Protein AF-A0AAV8A115-F1 (afdb_monomer_lite)

Foldseek 3Di:
DDPLVVLLLVLLLLLLQQVLCLQQVHHDDQLPPCLQLLSVQSSCVSLHVDDDDPQDNDDPDSVSSLVSVVSNVVVCVVLPHDLPPDDSVCSNNSPSVNSSVSSLSCCQRRQQQPADAPRDGGPVNLQVVLCVQQVVPPVADGDAQAPSPLLLLSLVSLCCSQPVVLPVPNVPDDSVNRQVSNCSSQVCCVPPVVQHNSGHSVSSHVNPTGNSSSSSSSSSSSCCSRVVDPDDDDDDDDDDDDDDFAEEEEEDQQAVPDPQNVVQVVVSCVVGVHYAYEHEAQLQCLQQFNRGPDHSVRSLVVCVVSDVHDSVSYYYDHQACLVVCVVVVHQEYEEEPLDDPVVVCVSSVVVVSPSVVSNRYYHYDYGDPDDDPLVVPLPDADPPLQFQEEEEEQDLTQDDQLAGDSCNLLLQVLCVVVNHQYAYFELALQDDLVRSVVSCVVNNRDHDSVRYQYLLVQVLVCCCVPPQPFEEEEDEDPVSQVVSVVVVHNYDYPVNDDPPDDHAEYEQFWDDPDDPVSLVVVLVCVLVHAYEYSALDQWDDDPPDTHGGSNVSQVVSCVSRVDHHPYYTGFLDLSSDDLVSLPRYEYEEADCVGRVSNCVVSVHHYQHRHPDSDDPRSNSSSSVSSVSSVVVVVVVVVD

Structure (mmCIF, N/CA/C/O backbone):
data_AF-A0AAV8A115-F1
#
_entry.id   AF-A0AAV8A115-F1
#
loop_
_atom_site.group_PDB
_atom_site.id
_atom_site.type_symbol
_atom_site.label_atom_id
_atom_site.label_alt_id
_atom_site.label_comp_id
_atom_site.label_asym_id
_atom_site.label_entity_id
_atom_site.label_seq_id
_atom_site.pdbx_PDB_ins_code
_atom_site.Cartn_x
_atom_site.Cartn_y
_atom_site.Cartn_z
_atom_site.occupancy
_atom_site.B_iso_or_equiv
_atom_site.auth_seq_id
_atom_site.auth_comp_id
_atom_site.auth_asym_id
_atom_site.auth_atom_id
_atom_site.pdbx_PDB_model_num
ATOM 1 N N . MET A 1 1 ? 28.076 -13.487 23.940 1.00 58.47 1 MET A N 1
ATOM 2 C CA . MET A 1 1 ? 26.701 -13.650 23.457 1.00 58.47 1 MET A CA 1
ATOM 3 C C . MET A 1 1 ? 26.736 -13.775 21.943 1.00 58.47 1 MET A C 1
ATOM 5 O O . MET A 1 1 ? 27.362 -12.936 21.300 1.00 58.47 1 MET A O 1
ATOM 9 N N . SER A 1 2 ? 26.196 -14.853 21.385 1.00 72.44 2 SER A N 1
ATOM 10 C CA . SER A 1 2 ? 26.112 -15.053 19.934 1.00 72.44 2 SER A CA 1
ATOM 11 C C . SER A 1 2 ? 25.126 -14.059 19.298 1.00 72.44 2 SER A C 1
ATOM 13 O O . SER A 1 2 ? 24.267 -13.506 19.981 1.00 72.44 2 SER A O 1
ATOM 15 N N . PHE A 1 3 ? 25.223 -13.829 17.984 1.00 70.50 3 PHE A N 1
ATOM 16 C CA . PHE A 1 3 ? 24.260 -12.987 17.253 1.00 70.50 3 PHE A CA 1
ATOM 17 C C . PHE A 1 3 ? 22.809 -13.473 17.440 1.00 70.50 3 PHE A C 1
ATOM 19 O O . PHE A 1 3 ? 21.892 -12.671 17.581 1.00 70.50 3 PHE A O 1
ATOM 26 N N . ILE A 1 4 ? 22.621 -14.794 17.519 1.00 68.62 4 ILE A N 1
ATOM 27 C CA . ILE A 1 4 ? 21.319 -15.432 17.743 1.00 68.62 4 ILE A CA 1
ATOM 28 C C . ILE A 1 4 ? 20.798 -15.127 19.154 1.00 68.62 4 ILE A C 1
ATOM 30 O O . ILE A 1 4 ? 19.645 -14.740 19.310 1.00 68.62 4 ILE A O 1
ATOM 34 N N . GLU A 1 5 ? 21.643 -15.244 20.181 1.00 71.25 5 GLU A N 1
ATOM 35 C CA . GLU A 1 5 ? 21.274 -14.899 21.563 1.00 71.25 5 GLU A CA 1
ATOM 36 C C . GLU A 1 5 ? 20.882 -13.419 21.698 1.00 71.25 5 GLU A C 1
ATOM 38 O O . GLU A 1 5 ? 19.893 -13.105 22.355 1.00 71.25 5 GLU A O 1
ATOM 43 N N . GLN A 1 6 ? 21.590 -12.513 21.016 1.00 76.06 6 GLN A N 1
ATOM 44 C CA . GLN A 1 6 ? 21.239 -11.089 21.004 1.00 76.06 6 GLN A CA 1
ATOM 45 C C . GLN A 1 6 ? 19.869 -10.838 20.363 1.00 76.06 6 GLN A C 1
ATOM 47 O O . GLN A 1 6 ? 19.073 -10.070 20.900 1.00 76.06 6 GLN A O 1
ATOM 52 N N . GLN A 1 7 ? 19.559 -11.502 19.244 1.00 75.19 7 GLN A N 1
ATOM 53 C CA . GLN A 1 7 ? 18.240 -11.394 18.612 1.00 75.19 7 GLN A CA 1
ATOM 54 C C . GLN A 1 7 ? 17.118 -11.954 19.499 1.00 75.19 7 GLN A C 1
ATOM 56 O O . GLN A 1 7 ? 16.046 -11.352 19.582 1.00 75.19 7 GLN A O 1
ATOM 61 N N . LEU A 1 8 ? 17.366 -13.062 20.206 1.00 78.44 8 LEU A N 1
ATOM 62 C CA . LEU A 1 8 ? 16.399 -13.650 21.136 1.00 78.44 8 LEU A CA 1
ATOM 63 C C . LEU A 1 8 ? 16.078 -12.710 22.302 1.00 78.44 8 LEU A C 1
ATOM 65 O O . LEU A 1 8 ? 14.903 -12.555 22.644 1.00 78.44 8 LEU A O 1
ATOM 69 N N . ILE A 1 9 ? 17.096 -12.060 22.873 1.00 84.56 9 ILE A N 1
ATOM 70 C CA . ILE A 1 9 ? 16.917 -11.073 23.945 1.00 84.56 9 ILE A CA 1
ATOM 71 C C . ILE A 1 9 ? 16.151 -9.858 23.427 1.00 84.56 9 ILE A C 1
ATOM 73 O O . ILE A 1 9 ? 15.199 -9.429 24.068 1.00 84.56 9 ILE A O 1
ATOM 77 N N . LEU A 1 10 ? 16.494 -9.333 22.247 1.00 85.00 10 LEU A N 1
ATOM 78 C CA . LEU A 1 10 ? 15.786 -8.188 21.662 1.00 85.00 10 LEU A CA 1
ATOM 79 C C . LEU A 1 10 ? 14.290 -8.473 21.454 1.00 85.00 10 LEU A C 1
ATOM 81 O O . LEU A 1 10 ? 13.456 -7.626 21.783 1.00 85.00 10 LEU A O 1
ATOM 85 N N . SER A 1 11 ? 13.943 -9.667 20.963 1.00 84.94 11 SER A N 1
ATOM 86 C CA . SER A 1 11 ? 12.541 -10.057 20.770 1.00 84.94 11 SER A CA 1
ATOM 87 C C . SER A 1 11 ? 11.795 -10.233 22.100 1.00 84.94 11 SER A C 1
ATOM 89 O O . SER A 1 11 ? 10.657 -9.770 22.237 1.00 84.94 11 SER A O 1
ATOM 91 N N . GLN A 1 12 ? 12.432 -10.824 23.121 1.00 89.62 12 GLN A N 1
ATOM 92 C CA . GLN A 1 12 ? 11.851 -10.897 24.468 1.00 89.62 12 GLN A CA 1
ATOM 93 C C . GLN A 1 12 ? 11.629 -9.512 25.059 1.00 89.62 12 GLN A C 1
ATOM 95 O O . GLN A 1 12 ? 10.522 -9.224 25.508 1.00 89.62 12 GLN A O 1
ATOM 100 N N . THR A 1 13 ? 12.629 -8.635 24.996 1.00 92.31 13 THR A N 1
ATOM 101 C CA . THR A 1 13 ? 12.514 -7.253 25.466 1.00 92.31 13 THR A CA 1
ATOM 102 C C . THR A 1 13 ? 11.343 -6.551 24.802 1.00 92.31 13 THR A C 1
ATOM 104 O O . THR A 1 13 ? 10.495 -5.996 25.492 1.00 92.31 13 THR A O 1
ATOM 107 N N . HIS A 1 14 ? 11.212 -6.635 23.476 1.00 92.06 14 HIS A N 1
ATOM 108 C CA . HIS A 1 14 ? 10.079 -6.024 22.784 1.00 92.06 14 HIS A CA 1
ATOM 109 C C . HIS A 1 14 ? 8.724 -6.568 23.269 1.00 92.06 14 HIS A C 1
ATOM 111 O O . HIS A 1 14 ? 7.810 -5.789 23.569 1.00 92.06 14 HIS A O 1
ATOM 117 N N . THR A 1 15 ? 8.6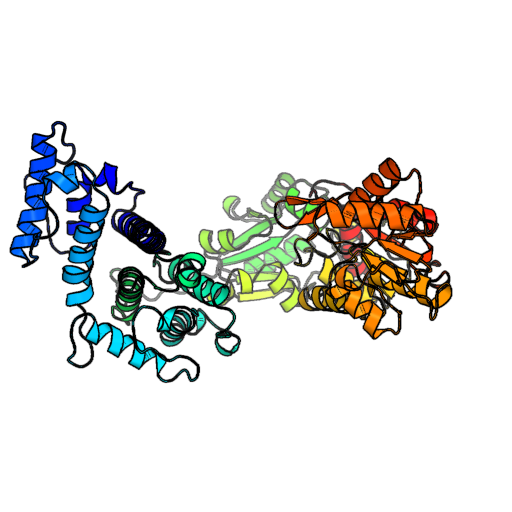11 -7.893 23.379 1.00 93.88 15 THR A N 1
ATOM 118 C CA . THR A 1 15 ? 7.384 -8.587 23.790 1.00 93.88 15 THR A CA 1
ATOM 119 C C . THR A 1 15 ? 6.985 -8.197 25.214 1.00 93.88 15 THR A C 1
ATOM 121 O O . THR A 1 15 ? 5.854 -7.766 25.453 1.00 93.88 15 THR A O 1
ATOM 124 N N . PHE A 1 16 ? 7.920 -8.295 26.159 1.00 96.25 16 PHE A N 1
ATOM 125 C CA . PHE A 1 16 ? 7.681 -8.018 27.571 1.00 96.25 16 PHE A CA 1
ATOM 126 C C . PHE A 1 16 ? 7.461 -6.536 27.856 1.00 96.25 16 PHE A C 1
ATOM 128 O O . PHE A 1 16 ? 6.556 -6.216 28.626 1.00 96.25 16 PHE A O 1
ATOM 135 N N . THR A 1 17 ? 8.195 -5.628 27.206 1.00 96.44 17 THR A N 1
ATOM 136 C CA . THR A 1 17 ? 7.931 -4.186 27.310 1.00 96.44 17 THR A CA 1
ATOM 137 C C . THR A 1 17 ? 6.519 -3.871 26.827 1.00 96.44 17 THR A C 1
ATOM 139 O O . THR A 1 17 ? 5.755 -3.213 27.527 1.00 96.44 17 THR A O 1
ATOM 142 N N . THR A 1 18 ? 6.117 -4.401 25.666 1.00 96.12 18 THR A N 1
ATOM 143 C CA . THR A 1 18 ? 4.770 -4.168 25.119 1.00 96.12 18 THR A CA 1
ATOM 144 C C . THR A 1 18 ? 3.679 -4.733 26.032 1.00 96.12 18 THR A C 1
ATOM 146 O O . THR A 1 18 ? 2.649 -4.086 26.242 1.00 96.12 18 THR A O 1
ATOM 149 N N . TRP A 1 19 ? 3.904 -5.916 26.607 1.00 96.75 19 TRP A N 1
ATOM 150 C CA . TRP A 1 19 ? 2.977 -6.530 27.553 1.00 96.75 19 TRP A CA 1
ATOM 151 C C . TRP A 1 19 ? 2.865 -5.718 28.849 1.00 96.75 19 TRP A C 1
ATOM 153 O O . TRP A 1 19 ? 1.753 -5.386 29.260 1.00 96.75 19 TRP A O 1
ATOM 163 N N . CYS A 1 20 ? 3.987 -5.316 29.451 1.00 97.38 20 CYS A N 1
ATOM 164 C CA . CYS A 1 20 ? 3.989 -4.488 30.658 1.00 97.38 20 CYS A CA 1
ATOM 165 C C . CYS A 1 20 ? 3.313 -3.136 30.411 1.00 97.38 20 CYS A C 1
ATOM 167 O O . CYS A 1 20 ? 2.480 -2.721 31.216 1.00 97.38 20 CYS A O 1
ATOM 169 N N . ASN A 1 21 ? 3.589 -2.496 29.271 1.00 96.75 21 ASN A N 1
ATOM 170 C CA . ASN A 1 21 ? 2.950 -1.238 28.889 1.00 96.75 21 ASN A CA 1
ATOM 171 C C . ASN A 1 21 ? 1.425 -1.366 28.842 1.00 96.75 21 ASN A C 1
ATOM 173 O O . ASN A 1 21 ? 0.698 -0.490 29.313 1.00 96.75 21 ASN A O 1
ATOM 177 N N . PHE A 1 22 ? 0.932 -2.480 28.296 1.00 95.00 22 PHE A N 1
ATOM 178 C CA . PHE A 1 22 ? -0.496 -2.760 28.221 1.00 95.00 22 PHE A CA 1
ATOM 179 C C . PHE A 1 22 ? -1.121 -3.004 29.602 1.00 95.00 22 PHE A C 1
ATOM 181 O O . PHE A 1 22 ? -2.160 -2.418 29.900 1.00 95.00 22 PHE A O 1
ATOM 188 N N . GLN A 1 23 ? -0.485 -3.804 30.468 1.00 94.75 23 GLN A N 1
ATOM 189 C CA . GLN A 1 23 ? -1.003 -4.075 31.820 1.00 94.75 23 GLN A CA 1
ATOM 190 C C . GLN A 1 23 ? -0.994 -2.825 32.716 1.00 94.75 23 GLN A C 1
ATOM 192 O O . GLN A 1 23 ? -1.921 -2.602 33.500 1.00 94.75 23 GLN A O 1
ATOM 197 N N . LEU A 1 24 ? 0.048 -1.997 32.594 1.00 94.56 24 LEU A N 1
ATOM 198 C CA . LEU A 1 24 ? 0.228 -0.784 33.394 1.00 94.56 24 LEU A CA 1
ATOM 199 C C . LEU A 1 24 ? -0.516 0.432 32.819 1.00 94.56 24 LEU A C 1
ATOM 201 O O . LEU A 1 24 ? -0.733 1.403 33.542 1.00 94.56 24 LEU A O 1
ATOM 205 N N . GLY A 1 25 ? -0.910 0.396 31.543 1.00 93.81 25 GLY A N 1
ATOM 206 C CA . GLY A 1 25 ? -1.575 1.508 30.858 1.00 93.81 25 GLY A CA 1
ATOM 207 C C . GLY A 1 25 ? -0.670 2.722 30.612 1.00 93.81 25 GLY A C 1
ATOM 208 O O . GLY A 1 25 ? -1.174 3.833 30.453 1.00 93.81 25 GLY A O 1
ATOM 209 N N . LYS A 1 26 ? 0.653 2.528 30.607 1.00 93.75 26 LYS A N 1
ATOM 210 C CA . LYS A 1 26 ? 1.669 3.566 30.377 1.00 93.75 26 LYS A CA 1
ATOM 211 C C . LYS A 1 26 ? 2.909 2.967 29.723 1.00 93.75 26 LYS A C 1
ATOM 213 O O . LYS A 1 26 ? 3.156 1.779 29.873 1.00 93.75 26 LYS A O 1
ATOM 218 N N . GLU A 1 27 ? 3.674 3.787 29.016 1.00 94.44 27 GLU A N 1
ATOM 219 C CA . GLU A 1 27 ? 4.955 3.376 28.439 1.00 94.44 27 GLU A CA 1
ATOM 220 C C . GLU A 1 27 ? 6.038 3.336 29.525 1.00 94.44 27 GLU A C 1
ATOM 222 O O . GLU A 1 27 ? 6.130 4.271 30.324 1.00 94.44 27 GLU A O 1
ATOM 227 N N . ILE A 1 28 ? 6.806 2.244 29.574 1.00 94.81 28 ILE A N 1
ATOM 228 C CA . ILE A 1 28 ? 7.918 2.041 30.504 1.00 94.81 28 ILE A CA 1
ATOM 229 C C . ILE A 1 28 ? 9.188 1.572 29.783 1.00 94.81 28 ILE A C 1
ATOM 231 O O . ILE A 1 28 ? 9.130 0.858 28.779 1.00 94.81 28 ILE A O 1
ATOM 235 N N . ASP A 1 29 ? 10.333 1.933 30.346 1.00 95.94 29 ASP A N 1
ATOM 236 C CA . ASP A 1 29 ? 11.644 1.348 30.082 1.00 95.94 29 ASP A CA 1
ATOM 237 C C . ASP A 1 29 ? 11.922 0.286 31.155 1.00 95.94 29 ASP A C 1
ATOM 239 O O . ASP A 1 29 ? 12.033 0.610 32.336 1.00 95.94 29 ASP A O 1
ATOM 243 N N . LEU A 1 30 ? 12.028 -0.990 30.771 1.00 95.88 30 LEU A N 1
ATOM 244 C CA . LEU A 1 30 ? 12.210 -2.085 31.731 1.00 95.88 30 LEU A CA 1
ATOM 245 C C . LEU A 1 30 ? 13.449 -1.898 32.622 1.00 95.88 30 LEU A C 1
ATOM 247 O O . LEU A 1 30 ? 13.373 -2.164 33.821 1.00 95.88 30 LEU A O 1
ATOM 251 N N . GLU A 1 31 ? 14.568 -1.426 32.065 1.00 95.69 31 GLU A N 1
ATOM 252 C CA . GLU A 1 31 ? 15.839 -1.296 32.785 1.00 95.69 31 GLU A CA 1
ATOM 253 C C . GLU A 1 31 ? 15.809 -0.136 33.782 1.00 95.69 31 GLU A C 1
ATOM 255 O O . GLU A 1 31 ? 16.478 -0.203 34.811 1.00 95.69 31 GLU A O 1
ATOM 260 N N . GLN A 1 32 ? 15.040 0.925 33.518 1.00 95.38 32 GLN A N 1
ATOM 261 C CA . GLN A 1 32 ? 14.953 2.079 34.422 1.00 95.38 32 GLN A CA 1
ATOM 262 C C . GLN A 1 32 ? 13.744 2.022 35.357 1.00 95.38 32 GLN A C 1
ATOM 264 O O . GLN A 1 32 ? 13.874 2.235 36.564 1.00 95.38 32 GLN A O 1
ATOM 269 N N . ASP A 1 33 ? 12.569 1.713 34.822 1.00 96.44 33 ASP A N 1
ATOM 270 C CA . ASP A 1 33 ? 11.295 1.908 35.509 1.00 96.44 33 ASP A CA 1
ATOM 271 C C . ASP A 1 33 ? 10.939 0.776 36.480 1.00 96.44 33 ASP A C 1
ATOM 273 O O . ASP A 1 33 ? 10.015 0.927 37.286 1.00 96.44 33 ASP A O 1
ATOM 277 N N . PHE A 1 34 ? 11.657 -0.349 36.458 1.00 97.19 34 PHE A N 1
ATOM 278 C CA . PHE A 1 34 ? 11.493 -1.423 37.445 1.00 97.19 34 PHE A CA 1
ATOM 279 C C . PHE A 1 34 ? 12.427 -1.328 38.648 1.00 97.19 34 PHE A C 1
ATOM 281 O O . PHE A 1 34 ? 12.131 -1.936 39.679 1.00 97.19 34 PHE A O 1
ATOM 288 N N . LYS A 1 35 ? 13.481 -0.505 38.585 1.00 96.44 35 LYS A N 1
ATOM 289 C CA . LYS A 1 35 ? 14.467 -0.357 39.670 1.00 96.44 35 LYS A CA 1
ATOM 290 C C . LYS A 1 35 ? 13.846 0.032 41.010 1.00 96.44 35 LYS A C 1
ATOM 292 O O . LYS A 1 35 ? 14.321 -0.378 42.064 1.00 96.44 35 LYS A O 1
ATOM 297 N N . SER A 1 36 ? 12.775 0.824 40.977 1.00 94.31 36 SER A N 1
ATOM 298 C CA . SER A 1 36 ? 12.083 1.321 42.171 1.00 94.31 36 SER A CA 1
ATOM 299 C C . SER A 1 36 ? 11.110 0.315 42.800 1.00 94.31 36 SER A C 1
ATOM 301 O O . SER A 1 36 ? 10.560 0.587 43.869 1.00 94.31 36 SER A O 1
ATOM 303 N N . GLY A 1 37 ? 10.829 -0.802 42.119 1.00 96.00 37 GLY A N 1
ATOM 304 C CA . GLY A 1 37 ? 9.851 -1.816 42.516 1.00 96.00 37 GLY A CA 1
ATOM 305 C C . GLY A 1 37 ? 8.377 -1.399 42.408 1.00 96.00 37 GLY A C 1
ATOM 306 O O . GLY A 1 37 ? 7.507 -2.265 42.432 1.00 96.00 37 GLY A O 1
ATOM 307 N N . THR A 1 38 ? 8.053 -0.113 42.229 1.00 97.12 38 THR A N 1
ATOM 308 C CA . THR A 1 38 ? 6.656 0.374 42.233 1.00 97.12 38 THR A CA 1
ATOM 309 C C . THR A 1 38 ? 5.848 -0.137 41.042 1.00 97.12 38 THR A C 1
ATOM 311 O O . THR A 1 38 ? 4.694 -0.546 41.189 1.00 97.12 38 THR A O 1
ATOM 314 N N . ASN A 1 39 ? 6.460 -0.170 39.858 1.00 97.25 39 ASN A N 1
ATOM 315 C CA . ASN A 1 39 ? 5.831 -0.704 38.654 1.00 97.25 39 ASN A CA 1
ATOM 316 C C . ASN A 1 39 ? 5.703 -2.232 38.692 1.00 97.25 39 ASN A C 1
ATOM 318 O O . ASN A 1 39 ? 4.708 -2.752 38.198 1.00 97.25 39 ASN A O 1
ATOM 322 N N . LEU A 1 40 ? 6.642 -2.945 39.327 1.00 97.50 40 LEU A N 1
ATOM 323 C CA . LEU A 1 40 ? 6.533 -4.394 39.540 1.00 97.50 40 LEU A CA 1
ATOM 324 C C . LEU A 1 40 ? 5.399 -4.734 40.513 1.00 97.50 40 LEU A C 1
ATOM 326 O O . LEU A 1 40 ? 4.618 -5.642 40.246 1.00 97.50 40 LEU A O 1
ATOM 330 N N . ILE A 1 41 ? 5.251 -3.963 41.593 1.00 97.81 41 ILE A N 1
ATOM 331 C CA . ILE A 1 41 ? 4.096 -4.063 42.494 1.00 97.81 41 ILE A CA 1
ATOM 332 C C . ILE A 1 41 ? 2.800 -3.829 41.715 1.00 97.81 41 ILE A C 1
ATOM 334 O O . ILE A 1 41 ? 1.915 -4.678 41.734 1.00 97.81 41 ILE A O 1
ATOM 338 N N . SER A 1 42 ? 2.718 -2.725 40.967 1.00 96.69 42 SER A N 1
ATOM 339 C CA . SER A 1 42 ? 1.528 -2.390 40.173 1.00 96.69 42 SER A CA 1
ATOM 340 C C . SER A 1 42 ? 1.192 -3.487 39.158 1.00 96.69 42 SER A C 1
ATOM 342 O O . SER A 1 42 ? 0.025 -3.807 38.947 1.00 96.69 42 SER A O 1
ATOM 344 N N . LEU A 1 43 ? 2.209 -4.093 38.538 1.00 97.19 43 LEU A N 1
ATOM 345 C CA . LEU A 1 43 ? 2.042 -5.210 37.615 1.00 97.19 43 LEU A CA 1
ATOM 346 C C . LEU A 1 43 ? 1.484 -6.448 38.333 1.00 97.19 43 LEU A C 1
ATOM 348 O O . LEU A 1 43 ? 0.521 -7.041 37.849 1.00 97.19 43 LEU A O 1
ATOM 352 N N . LEU A 1 44 ? 2.030 -6.810 39.500 1.00 96.12 44 LEU A N 1
ATOM 353 C CA . LEU A 1 44 ? 1.528 -7.918 40.320 1.00 96.12 44 LEU A CA 1
ATOM 354 C C . LEU A 1 44 ? 0.070 -7.717 40.737 1.00 96.12 44 LEU A C 1
ATOM 356 O O . LEU A 1 44 ? -0.717 -8.659 40.653 1.00 96.12 44 LEU A O 1
ATOM 360 N N . GLU A 1 45 ? -0.304 -6.506 41.143 1.00 94.94 45 GLU A N 1
ATOM 361 C CA . GLU A 1 45 ? -1.684 -6.159 41.507 1.00 94.94 45 GLU A CA 1
ATOM 362 C C . GLU A 1 45 ? -2.652 -6.233 40.314 1.00 94.94 45 GLU A C 1
ATOM 364 O O . GLU A 1 45 ? -3.853 -6.416 40.500 1.00 94.94 45 GLU A O 1
ATOM 369 N N . LYS A 1 46 ? -2.155 -6.095 39.076 1.00 93.75 46 LYS A N 1
ATOM 370 C CA . LYS A 1 46 ? -2.962 -6.230 37.851 1.00 93.75 46 LYS A CA 1
ATOM 371 C C . LYS A 1 46 ? -3.149 -7.676 37.416 1.00 93.75 46 LYS A C 1
ATOM 373 O O . LYS A 1 46 ? -4.223 -8.030 36.934 1.00 93.75 46 LYS A O 1
ATOM 378 N N . ILE A 1 47 ? -2.106 -8.497 37.537 1.00 92.25 47 ILE A N 1
ATOM 379 C CA . ILE A 1 47 ? -2.110 -9.872 37.011 1.00 92.25 47 ILE A CA 1
ATOM 380 C C . ILE A 1 47 ? -2.462 -10.926 38.070 1.00 92.25 47 ILE A C 1
ATOM 382 O O . ILE A 1 47 ? -2.637 -12.097 37.728 1.00 92.25 47 ILE A O 1
ATOM 386 N N . THR A 1 48 ? -2.569 -10.529 39.339 1.00 92.50 48 THR A N 1
ATOM 387 C CA . THR A 1 48 ? -2.907 -11.396 40.475 1.00 92.50 48 THR A CA 1
ATOM 388 C C . THR A 1 48 ? -3.871 -10.694 41.439 1.00 92.50 48 THR A C 1
ATOM 390 O O . THR A 1 48 ? -4.121 -9.503 41.311 1.00 92.50 48 THR A O 1
ATOM 393 N N . ASP A 1 49 ? -4.352 -11.411 42.458 1.00 87.31 49 ASP A N 1
ATOM 394 C CA . ASP A 1 49 ? -5.137 -10.830 43.561 1.00 87.31 49 ASP A CA 1
ATOM 395 C C . ASP A 1 49 ? -4.261 -10.171 44.652 1.00 87.31 49 ASP A C 1
ATOM 397 O O . ASP A 1 49 ? -4.726 -9.895 45.761 1.00 87.31 49 ASP A O 1
ATOM 401 N N . PHE A 1 50 ? -2.963 -9.982 44.392 1.00 91.69 50 PHE A N 1
ATOM 402 C CA . PHE A 1 50 ? -2.048 -9.309 45.309 1.00 91.69 50 PHE A CA 1
ATOM 403 C C . PHE A 1 50 ? -2.467 -7.856 45.526 1.00 91.69 50 PHE A C 1
ATOM 405 O O . PHE A 1 50 ? -2.939 -7.194 44.607 1.00 91.69 50 PHE A O 1
ATOM 412 N N . GLN A 1 51 ? -2.279 -7.369 46.749 1.00 92.69 51 GLN A N 1
ATOM 413 C CA . GLN A 1 51 ? -2.439 -5.967 47.124 1.00 92.69 51 GLN A CA 1
ATOM 414 C C . GLN A 1 51 ? -1.282 -5.626 48.056 1.00 92.69 51 GLN A C 1
ATOM 416 O O . GLN A 1 51 ? -1.189 -6.180 49.161 1.00 92.69 51 GLN A O 1
ATOM 421 N N . ALA A 1 52 ? -0.376 -4.764 47.604 1.00 91.81 52 ALA A N 1
ATOM 422 C CA . ALA A 1 52 ? 0.797 -4.417 48.384 1.00 91.81 52 ALA A CA 1
ATOM 423 C C . ALA A 1 52 ? 0.405 -3.584 49.605 1.00 91.81 52 ALA A C 1
ATOM 425 O O . ALA A 1 52 ? -0.447 -2.697 49.559 1.00 91.81 52 ALA A O 1
ATOM 426 N N . LYS A 1 53 ? 1.064 -3.858 50.731 1.00 90.25 53 LYS A N 1
ATOM 427 C CA . LYS A 1 53 ? 0.923 -3.080 51.964 1.00 90.25 53 LYS A CA 1
ATOM 428 C C . LYS A 1 53 ? 2.267 -2.477 52.322 1.00 90.25 53 LYS A C 1
ATOM 430 O O . LYS A 1 53 ? 3.281 -3.157 52.214 1.00 90.25 53 LYS A O 1
ATOM 435 N N . ASN A 1 54 ? 2.246 -1.239 52.813 1.00 90.44 54 ASN A N 1
ATOM 436 C CA . ASN A 1 54 ? 3.425 -0.540 53.333 1.00 90.44 54 ASN A CA 1
ATOM 437 C C . ASN A 1 54 ? 4.585 -0.417 52.324 1.00 90.44 54 ASN A C 1
ATOM 439 O O . ASN A 1 54 ? 5.742 -0.411 52.732 1.00 90.44 54 ASN A O 1
ATOM 443 N N . PHE A 1 55 ? 4.285 -0.339 51.025 1.00 95.94 55 PHE A N 1
ATOM 444 C CA . PHE A 1 55 ? 5.279 0.006 50.009 1.00 95.94 55 PHE A CA 1
ATOM 445 C C . PHE A 1 55 ? 5.392 1.530 49.876 1.00 95.94 55 PHE A C 1
ATOM 447 O O . PHE A 1 55 ? 4.496 2.261 50.302 1.00 95.94 55 PHE A O 1
ATOM 454 N N . HIS A 1 56 ? 6.474 2.003 49.267 1.00 96.06 56 HIS A N 1
ATOM 455 C CA . HIS A 1 56 ? 6.746 3.419 49.020 1.00 96.06 56 HIS A CA 1
ATOM 456 C C . HIS A 1 56 ? 6.312 3.789 47.595 1.00 96.06 56 HIS A C 1
ATOM 458 O O . HIS A 1 56 ? 7.000 3.387 46.655 1.00 96.06 56 HIS A O 1
ATOM 464 N N . PRO A 1 57 ? 5.211 4.540 47.380 1.00 92.69 57 PRO A N 1
ATOM 465 C CA . PRO A 1 57 ? 4.731 4.863 46.030 1.00 92.69 57 PRO A CA 1
ATOM 466 C C . PRO A 1 57 ? 5.658 5.815 45.267 1.00 92.69 57 PRO A C 1
ATOM 468 O O . PRO A 1 57 ? 5.751 5.747 44.044 1.00 92.69 57 PRO A O 1
ATOM 471 N N . GLU A 1 58 ? 6.366 6.675 45.999 1.00 93.44 58 GLU A N 1
ATOM 472 C CA . GLU A 1 58 ? 7.348 7.627 45.476 1.00 93.44 58 GLU A CA 1
ATOM 473 C C . GLU A 1 58 ? 8.674 7.471 46.246 1.00 93.44 58 GLU A C 1
ATOM 475 O O . GLU A 1 58 ? 8.994 8.313 47.089 1.00 93.44 58 GLU A O 1
ATOM 480 N N . PRO A 1 59 ? 9.430 6.376 46.029 1.00 93.69 59 PRO A N 1
ATOM 481 C CA . PRO A 1 59 ? 10.654 6.114 46.779 1.00 93.69 59 PRO A CA 1
ATOM 482 C C . PRO A 1 59 ? 11.736 7.137 46.406 1.00 93.69 59 PRO A C 1
ATOM 484 O O . PRO A 1 59 ? 12.054 7.331 45.232 1.00 93.69 59 PRO A O 1
ATOM 487 N N . LYS A 1 60 ? 12.315 7.792 47.414 1.00 92.31 60 LYS A N 1
ATOM 488 C CA . LYS A 1 60 ? 13.322 8.862 47.286 1.00 92.31 60 LYS A CA 1
ATOM 489 C C . LYS A 1 60 ? 14.739 8.389 47.592 1.00 92.31 60 LYS A C 1
ATOM 491 O O . LYS A 1 60 ? 15.690 9.131 47.355 1.00 92.31 60 LYS A O 1
ATOM 496 N N . SER A 1 61 ? 14.893 7.180 48.127 1.00 95.69 61 SER A N 1
ATOM 497 C CA . SER A 1 61 ? 16.194 6.588 48.444 1.00 95.69 61 SER A CA 1
ATOM 498 C C . SER A 1 61 ? 16.332 5.168 47.900 1.00 95.69 61 SER A C 1
ATOM 500 O O . SER A 1 61 ? 15.349 4.445 47.757 1.00 95.69 61 SER A O 1
ATOM 502 N N . GLU A 1 62 ? 17.574 4.737 47.658 1.00 96.00 62 GLU A N 1
ATOM 503 C CA . GLU A 1 62 ? 17.893 3.352 47.278 1.00 96.00 62 GLU A CA 1
ATOM 504 C C . GLU A 1 62 ? 17.326 2.333 48.278 1.00 96.00 62 GLU A C 1
ATOM 506 O O . GLU A 1 62 ? 16.852 1.269 47.885 1.00 96.00 62 GLU A O 1
ATOM 511 N N . LYS A 1 63 ? 17.321 2.674 49.572 1.00 95.69 63 LYS A N 1
ATOM 512 C CA . LYS A 1 63 ? 16.744 1.827 50.617 1.00 95.69 63 LYS A CA 1
ATOM 513 C C . LYS A 1 63 ? 15.248 1.589 50.384 1.00 95.69 63 LYS A C 1
ATOM 515 O O . LYS A 1 63 ? 14.825 0.441 50.377 1.00 95.69 63 LYS A O 1
ATOM 520 N N . GLU A 1 64 ? 14.474 2.646 50.143 1.00 96.56 64 GLU A N 1
ATOM 521 C CA . GLU A 1 64 ? 13.027 2.548 49.885 1.00 96.56 64 GLU A CA 1
ATOM 522 C C . GLU A 1 64 ? 12.725 1.777 48.588 1.00 96.56 64 GLU A C 1
ATOM 524 O O . GLU A 1 64 ? 11.791 0.978 48.540 1.00 96.56 64 GLU A O 1
ATOM 529 N N . MET A 1 65 ? 13.545 1.954 47.545 1.00 97.50 65 MET A N 1
ATOM 530 C CA . MET A 1 65 ? 13.429 1.189 46.294 1.00 97.50 65 MET A CA 1
ATOM 531 C C . MET A 1 65 ? 13.662 -0.312 46.519 1.00 97.50 65 MET A C 1
ATOM 533 O O . MET A 1 65 ? 12.886 -1.147 46.052 1.00 97.50 65 MET A O 1
ATOM 537 N N . LYS A 1 66 ? 14.700 -0.669 47.285 1.00 97.25 66 LYS A N 1
ATOM 538 C CA . LYS A 1 66 ? 14.993 -2.064 47.639 1.00 97.25 66 LYS A CA 1
ATOM 539 C C . LYS A 1 66 ? 13.933 -2.667 48.561 1.00 97.25 66 LYS A C 1
ATOM 541 O O . LYS A 1 66 ? 13.611 -3.838 48.397 1.00 97.25 66 LYS A O 1
ATOM 546 N N . GLU A 1 67 ? 13.351 -1.892 49.475 1.00 97.19 67 GLU A N 1
ATOM 547 C CA . GLU A 1 67 ? 12.214 -2.328 50.304 1.00 97.19 67 GLU A CA 1
ATOM 548 C C . GLU A 1 67 ? 10.981 -2.668 49.445 1.00 97.19 67 GLU A C 1
ATOM 550 O O . GLU A 1 67 ? 10.341 -3.695 49.671 1.00 97.19 67 GLU A O 1
ATOM 555 N N . ASN A 1 68 ? 10.689 -1.889 48.397 1.00 97.94 68 ASN A N 1
ATOM 556 C CA . ASN A 1 68 ? 9.634 -2.236 47.438 1.00 97.94 68 ASN A CA 1
ATOM 557 C C . ASN A 1 68 ? 9.936 -3.543 46.689 1.00 97.94 68 ASN A C 1
ATOM 559 O O . ASN A 1 68 ? 9.061 -4.397 46.557 1.00 97.94 68 ASN A O 1
ATOM 563 N N . LEU A 1 69 ? 11.173 -3.727 46.216 1.00 97.81 69 LEU A N 1
ATOM 564 C CA . LEU A 1 69 ? 11.583 -4.971 45.555 1.00 97.81 69 LEU A CA 1
ATOM 565 C C . LEU A 1 69 ? 11.514 -6.179 46.504 1.00 97.81 69 LEU A C 1
ATOM 567 O O . LEU A 1 69 ? 11.093 -7.253 46.087 1.00 97.81 69 LEU A O 1
ATOM 571 N N . GLN A 1 70 ? 11.833 -6.011 47.791 1.00 97.19 70 GLN A N 1
ATOM 572 C CA . GLN A 1 70 ? 11.666 -7.065 48.801 1.00 97.19 70 GLN A CA 1
ATOM 573 C C . GLN A 1 70 ? 10.208 -7.516 48.938 1.00 97.19 70 GLN A C 1
ATOM 575 O O . GLN A 1 70 ? 9.957 -8.708 49.099 1.00 97.19 70 GLN A O 1
ATOM 580 N N . ILE A 1 71 ? 9.243 -6.594 48.847 1.00 97.38 71 ILE A N 1
ATOM 581 C CA . ILE A 1 71 ? 7.812 -6.931 48.866 1.00 97.38 71 ILE A CA 1
ATOM 582 C C . ILE A 1 71 ? 7.450 -7.820 47.666 1.00 97.38 71 ILE A C 1
ATOM 584 O O . ILE A 1 71 ? 6.761 -8.825 47.839 1.00 97.38 71 ILE A O 1
ATOM 588 N N . VAL A 1 72 ? 7.942 -7.475 46.470 1.00 96.94 72 VAL A N 1
ATOM 589 C CA . VAL A 1 72 ? 7.739 -8.254 45.234 1.00 96.94 72 VAL A CA 1
ATOM 590 C C . VAL A 1 72 ? 8.336 -9.656 45.375 1.00 96.94 72 VAL A C 1
ATOM 592 O O . VAL A 1 72 ? 7.632 -10.642 45.169 1.00 96.94 72 VAL A O 1
ATOM 595 N N . PHE A 1 73 ? 9.605 -9.751 45.779 1.00 96.94 73 PHE A N 1
ATOM 596 C CA . PHE A 1 73 ? 10.331 -11.020 45.900 1.00 96.94 73 PHE A CA 1
ATOM 597 C C . PHE A 1 73 ? 9.689 -11.936 46.941 1.00 96.94 73 PHE A C 1
ATOM 599 O O . PHE A 1 73 ? 9.408 -13.095 46.651 1.00 96.94 73 PHE A O 1
ATOM 606 N N . LYS A 1 74 ? 9.341 -11.394 48.113 1.00 95.44 74 LYS A N 1
ATOM 607 C CA . LYS A 1 74 ? 8.646 -12.153 49.153 1.00 95.44 74 LYS A CA 1
ATOM 608 C C . LYS A 1 74 ? 7.305 -12.700 48.666 1.00 95.44 74 LYS A C 1
ATOM 610 O O . LYS A 1 74 ? 6.976 -13.850 48.929 1.00 95.44 74 LYS A O 1
ATOM 615 N N . PHE A 1 75 ? 6.530 -11.897 47.935 1.00 95.56 75 PHE A N 1
ATOM 616 C CA . PHE A 1 75 ? 5.282 -12.379 47.347 1.00 95.56 75 PHE A CA 1
ATOM 617 C C . PHE A 1 75 ? 5.522 -13.521 46.349 1.00 95.56 75 PHE A C 1
ATOM 619 O O . PHE A 1 75 ? 4.770 -14.495 46.344 1.00 95.56 75 PHE A O 1
ATOM 626 N N . MET A 1 76 ? 6.555 -13.418 45.510 1.00 95.62 76 MET A N 1
ATOM 627 C CA . MET A 1 76 ? 6.914 -14.467 44.552 1.00 95.62 76 MET A CA 1
ATOM 628 C C . MET A 1 76 ? 7.315 -15.771 45.263 1.00 95.62 76 MET A C 1
ATOM 630 O O . MET A 1 76 ? 6.791 -16.832 44.911 1.00 95.62 76 MET A O 1
ATOM 634 N N . GLU A 1 77 ? 8.138 -15.692 46.312 1.00 95.25 77 GLU A N 1
ATOM 635 C CA . GLU A 1 77 ? 8.516 -16.832 47.164 1.00 95.25 77 GLU A CA 1
ATOM 636 C C . GLU A 1 77 ? 7.292 -17.466 47.844 1.00 95.25 77 GLU A C 1
ATOM 638 O O . GLU A 1 77 ? 7.094 -18.679 47.760 1.00 95.25 77 GLU A O 1
ATOM 643 N N . ASP A 1 78 ? 6.400 -16.654 48.427 1.00 94.19 78 ASP A N 1
ATOM 644 C CA . ASP A 1 78 ? 5.152 -17.111 49.062 1.00 94.19 78 ASP A CA 1
ATOM 645 C C . ASP A 1 78 ? 4.218 -17.834 48.066 1.00 94.19 78 ASP A C 1
ATOM 647 O O . ASP A 1 78 ? 3.351 -18.626 48.452 1.00 94.19 78 ASP A O 1
ATOM 651 N N . LYS A 1 79 ? 4.366 -17.569 46.760 1.00 93.44 79 LYS A N 1
ATOM 652 C CA . LYS A 1 79 ? 3.631 -18.245 45.678 1.00 93.44 79 LYS A CA 1
ATOM 653 C C . LYS A 1 79 ? 4.378 -19.437 45.082 1.00 93.44 79 LYS A C 1
ATOM 655 O O . LYS A 1 79 ? 3.818 -20.094 44.192 1.00 93.44 79 LYS A O 1
ATOM 660 N N . GLY A 1 80 ? 5.552 -19.767 45.614 1.00 91.44 80 GLY A N 1
ATOM 661 C CA . GLY A 1 80 ? 6.359 -20.925 45.244 1.00 91.44 80 GLY A CA 1
ATOM 662 C C . GLY A 1 80 ? 7.205 -20.717 43.991 1.00 91.44 80 GLY A C 1
ATOM 663 O O . GLY A 1 80 ? 7.417 -21.681 43.263 1.00 91.44 80 GLY A O 1
ATOM 664 N N . ILE A 1 81 ? 7.616 -19.480 43.696 1.00 94.44 81 ILE A N 1
ATOM 665 C CA . ILE A 1 81 ? 8.608 -19.198 42.650 1.00 94.44 81 ILE A CA 1
ATOM 666 C C . ILE A 1 81 ? 10.005 -19.287 43.276 1.00 94.44 81 ILE A C 1
ATOM 668 O O . ILE A 1 81 ? 10.265 -18.656 44.300 1.00 94.44 81 ILE A O 1
ATOM 672 N N . GLU A 1 82 ? 10.897 -20.068 42.667 1.00 89.19 82 GLU A N 1
ATOM 673 C CA . GLU A 1 82 ? 12.281 -20.230 43.120 1.00 89.19 82 GLU A CA 1
ATOM 674 C C . GLU A 1 82 ? 13.190 -19.161 42.494 1.00 89.19 82 GLU A C 1
ATOM 676 O O . GLU A 1 82 ? 13.518 -19.218 41.311 1.00 89.19 82 GLU A O 1
ATOM 681 N N . LEU A 1 83 ? 13.636 -18.195 43.297 1.00 89.25 83 LEU A N 1
ATOM 682 C CA . LEU A 1 83 ? 14.412 -17.031 42.845 1.00 89.25 83 LEU A CA 1
ATOM 683 C C . LEU A 1 83 ? 15.917 -17.345 42.757 1.00 89.25 83 LEU A C 1
ATOM 685 O O . LEU A 1 83 ? 16.735 -16.788 43.485 1.00 89.25 83 LEU A O 1
ATOM 689 N N . THR A 1 84 ? 16.280 -18.307 41.906 1.00 83.31 84 THR A N 1
ATOM 690 C CA . THR A 1 84 ? 17.664 -18.813 41.787 1.00 83.31 84 THR A CA 1
ATOM 691 C C . THR A 1 84 ? 18.504 -18.085 40.738 1.00 83.31 84 THR A C 1
ATOM 693 O O . THR A 1 84 ? 19.731 -18.090 40.830 1.00 83.31 84 THR A O 1
ATOM 696 N N . THR A 1 85 ? 17.863 -17.461 39.748 1.00 82.06 85 THR A N 1
ATOM 697 C CA . THR A 1 85 ? 18.519 -16.865 38.571 1.00 82.06 85 THR A CA 1
ATOM 698 C C . THR A 1 85 ? 18.700 -15.349 38.666 1.00 82.06 85 THR A C 1
ATOM 700 O O . THR A 1 85 ? 19.536 -14.791 37.957 1.00 82.06 85 THR A O 1
ATOM 703 N N . TYR A 1 86 ? 17.970 -14.673 39.556 1.00 93.44 86 TYR A N 1
ATOM 704 C CA . TYR A 1 86 ? 18.031 -13.224 39.750 1.00 93.44 86 TYR A CA 1
ATOM 705 C C . TYR A 1 86 ? 17.750 -12.829 41.205 1.00 93.44 86 TYR A C 1
ATOM 707 O O . TYR A 1 86 ? 17.033 -13.516 41.930 1.00 93.44 86 TYR A O 1
ATOM 715 N N . GLY A 1 87 ? 18.302 -11.691 41.628 1.00 93.75 87 GLY A N 1
ATOM 716 C CA . GLY A 1 87 ? 18.136 -11.122 42.961 1.00 93.75 87 GLY A CA 1
ATOM 717 C C . GLY A 1 87 ? 17.664 -9.668 42.926 1.00 93.75 87 GLY A C 1
ATOM 718 O O . GLY A 1 87 ? 17.620 -9.011 41.884 1.00 93.75 87 GLY A O 1
ATOM 719 N N . ILE A 1 88 ? 17.330 -9.131 44.103 1.00 96.56 88 ILE A N 1
ATOM 720 C CA . ILE A 1 88 ? 16.922 -7.723 44.264 1.00 96.56 88 ILE A CA 1
ATOM 721 C C . ILE A 1 88 ? 17.991 -6.768 43.715 1.00 96.56 88 ILE A C 1
ATOM 723 O O . ILE A 1 88 ? 17.653 -5.728 43.152 1.00 96.56 88 ILE A O 1
ATOM 727 N N . GLN A 1 89 ? 19.273 -7.109 43.877 1.00 95.88 89 GLN A N 1
ATOM 728 C CA . GLN A 1 89 ? 20.378 -6.256 43.447 1.00 95.88 89 GLN A CA 1
ATOM 729 C C . GLN A 1 89 ? 20.430 -6.130 41.920 1.00 95.88 89 GLN A C 1
ATOM 731 O O . GLN A 1 89 ? 20.577 -5.024 41.411 1.00 95.88 89 GLN A O 1
ATOM 736 N N . GLU A 1 90 ? 20.252 -7.227 41.187 1.00 97.00 90 GLU A N 1
ATOM 737 C CA . GLU A 1 90 ? 20.273 -7.237 39.725 1.00 97.00 90 GLU A CA 1
ATOM 738 C C . GLU A 1 90 ? 19.113 -6.431 39.127 1.00 97.00 90 GLU A C 1
ATOM 740 O O . GLU A 1 90 ? 19.320 -5.668 38.181 1.00 97.00 90 GLU A O 1
ATOM 745 N N . ILE A 1 91 ? 17.912 -6.550 39.708 1.00 97.62 91 ILE A N 1
ATOM 746 C CA . ILE A 1 91 ? 16.738 -5.771 39.288 1.00 97.62 91 ILE A CA 1
ATOM 747 C C . ILE A 1 91 ? 16.934 -4.283 39.601 1.00 97.62 91 ILE A C 1
ATOM 749 O O . ILE A 1 91 ? 16.658 -3.432 38.758 1.00 97.62 91 ILE A O 1
ATOM 753 N N . PHE A 1 92 ? 17.463 -3.954 40.785 1.00 96.88 92 PHE A N 1
ATOM 754 C CA . PHE A 1 92 ? 17.771 -2.575 41.177 1.00 96.88 92 PHE A CA 1
ATOM 755 C C . PHE A 1 92 ? 18.837 -1.925 40.277 1.00 96.88 92 PHE A C 1
ATOM 757 O O . PHE A 1 92 ? 18.752 -0.741 39.954 1.00 96.88 92 PHE A O 1
ATOM 764 N N . GLU A 1 93 ? 19.831 -2.697 39.835 1.00 95.94 93 GLU A N 1
ATOM 765 C CA . GLU A 1 93 ? 20.850 -2.241 38.883 1.00 95.94 93 GLU A CA 1
ATOM 766 C C . GLU A 1 93 ? 20.297 -2.060 37.460 1.00 95.94 93 GLU A C 1
ATOM 768 O O . GLU A 1 93 ? 20.918 -1.368 36.652 1.00 95.94 93 GLU A O 1
ATOM 773 N N . GLY A 1 94 ? 19.107 -2.595 37.170 1.00 95.44 94 GLY A N 1
ATOM 774 C CA . GLY A 1 94 ? 18.475 -2.525 35.854 1.00 95.44 94 GLY A CA 1
ATOM 775 C C . GLY A 1 94 ? 19.022 -3.549 34.868 1.00 95.44 94 GLY A C 1
ATOM 776 O O . GLY A 1 94 ? 19.057 -3.273 33.676 1.00 95.44 94 GLY A O 1
ATOM 777 N N . LYS A 1 95 ? 19.503 -4.709 35.334 1.00 95.75 95 LYS A N 1
ATOM 778 C CA . LYS A 1 95 ? 20.035 -5.742 34.436 1.00 95.75 95 LYS A CA 1
ATOM 779 C C . LYS A 1 95 ? 18.900 -6.410 33.661 1.00 95.75 95 LYS A C 1
ATOM 781 O O . LYS A 1 95 ? 18.056 -7.082 34.248 1.00 95.75 95 LYS A O 1
ATOM 786 N N . LEU A 1 96 ? 18.928 -6.257 32.339 1.00 94.19 96 LEU A N 1
ATOM 787 C CA . LEU A 1 96 ? 17.852 -6.684 31.446 1.00 94.19 96 LEU A CA 1
ATOM 788 C C . LEU A 1 96 ? 17.530 -8.187 31.519 1.00 94.19 96 LEU A C 1
ATOM 790 O O . LEU A 1 96 ? 16.372 -8.536 31.701 1.00 94.19 96 LEU A O 1
ATOM 794 N N . GLU A 1 97 ? 18.520 -9.077 31.416 1.00 93.31 97 GLU A N 1
ATOM 795 C CA . GLU A 1 97 ? 18.291 -10.536 31.469 1.00 93.31 97 GLU A CA 1
ATOM 796 C C . GLU A 1 97 ? 17.585 -10.987 32.770 1.00 93.31 97 GLU A C 1
ATOM 798 O O . GLU A 1 97 ? 16.512 -11.583 32.673 1.00 93.31 97 GLU A O 1
ATOM 803 N N . PRO A 1 98 ? 18.073 -10.619 33.976 1.00 95.88 98 PRO A N 1
ATOM 804 C CA . PRO A 1 98 ? 17.355 -10.824 35.238 1.00 95.88 98 PRO A CA 1
ATOM 805 C C . PRO A 1 98 ? 15.914 -10.303 35.251 1.00 95.88 98 PRO A C 1
ATOM 807 O O . PRO A 1 98 ? 15.024 -10.950 35.800 1.00 95.88 98 PRO A O 1
ATOM 810 N N . ILE A 1 99 ? 15.664 -9.139 34.644 1.00 97.12 99 ILE A N 1
ATOM 811 C CA . ILE A 1 99 ? 14.315 -8.570 34.542 1.00 97.12 99 ILE A CA 1
ATOM 812 C C . ILE A 1 99 ? 13.421 -9.437 33.646 1.00 97.12 99 ILE A C 1
ATOM 814 O O . ILE A 1 99 ? 12.270 -9.696 34.000 1.00 97.12 99 ILE A O 1
ATOM 818 N N . LEU A 1 100 ? 13.930 -9.900 32.503 1.00 95.50 100 LEU A N 1
ATOM 819 C CA . LEU A 1 100 ? 13.185 -10.767 31.587 1.00 95.50 100 LEU A CA 1
ATOM 820 C C . LEU A 1 100 ? 12.870 -12.129 32.220 1.00 95.50 100 LEU A C 1
ATOM 822 O O . LEU A 1 100 ? 11.753 -12.624 32.058 1.00 95.50 100 LEU A O 1
ATOM 826 N N . ASP A 1 101 ? 13.806 -12.706 32.977 1.00 94.62 101 ASP A N 1
ATOM 827 C CA . ASP A 1 101 ? 13.580 -13.954 33.713 1.00 94.62 101 ASP A CA 1
ATOM 828 C C . ASP A 1 101 ? 12.520 -13.786 34.807 1.00 94.62 101 ASP A C 1
ATOM 830 O O . ASP A 1 101 ? 11.595 -14.597 34.890 1.00 94.62 101 ASP A O 1
ATOM 834 N N . LEU A 1 102 ? 12.569 -12.683 35.562 1.00 96.62 102 LEU A N 1
ATOM 835 C CA . LEU A 1 102 ? 11.537 -12.341 36.541 1.00 96.62 102 LEU A CA 1
ATOM 836 C C . LEU A 1 102 ? 10.157 -12.242 35.888 1.00 96.62 102 LEU A C 1
ATOM 838 O O . LEU A 1 102 ? 9.197 -12.855 36.356 1.00 96.62 102 LEU A O 1
ATOM 842 N N . LEU A 1 103 ? 10.038 -11.487 34.793 1.00 97.19 103 LEU A N 1
ATOM 843 C CA . LEU A 1 103 ? 8.767 -11.341 34.082 1.00 97.19 103 LEU A CA 1
ATOM 844 C C . LEU A 1 103 ? 8.260 -12.674 33.528 1.00 97.19 103 LEU A C 1
ATOM 846 O O . LEU A 1 103 ? 7.052 -12.928 33.551 1.00 97.19 103 LEU A O 1
ATOM 850 N N . TRP A 1 104 ? 9.159 -13.534 33.050 1.00 95.62 104 TRP A N 1
ATOM 851 C CA . TRP A 1 104 ? 8.792 -14.865 32.591 1.00 95.62 104 TRP A CA 1
ATOM 852 C C . TRP A 1 104 ? 8.244 -15.733 33.724 1.00 95.62 104 TRP A C 1
ATOM 854 O O . TRP A 1 104 ? 7.198 -16.355 33.538 1.00 95.62 104 TRP A O 1
ATOM 864 N N . ASP A 1 105 ? 8.868 -15.734 34.901 1.00 95.69 105 ASP A N 1
ATOM 865 C CA . ASP A 1 105 ? 8.362 -16.487 36.051 1.00 95.69 105 ASP A CA 1
ATOM 866 C C . ASP A 1 105 ? 6.973 -16.006 36.479 1.00 95.69 105 ASP A C 1
ATOM 868 O O . ASP A 1 105 ? 6.099 -16.819 36.797 1.00 95.69 105 ASP A O 1
ATOM 872 N N . LEU A 1 106 ? 6.714 -14.695 36.405 1.00 95.62 106 LEU A N 1
ATOM 873 C CA . LEU A 1 106 ? 5.376 -14.147 36.628 1.00 95.62 106 LEU A CA 1
ATOM 874 C C . LEU A 1 106 ? 4.369 -14.654 35.587 1.00 95.62 106 LEU A C 1
ATOM 876 O O . LEU A 1 106 ? 3.269 -15.089 35.948 1.00 95.62 106 LEU A O 1
ATOM 880 N N . VAL A 1 107 ? 4.736 -14.628 34.301 1.00 95.75 107 VAL A N 1
ATOM 881 C CA . VAL A 1 107 ? 3.893 -15.133 33.207 1.00 95.75 107 VAL A CA 1
ATOM 882 C C . VAL A 1 107 ? 3.586 -16.621 33.395 1.00 95.75 107 VAL A C 1
ATOM 884 O O . VAL A 1 107 ? 2.421 -17.034 33.350 1.00 95.75 107 VAL A O 1
ATOM 887 N N . GLN A 1 108 ? 4.617 -17.420 33.657 1.00 94.19 108 GLN A N 1
ATOM 888 C CA . GLN A 1 108 ? 4.515 -18.858 33.861 1.00 94.19 108 GLN A CA 1
ATOM 889 C C . GLN A 1 108 ? 3.610 -19.172 35.056 1.00 94.19 108 GLN A C 1
ATOM 891 O O . GLN A 1 108 ? 2.629 -19.908 34.926 1.00 94.19 108 GLN A O 1
ATOM 896 N N . ARG A 1 109 ? 3.886 -18.567 36.214 1.00 94.06 109 ARG A N 1
ATOM 897 C CA . ARG A 1 109 ? 3.217 -18.912 37.469 1.00 94.06 109 ARG A CA 1
ATOM 898 C C . ARG A 1 109 ? 1.777 -18.419 37.556 1.00 94.06 109 ARG A C 1
ATOM 900 O O . ARG A 1 109 ? 0.908 -19.103 38.108 1.00 94.06 109 ARG A O 1
ATOM 907 N N . PHE A 1 110 ? 1.516 -17.206 37.077 1.00 93.44 110 PHE A N 1
ATOM 908 C CA . PHE A 1 110 ? 0.231 -16.543 37.302 1.00 93.44 110 PHE A CA 1
ATOM 909 C C . PHE A 1 110 ? -0.688 -16.569 36.089 1.00 93.44 110 PHE A C 1
ATOM 911 O O . PHE A 1 110 ? -1.900 -16.426 36.258 1.00 93.44 110 PHE A O 1
ATOM 918 N N . LEU A 1 111 ? -0.157 -16.790 34.884 1.00 93.50 111 LEU A N 1
ATOM 919 C CA . LEU A 1 111 ? -0.970 -16.838 33.672 1.00 93.50 111 LEU A CA 1
ATOM 920 C C . LEU A 1 111 ? -1.025 -18.258 33.106 1.00 93.50 111 LEU A C 1
ATOM 922 O O . LEU A 1 111 ? -2.125 -18.788 32.967 1.00 93.50 111 LEU A O 1
ATOM 926 N N . ILE A 1 112 ? 0.125 -18.889 32.843 1.00 94.25 112 ILE A N 1
ATOM 927 C CA . ILE A 1 112 ? 0.192 -20.213 32.198 1.00 94.25 112 ILE A CA 1
ATOM 928 C C . ILE A 1 112 ? -0.291 -21.316 33.140 1.00 94.25 112 ILE A C 1
ATOM 930 O O . ILE A 1 112 ? -1.169 -22.087 32.768 1.00 94.25 112 ILE A O 1
ATOM 934 N N . ASP A 1 113 ? 0.201 -21.381 34.378 1.00 92.88 113 ASP A N 1
ATOM 935 C CA . ASP A 1 113 ? -0.180 -22.433 35.338 1.00 92.88 113 ASP A CA 1
ATOM 936 C C . ASP A 1 113 ? -1.663 -22.417 35.731 1.00 92.88 113 ASP A C 1
ATOM 938 O O . ASP A 1 113 ? -2.178 -23.373 36.318 1.00 92.88 113 ASP A O 1
ATOM 942 N N . LYS A 1 114 ? -2.365 -21.323 35.426 1.00 89.44 114 LYS A N 1
ATOM 943 C CA . LYS A 1 114 ? -3.811 -21.196 35.633 1.00 89.44 114 LYS A CA 1
ATOM 944 C C . LYS A 1 114 ? -4.628 -21.776 34.482 1.00 89.44 114 LYS A C 1
ATOM 946 O O . LYS A 1 114 ? -5.846 -21.871 34.606 1.00 89.44 114 LYS A O 1
ATOM 951 N N . ILE A 1 115 ? -3.983 -22.163 33.385 1.00 91.62 115 ILE A N 1
ATOM 952 C CA . ILE A 1 115 ? -4.631 -22.777 32.231 1.00 91.62 115 ILE A CA 1
ATOM 953 C C . ILE A 1 115 ? -4.855 -24.261 32.507 1.00 91.62 115 ILE A C 1
ATOM 955 O O . ILE A 1 115 ? -3.945 -25.002 32.886 1.00 91.62 115 ILE A O 1
ATOM 959 N N . SER A 1 116 ? -6.090 -24.695 32.282 1.00 90.12 116 SER A N 1
ATOM 960 C CA . SER A 1 116 ? -6.500 -26.092 32.336 1.00 90.12 116 SER A CA 1
ATOM 961 C C . SER A 1 116 ? -7.463 -26.381 31.197 1.00 90.12 116 SER A C 1
ATOM 963 O O . SER A 1 116 ? -8.429 -25.640 31.017 1.00 90.12 116 SER A O 1
ATOM 965 N N . PHE A 1 117 ? -7.228 -27.467 30.471 1.00 89.12 117 PHE A N 1
ATOM 966 C CA . PHE A 1 117 ? -8.051 -27.882 29.341 1.00 89.12 117 PHE A CA 1
ATOM 967 C C . PHE A 1 117 ? -8.018 -29.408 29.234 1.00 89.12 117 PHE A C 1
ATOM 969 O O . PHE A 1 117 ? -6.946 -29.995 29.345 1.00 89.12 117 PHE A O 1
ATOM 976 N N . GLU A 1 118 ? -9.190 -30.043 29.112 1.00 87.75 118 GLU A N 1
ATOM 977 C CA . GLU A 1 118 ? -9.356 -31.507 28.994 1.00 87.75 118 GLU A CA 1
ATOM 978 C C . GLU A 1 118 ? -8.490 -32.336 29.974 1.00 87.75 118 GLU A C 1
ATOM 980 O O . GLU A 1 118 ? -7.853 -33.322 29.619 1.00 87.75 118 GLU A O 1
ATOM 985 N N . GLY A 1 119 ? -8.439 -31.923 31.246 1.00 84.00 119 GLY A N 1
ATOM 986 C CA . GLY A 1 119 ? -7.680 -32.621 32.295 1.00 84.00 119 GLY A CA 1
ATOM 987 C C . GLY A 1 119 ? -6.168 -32.353 32.299 1.00 84.00 119 GLY A C 1
ATOM 988 O O . GLY A 1 119 ? -5.488 -32.734 33.253 1.00 84.00 119 GLY A O 1
ATOM 989 N N . MET A 1 120 ? -5.639 -31.646 31.298 1.00 89.62 120 MET A N 1
ATOM 990 C CA . MET A 1 120 ? -4.264 -31.147 31.277 1.00 89.62 120 MET A CA 1
ATOM 991 C C . MET A 1 120 ? -4.142 -29.811 32.026 1.00 89.62 120 MET A C 1
ATOM 993 O O . MET A 1 120 ? -5.135 -29.118 32.272 1.00 89.62 120 MET A O 1
ATOM 997 N N . LYS A 1 121 ? -2.907 -29.423 32.369 1.00 89.81 121 LYS A N 1
ATOM 998 C CA . LYS A 1 121 ? -2.575 -28.146 33.028 1.00 89.81 121 LYS A CA 1
ATOM 999 C C . LYS A 1 121 ? -1.386 -27.449 32.359 1.00 89.81 121 LYS A C 1
ATOM 1001 O O . LYS A 1 121 ? -0.597 -28.100 31.667 1.00 89.81 121 LYS A O 1
ATOM 1006 N N . SER A 1 122 ? -1.248 -26.147 32.603 1.00 92.94 122 SER A N 1
ATOM 1007 C CA . SER A 1 122 ? -0.121 -25.311 32.163 1.00 92.94 122 SER A CA 1
ATOM 1008 C C . SER A 1 122 ? 0.066 -25.337 30.634 1.00 92.94 122 SER A C 1
ATOM 1010 O O . SER A 1 122 ? -0.911 -25.330 29.886 1.00 92.94 122 SER A O 1
ATOM 1012 N N . GLN A 1 123 ? 1.308 -25.377 30.142 1.00 93.25 123 GLN A N 1
ATOM 1013 C CA . GLN A 1 123 ? 1.614 -25.325 28.707 1.00 93.25 123 GLN A CA 1
ATOM 1014 C C . GLN A 1 123 ? 0.983 -26.487 27.923 1.00 93.25 123 GLN A C 1
ATOM 1016 O O . GLN A 1 123 ? 0.476 -26.279 26.826 1.00 93.25 123 GLN A O 1
ATOM 1021 N N . LYS A 1 124 ? 0.922 -27.695 28.504 1.00 92.25 124 LYS A N 1
ATOM 1022 C CA . LYS A 1 124 ? 0.278 -28.855 27.859 1.00 92.25 124 LYS A CA 1
ATOM 1023 C C . LYS A 1 124 ? -1.211 -28.621 27.609 1.00 92.25 124 LYS A C 1
ATOM 1025 O O . LYS A 1 124 ? -1.714 -28.980 26.550 1.00 92.25 124 LYS A O 1
ATOM 1030 N N . ALA A 1 125 ? -1.900 -27.987 28.559 1.00 93.50 125 ALA A N 1
ATOM 1031 C CA . ALA A 1 125 ? -3.294 -27.596 28.376 1.00 93.50 125 ALA A CA 1
ATOM 1032 C C . ALA A 1 125 ? -3.461 -26.561 27.263 1.00 93.50 125 ALA A C 1
ATOM 1034 O O . ALA A 1 125 ? -4.372 -26.694 26.454 1.00 93.50 125 ALA A O 1
ATOM 1035 N N . LEU A 1 126 ? -2.581 -25.556 27.205 1.00 95.56 126 LEU A N 1
ATOM 1036 C CA . LEU A 1 126 ? -2.625 -24.539 26.155 1.00 95.56 126 LEU A CA 1
ATOM 1037 C C . LEU A 1 126 ? -2.373 -25.144 24.766 1.00 95.56 126 LEU A C 1
ATOM 1039 O O . LEU A 1 126 ? -3.107 -24.830 23.835 1.00 95.56 126 LEU A O 1
ATOM 1043 N N . LEU A 1 127 ? -1.394 -26.048 24.638 1.00 95.56 127 LEU A N 1
ATOM 1044 C CA . LEU A 1 127 ? -1.098 -26.732 23.376 1.00 95.56 127 LEU A CA 1
ATOM 1045 C C . LEU A 1 127 ? -2.289 -27.575 22.919 1.00 95.56 127 LEU A C 1
ATOM 1047 O O . LEU A 1 127 ? -2.753 -27.431 21.791 1.00 95.56 127 LEU A O 1
ATOM 1051 N N . SER A 1 128 ? -2.821 -28.399 23.828 1.00 91.38 128 SER A N 1
ATOM 1052 C CA . SER A 1 128 ? -3.988 -29.242 23.564 1.00 91.38 128 SER A CA 1
ATOM 1053 C C . SER A 1 128 ? -5.210 -28.408 23.181 1.00 91.38 128 SER A C 1
ATOM 1055 O O . SER A 1 128 ? -5.930 -28.766 22.250 1.00 91.38 128 SER A O 1
ATOM 1057 N N . TRP A 1 129 ? -5.413 -27.261 23.835 1.00 95.19 129 TRP A N 1
ATOM 1058 C CA . TRP A 1 129 ? -6.454 -26.318 23.451 1.00 95.19 129 TRP A CA 1
ATOM 1059 C C . TRP A 1 129 ? -6.231 -25.800 22.029 1.00 95.19 129 TRP A C 1
ATOM 1061 O O . TRP A 1 129 ? -7.133 -25.941 21.209 1.00 95.19 129 TRP A O 1
ATOM 1071 N N . CYS A 1 130 ? -5.042 -25.282 21.698 1.00 96.19 130 CYS A N 1
ATOM 1072 C CA . CYS A 1 130 ? -4.742 -24.779 20.355 1.00 96.19 130 CYS A CA 1
ATOM 1073 C C . CYS A 1 130 ? -5.009 -25.840 19.278 1.00 96.19 130 CYS A C 1
ATOM 1075 O O . CYS A 1 130 ? -5.774 -25.583 18.350 1.00 96.19 130 CYS A O 1
ATOM 1077 N N . GLN A 1 131 ? -4.449 -27.042 19.451 1.00 95.31 131 GLN A N 1
ATOM 1078 C CA . GLN A 1 131 ? -4.637 -28.186 18.553 1.00 95.31 131 GLN A CA 1
ATOM 1079 C C . GLN A 1 131 ? -6.117 -28.520 18.363 1.00 95.31 131 GLN A C 1
ATOM 1081 O O . GLN A 1 131 ? -6.587 -28.686 17.240 1.00 95.31 131 GLN A O 1
ATOM 1086 N N . LYS A 1 132 ? -6.883 -28.561 19.460 1.00 93.00 132 LYS A N 1
ATOM 1087 C CA . LYS A 1 132 ? -8.314 -28.867 19.419 1.00 93.00 132 LYS A CA 1
ATOM 1088 C C . LYS A 1 132 ? -9.128 -27.813 18.674 1.00 93.00 132 LYS A C 1
ATOM 1090 O O . LYS A 1 132 ? -10.136 -28.164 18.074 1.00 93.00 132 LYS A O 1
ATOM 1095 N N . GLN A 1 133 ? -8.736 -26.540 18.729 1.00 93.88 133 GLN A N 1
ATOM 1096 C CA . GLN A 1 133 ? -9.472 -25.465 18.059 1.00 93.88 133 GLN A CA 1
ATOM 1097 C C . GLN A 1 133 ? -9.204 -25.407 16.553 1.00 93.88 133 GLN A C 1
ATOM 1099 O O . GLN A 1 133 ? -10.095 -25.013 15.797 1.00 93.88 133 GLN A O 1
ATOM 1104 N N . VAL A 1 134 ? -8.004 -25.793 16.113 1.00 93.06 134 VAL A N 1
ATOM 1105 C CA . VAL A 1 134 ? -7.593 -25.691 14.702 1.00 93.06 134 VAL A CA 1
ATOM 1106 C C . VAL A 1 134 ? -7.620 -27.023 13.947 1.00 93.06 134 VAL A C 1
ATOM 1108 O O . VAL A 1 134 ? -7.329 -27.047 12.760 1.00 93.06 134 VAL A O 1
ATOM 1111 N N . ASN A 1 135 ? -8.027 -28.115 14.597 1.00 89.88 135 ASN A N 1
ATOM 1112 C CA . ASN A 1 135 ? -8.082 -29.464 14.020 1.00 89.88 135 ASN A CA 1
ATOM 1113 C C . ASN A 1 135 ? -8.895 -29.574 12.711 1.00 89.88 135 ASN A C 1
ATOM 1115 O O . ASN A 1 135 ? -8.651 -30.476 11.918 1.00 89.88 135 ASN A O 1
ATOM 1119 N N . ASP A 1 136 ? -9.879 -28.694 12.508 1.00 85.38 136 ASP A N 1
ATOM 1120 C CA . ASP A 1 136 ? -10.751 -28.690 11.328 1.00 85.38 136 ASP A CA 1
ATOM 1121 C C . ASP A 1 136 ? -10.145 -27.904 10.139 1.00 85.38 136 ASP A C 1
ATOM 1123 O O . ASP A 1 136 ? -10.789 -27.767 9.098 1.00 85.38 136 ASP A O 1
ATOM 1127 N N . TYR A 1 137 ? -8.929 -27.358 10.279 1.00 88.56 137 TYR A N 1
ATOM 1128 C CA . TYR A 1 137 ? -8.235 -26.593 9.240 1.00 88.56 137 TYR A CA 1
ATOM 1129 C C . TYR A 1 137 ? -7.109 -27.423 8.616 1.00 88.56 137 TYR A C 1
ATOM 1131 O O . TYR A 1 137 ? -6.028 -27.541 9.182 1.00 88.56 137 TYR A O 1
ATOM 1139 N N . GLU A 1 138 ? -7.338 -27.949 7.409 1.00 77.81 138 GLU A N 1
ATOM 1140 C CA . GLU A 1 138 ? -6.429 -28.897 6.732 1.00 77.81 138 GLU A CA 1
ATOM 1141 C C . GLU A 1 138 ? -4.985 -28.400 6.557 1.00 77.81 138 GLU A C 1
ATOM 1143 O O . GLU A 1 138 ? -4.055 -29.200 6.497 1.00 77.81 138 GLU A O 1
ATOM 1148 N N . THR A 1 139 ? -4.784 -27.086 6.442 1.00 77.81 139 THR A N 1
ATOM 1149 C CA . THR A 1 139 ? -3.470 -26.485 6.172 1.00 77.81 139 THR A CA 1
ATOM 1150 C C . THR A 1 139 ? -2.714 -26.074 7.434 1.00 77.81 139 THR A C 1
ATOM 1152 O O . THR A 1 139 ? -1.713 -25.372 7.317 1.00 77.81 139 THR A O 1
ATOM 1155 N N . VAL A 1 140 ? -3.222 -26.399 8.627 1.00 89.75 140 VAL A N 1
ATOM 1156 C CA . VAL A 1 140 ? -2.676 -25.934 9.908 1.00 89.75 140 VAL A CA 1
ATOM 1157 C C . VAL A 1 140 ? -2.369 -27.136 10.783 1.00 89.75 140 VAL A C 1
ATOM 1159 O O . VAL A 1 140 ? -3.271 -27.876 11.165 1.00 89.75 140 VAL A O 1
ATOM 1162 N N . ASP A 1 141 ? -1.099 -27.284 11.138 1.00 89.12 141 ASP A N 1
ATOM 1163 C CA . ASP A 1 141 ? -0.635 -28.316 12.056 1.00 89.12 141 ASP A CA 1
ATOM 1164 C C . ASP A 1 141 ? 0.162 -27.668 13.190 1.00 89.12 141 ASP A C 1
ATOM 1166 O O . ASP A 1 141 ? 1.071 -26.874 12.945 1.00 89.12 141 ASP A O 1
ATOM 1170 N N . ILE A 1 142 ? -0.233 -27.948 14.432 1.00 92.50 142 ILE A N 1
ATOM 1171 C CA . ILE A 1 142 ? 0.337 -27.324 15.629 1.00 92.50 142 ILE A CA 1
ATOM 1172 C C . ILE A 1 142 ? 0.953 -28.412 16.496 1.00 92.50 142 ILE A C 1
ATOM 1174 O O . ILE A 1 142 ? 0.242 -29.106 17.221 1.00 92.50 142 ILE A O 1
ATOM 1178 N N . GLU A 1 143 ? 2.278 -28.521 16.476 1.00 89.50 143 GLU A N 1
ATOM 1179 C CA . GLU A 1 143 ? 3.019 -29.491 17.294 1.00 89.50 143 GLU A CA 1
ATOM 1180 C C . GLU A 1 143 ? 3.712 -28.828 18.492 1.00 89.50 143 GLU A C 1
ATOM 1182 O O . GLU A 1 143 ? 3.850 -29.439 19.552 1.00 89.50 143 GLU A O 1
ATOM 1187 N N . GLU A 1 144 ? 4.115 -27.563 18.346 1.00 88.25 144 GLU A N 1
ATOM 1188 C CA . GLU A 1 144 ? 4.866 -26.816 19.357 1.00 88.25 144 GLU A CA 1
ATOM 1189 C C . GLU A 1 144 ? 4.601 -25.295 19.289 1.00 88.25 144 GLU A C 1
ATOM 1191 O O . GLU A 1 144 ? 3.715 -24.826 18.571 1.00 88.25 144 GLU A O 1
ATOM 1196 N N . PHE A 1 145 ? 5.296 -24.515 20.120 1.00 87.44 145 PHE A N 1
ATOM 1197 C CA . PHE A 1 145 ? 5.020 -23.090 20.355 1.00 87.44 145 PHE A CA 1
ATOM 1198 C C . PHE A 1 145 ? 5.973 -22.126 19.638 1.00 87.44 145 PHE A C 1
ATOM 1200 O O . PHE A 1 145 ? 5.861 -20.919 19.804 1.00 87.44 145 PHE A O 1
ATOM 1207 N N . ALA A 1 146 ? 6.906 -22.622 18.845 1.00 81.88 146 ALA A N 1
ATOM 1208 C CA . ALA A 1 146 ? 7.827 -21.847 18.036 1.00 81.88 146 ALA A CA 1
ATOM 1209 C C . ALA A 1 146 ? 7.466 -21.995 16.546 1.00 81.88 146 ALA A C 1
ATOM 1211 O O . ALA A 1 146 ? 6.685 -21.200 16.019 1.00 81.88 146 ALA A O 1
ATOM 1212 N N . SER A 1 147 ? 8.002 -22.997 15.854 1.00 83.88 147 SER A N 1
ATOM 1213 C CA . SER A 1 147 ? 7.949 -23.116 14.386 1.00 83.88 147 SER A CA 1
ATOM 1214 C C . SER A 1 147 ? 6.546 -23.263 13.777 1.00 83.88 147 SER A C 1
ATOM 1216 O O . SER A 1 147 ? 6.294 -22.728 12.697 1.00 83.88 147 SER A O 1
ATOM 1218 N N . SER A 1 148 ? 5.610 -23.889 14.488 1.00 89.75 148 SER A N 1
ATOM 1219 C CA . SER A 1 148 ? 4.231 -24.180 14.071 1.00 89.75 148 SER A CA 1
ATOM 1220 C C . SER A 1 148 ? 3.392 -22.908 13.903 1.00 89.75 148 SER A C 1
ATOM 1222 O O . SER A 1 148 ? 2.322 -22.923 13.304 1.00 89.75 148 SER A O 1
ATOM 1224 N N . TRP A 1 149 ? 3.875 -21.783 14.435 1.00 91.38 149 TRP A N 1
ATOM 1225 C CA . TRP A 1 149 ? 3.198 -20.485 14.402 1.00 91.38 149 TRP A CA 1
ATOM 1226 C C . TRP A 1 149 ? 3.865 -19.489 13.444 1.00 91.38 149 TRP A C 1
ATOM 1228 O O . TRP A 1 149 ? 3.361 -18.380 13.256 1.00 91.38 149 TRP A O 1
ATOM 1238 N N . ALA A 1 150 ? 4.989 -19.872 12.828 1.00 88.38 150 ALA A N 1
ATOM 1239 C CA . ALA A 1 150 ? 5.869 -18.987 12.061 1.00 88.38 150 ALA A CA 1
ATOM 1240 C C . ALA A 1 150 ? 5.263 -18.475 10.745 1.00 88.38 150 ALA A C 1
ATOM 1242 O O . ALA A 1 150 ? 5.696 -17.454 10.212 1.00 88.38 150 ALA A O 1
ATOM 1243 N N . ASP A 1 151 ? 4.297 -19.196 10.180 1.00 87.69 151 ASP A N 1
ATOM 1244 C CA . ASP A 1 151 ? 3.635 -18.834 8.923 1.00 87.69 151 ASP A CA 1
ATOM 1245 C C . ASP A 1 151 ? 2.356 -17.997 9.114 1.00 87.69 151 ASP A C 1
ATOM 1247 O O . ASP A 1 151 ? 1.719 -17.586 8.140 1.00 87.69 151 ASP A O 1
ATOM 1251 N N . GLY A 1 152 ? 1.981 -17.744 10.372 1.00 91.75 152 GLY A N 1
ATOM 1252 C CA . GLY A 1 152 ? 0.796 -16.992 10.769 1.00 91.75 152 GLY A CA 1
ATOM 1253 C C . GLY A 1 152 ? -0.535 -17.731 10.620 1.00 91.75 152 GLY A C 1
ATOM 1254 O O . GLY A 1 152 ? -1.542 -17.239 11.135 1.00 91.75 152 GLY A O 1
ATOM 1255 N N . MET A 1 153 ? -0.567 -18.910 9.992 1.00 94.12 153 MET A N 1
ATOM 1256 C CA . MET A 1 153 ? -1.810 -19.649 9.765 1.00 94.12 153 MET A CA 1
ATOM 1257 C C . MET A 1 153 ? -2.419 -20.139 11.076 1.00 94.12 153 MET A C 1
ATOM 1259 O O . MET A 1 153 ? -3.629 -20.009 11.254 1.00 94.12 153 MET A O 1
ATOM 1263 N N . GLY A 1 154 ? -1.609 -20.594 12.037 1.00 94.38 154 GLY A N 1
ATOM 1264 C CA . GLY A 1 154 ? -2.093 -20.975 13.370 1.00 94.38 154 GLY A CA 1
ATOM 1265 C C . GLY A 1 154 ? -2.852 -19.845 14.079 1.00 94.38 154 GLY A C 1
ATOM 1266 O O . GLY A 1 154 ? -3.963 -20.047 14.577 1.00 94.38 154 GLY A O 1
ATOM 1267 N N . PHE A 1 155 ? -2.310 -18.619 14.065 1.00 96.06 155 PHE A N 1
ATOM 1268 C CA . PHE A 1 155 ? -2.967 -17.462 14.687 1.00 96.06 155 PHE A CA 1
ATOM 1269 C C . PHE A 1 155 ? -4.254 -17.070 13.958 1.00 96.06 155 PHE A C 1
ATOM 1271 O O . PHE A 1 155 ? -5.280 -16.845 14.603 1.00 96.06 155 PHE A O 1
ATOM 1278 N N . CYS A 1 156 ? -4.221 -17.012 12.623 1.00 95.12 156 CYS A N 1
ATOM 1279 C CA . CYS A 1 156 ? -5.413 -16.743 11.821 1.00 95.12 156 CYS A CA 1
ATOM 1280 C C . CYS A 1 156 ? -6.504 -17.792 12.068 1.00 95.12 156 CYS A C 1
ATOM 1282 O O . CYS A 1 156 ? -7.666 -17.426 12.224 1.00 95.12 156 CYS A O 1
ATOM 1284 N N . SER A 1 157 ? -6.139 -19.072 12.164 1.00 96.00 157 SER A N 1
ATOM 1285 C CA . SER A 1 157 ? -7.074 -20.181 12.400 1.00 96.00 157 SER A CA 1
ATOM 1286 C C . SER A 1 157 ? -7.755 -20.070 13.749 1.00 96.00 157 SER A C 1
ATOM 1288 O O . SER A 1 157 ? -8.974 -20.195 13.827 1.00 96.00 157 SER A O 1
ATOM 1290 N N . LEU A 1 158 ? -6.989 -19.794 14.811 1.00 95.62 158 LEU A N 1
ATOM 1291 C CA . LEU A 1 158 ? -7.556 -19.593 16.143 1.00 95.62 158 LEU A CA 1
ATOM 1292 C C . LEU A 1 158 ? -8.553 -18.435 16.150 1.00 95.62 158 LEU A C 1
ATOM 1294 O O . LEU A 1 158 ? -9.675 -18.592 16.625 1.00 95.62 158 LEU A O 1
ATOM 1298 N N . ILE A 1 159 ? -8.177 -17.285 15.588 1.00 95.06 159 ILE A N 1
ATOM 1299 C CA . ILE A 1 159 ? -9.065 -16.118 15.523 1.00 95.06 159 ILE A CA 1
ATOM 1300 C C . ILE A 1 159 ? -10.320 -16.444 14.706 1.00 95.06 159 ILE A C 1
ATOM 1302 O O . ILE A 1 159 ? -11.424 -16.173 15.169 1.00 95.06 159 ILE A O 1
ATOM 1306 N N . HIS A 1 160 ? -10.167 -17.063 13.534 1.00 94.50 160 HIS A N 1
ATOM 1307 C CA . HIS A 1 160 ? -11.285 -17.440 12.671 1.00 94.50 160 HIS A CA 1
ATOM 1308 C C . HIS A 1 160 ? -12.186 -18.502 13.321 1.00 94.50 160 HIS A C 1
ATOM 1310 O O . HIS A 1 160 ? -13.399 -18.417 13.190 1.00 94.50 160 HIS A O 1
ATOM 1316 N N . LYS A 1 161 ? -11.645 -19.457 14.093 1.00 93.00 161 LYS A N 1
ATOM 1317 C CA . LYS A 1 161 ? -12.438 -20.475 14.806 1.00 93.00 161 LYS A CA 1
ATOM 1318 C C . LYS A 1 161 ? -13.415 -19.847 15.797 1.00 93.00 161 LYS A C 1
ATOM 1320 O O . LYS A 1 161 ? -14.565 -20.270 15.861 1.00 93.00 161 LYS A O 1
ATOM 1325 N N . PHE A 1 162 ? -12.961 -18.860 16.568 1.00 88.81 162 PHE A N 1
ATOM 1326 C CA . PHE A 1 162 ? -13.800 -18.205 17.573 1.00 88.81 162 PHE A CA 1
ATOM 1327 C C . PHE A 1 162 ? -14.619 -17.040 17.015 1.00 88.81 162 PHE A C 1
ATOM 1329 O O . PHE A 1 162 ? -15.689 -16.749 17.548 1.00 88.81 162 PHE A O 1
ATOM 1336 N N . LYS A 1 163 ? -14.112 -16.359 15.983 1.00 89.12 163 LYS A N 1
ATOM 1337 C CA . LYS A 1 163 ? -14.727 -15.183 15.357 1.00 89.12 163 LYS A CA 1
ATOM 1338 C C . LYS A 1 163 ? -14.506 -15.174 13.836 1.00 89.12 163 LYS A C 1
ATOM 1340 O O . LYS A 1 163 ? -13.667 -14.407 13.341 1.00 89.12 163 LYS A O 1
ATOM 1345 N N . PRO A 1 164 ? -15.233 -16.020 13.079 1.00 83.25 164 PRO A N 1
ATOM 1346 C CA . PRO A 1 164 ? -15.060 -16.147 11.631 1.00 83.25 164 PRO A CA 1
ATOM 1347 C C . PRO A 1 164 ? -15.202 -14.816 10.879 1.00 83.25 164 PRO A C 1
ATOM 1349 O O . PRO A 1 164 ? -14.486 -14.548 9.917 1.00 83.25 164 PRO A O 1
ATOM 1352 N N . GLU A 1 165 ? -16.071 -13.926 11.361 1.00 80.44 165 GLU A N 1
ATOM 1353 C CA . GLU A 1 165 ? -16.374 -12.616 10.774 1.00 80.44 165 GLU A CA 1
ATOM 1354 C C . GLU A 1 165 ? -15.208 -11.617 10.806 1.00 80.44 165 GLU A C 1
ATOM 1356 O O . GLU A 1 165 ? -15.247 -10.574 10.139 1.00 80.44 165 GLU A O 1
ATOM 1361 N N . LEU A 1 166 ? -14.174 -11.899 11.604 1.00 84.50 166 LEU A N 1
ATOM 1362 C CA . LEU A 1 166 ? -12.955 -11.097 11.635 1.00 84.50 166 LEU A CA 1
ATOM 1363 C C . LEU A 1 166 ? -11.994 -11.467 10.497 1.00 84.50 166 LEU A C 1
ATOM 1365 O O . LEU A 1 166 ? -11.150 -10.645 10.144 1.00 84.50 166 LEU A O 1
ATOM 1369 N N . ILE A 1 167 ? -12.139 -12.658 9.899 1.00 85.31 167 ILE A N 1
ATOM 1370 C CA . ILE A 1 167 ? -11.335 -13.151 8.768 1.00 85.31 167 ILE A CA 1
ATOM 1371 C C . ILE A 1 167 ? -12.266 -13.788 7.719 1.00 85.31 167 ILE A C 1
ATOM 1373 O O . ILE A 1 167 ? -12.236 -14.986 7.468 1.00 85.31 167 ILE A O 1
ATOM 1377 N N . GLU A 1 168 ? -13.095 -12.976 7.062 1.00 54.69 168 GLU A N 1
ATOM 1378 C CA . GLU A 1 168 ? -14.133 -13.458 6.124 1.00 54.69 168 GLU A CA 1
ATOM 1379 C C . GLU A 1 168 ? -13.585 -14.182 4.883 1.00 54.69 168 GLU A C 1
ATOM 1381 O O . GLU A 1 168 ? -14.280 -14.979 4.261 1.00 54.69 168 GLU A O 1
ATOM 1386 N N . ASN A 1 169 ? -12.324 -13.928 4.531 1.00 74.88 169 ASN A N 1
ATOM 1387 C CA . ASN A 1 169 ? -11.635 -14.521 3.386 1.00 74.88 169 ASN A CA 1
ATOM 1388 C C . ASN A 1 169 ? -10.571 -15.539 3.819 1.00 74.88 169 ASN A C 1
ATOM 1390 O O . ASN A 1 169 ? -9.536 -15.661 3.164 1.00 74.88 169 ASN A O 1
ATOM 1394 N N . TYR A 1 170 ? -10.809 -16.265 4.917 1.00 80.06 170 TYR A N 1
ATOM 1395 C CA . TYR A 1 170 ? -9.855 -17.232 5.466 1.00 80.06 170 TYR A CA 1
ATOM 1396 C C . TYR A 1 170 ? -9.342 -18.231 4.411 1.00 80.06 170 TYR A C 1
ATOM 1398 O O . TYR A 1 170 ? -8.142 -18.461 4.309 1.00 80.06 170 TYR A O 1
ATOM 1406 N N . ASN A 1 171 ? -10.224 -18.738 3.541 1.00 78.38 171 ASN A N 1
ATOM 1407 C CA . ASN A 1 171 ? -9.871 -19.703 2.486 1.00 78.38 171 ASN A CA 1
ATOM 1408 C C . ASN A 1 171 ? -8.927 -19.150 1.399 1.00 78.38 171 ASN A C 1
ATOM 1410 O O . ASN A 1 171 ? -8.434 -19.911 0.571 1.00 78.38 171 ASN A O 1
ATOM 1414 N N . PHE A 1 172 ? -8.688 -17.837 1.369 1.00 76.81 172 PHE A N 1
ATOM 1415 C CA . PHE A 1 172 ? -7.729 -17.199 0.464 1.00 76.81 172 PHE A CA 1
ATOM 1416 C C . PHE A 1 172 ? -6.367 -16.944 1.124 1.00 76.81 172 PHE A C 1
ATOM 1418 O O . PHE A 1 172 ? -5.450 -16.459 0.454 1.00 76.81 172 PHE A O 1
ATOM 1425 N N . LEU A 1 173 ? -6.224 -17.250 2.418 1.00 80.75 173 LEU A N 1
ATOM 1426 C CA . LEU A 1 173 ? -4.935 -17.215 3.099 1.00 80.75 173 LEU A CA 1
ATOM 1427 C C . LEU A 1 173 ? -4.041 -18.344 2.586 1.00 80.75 173 LEU A C 1
ATOM 1429 O O . LEU A 1 173 ? -4.501 -19.412 2.187 1.00 80.75 173 LEU A O 1
ATOM 1433 N N . ASN A 1 174 ? -2.738 -18.081 2.559 1.00 80.31 174 ASN A N 1
ATOM 1434 C CA . ASN A 1 174 ? -1.750 -19.001 2.013 1.00 80.31 174 ASN A CA 1
ATOM 1435 C C . ASN A 1 174 ? -0.553 -19.076 2.960 1.00 80.31 174 ASN A C 1
ATOM 1437 O O . ASN A 1 174 ? -0.021 -18.034 3.342 1.00 80.31 174 ASN A O 1
ATOM 1441 N N . VAL A 1 175 ? -0.096 -20.292 3.272 1.00 84.56 175 VAL A N 1
ATOM 1442 C CA . VAL A 1 175 ? 1.079 -20.574 4.125 1.00 84.56 175 VAL A CA 1
ATOM 1443 C C . VAL A 1 175 ? 2.360 -19.858 3.663 1.00 84.56 175 VAL A C 1
ATOM 1445 O O . VAL A 1 175 ? 3.256 -19.589 4.457 1.00 84.56 175 VAL A O 1
ATOM 1448 N N . ASN A 1 176 ? 2.457 -19.497 2.378 1.00 85.25 176 ASN A N 1
ATOM 1449 C CA . ASN A 1 176 ? 3.612 -18.785 1.830 1.00 85.25 176 ASN A CA 1
ATOM 1450 C C . ASN A 1 176 ? 3.605 -17.273 2.134 1.00 85.25 176 ASN A C 1
ATOM 1452 O O . ASN A 1 176 ? 4.655 -16.639 2.048 1.00 85.25 176 ASN A O 1
ATOM 1456 N N . ASN A 1 177 ? 2.464 -16.692 2.523 1.00 85.12 177 ASN A N 1
ATOM 1457 C CA . ASN A 1 177 ? 2.307 -15.259 2.818 1.00 85.12 177 ASN A CA 1
ATOM 1458 C C . ASN A 1 177 ? 2.506 -14.972 4.319 1.00 85.12 177 ASN A C 1
ATOM 1460 O O . ASN A 1 177 ? 1.639 -14.407 4.987 1.00 85.12 177 ASN A O 1
ATOM 1464 N N . LYS A 1 178 ? 3.643 -15.421 4.868 1.00 89.69 178 LYS A N 1
ATOM 1465 C CA . LYS A 1 178 ? 3.901 -15.450 6.319 1.00 89.69 178 LYS A CA 1
ATOM 1466 C C . LYS A 1 178 ? 3.734 -14.080 6.985 1.00 89.69 178 LYS A C 1
ATOM 1468 O O . LYS A 1 178 ? 3.046 -13.959 7.997 1.00 89.69 178 LYS A O 1
ATOM 1473 N N . ILE A 1 179 ? 4.327 -13.037 6.393 1.00 86.62 179 ILE A N 1
ATOM 1474 C CA . ILE A 1 179 ? 4.287 -11.664 6.926 1.00 86.62 179 ILE A CA 1
ATOM 1475 C C . ILE A 1 179 ? 2.850 -11.147 6.953 1.00 86.62 179 ILE A C 1
ATOM 1477 O O . ILE A 1 179 ? 2.425 -10.540 7.937 1.00 86.62 179 ILE A O 1
ATOM 1481 N N . GLU A 1 180 ? 2.101 -11.360 5.873 1.00 86.88 180 GLU A N 1
ATOM 1482 C CA . GLU A 1 180 ? 0.726 -10.897 5.743 1.00 86.88 180 GLU A CA 1
ATOM 1483 C C . GLU A 1 180 ? -0.204 -11.613 6.722 1.00 86.88 180 GLU A C 1
ATOM 1485 O O . GLU A 1 180 ? -1.002 -10.942 7.375 1.00 86.88 180 GLU A O 1
ATOM 1490 N N . ASN A 1 181 ? -0.075 -12.934 6.875 1.00 92.38 181 ASN A N 1
ATOM 1491 C CA . ASN A 1 181 ? -0.888 -13.721 7.804 1.00 92.38 181 ASN A CA 1
ATOM 1492 C C . ASN A 1 181 ? -0.632 -13.297 9.259 1.00 92.38 181 ASN A C 1
ATOM 1494 O O . ASN A 1 181 ? -1.572 -12.997 9.998 1.00 92.38 181 ASN A O 1
ATOM 1498 N N . LEU A 1 182 ? 0.642 -13.188 9.657 1.00 93.00 182 LEU A N 1
ATOM 1499 C CA . LEU A 1 182 ? 1.032 -12.730 10.994 1.00 93.00 182 LEU A CA 1
ATOM 1500 C C . LEU A 1 182 ? 0.505 -11.319 11.272 1.00 93.00 182 LEU A C 1
ATOM 1502 O O . LEU A 1 182 ? -0.149 -11.077 12.287 1.00 93.00 182 LEU A O 1
ATOM 1506 N N . ASN A 1 183 ? 0.722 -10.384 10.343 1.00 93.94 183 ASN A N 1
ATOM 1507 C CA . ASN A 1 183 ? 0.234 -9.018 10.502 1.00 93.94 183 ASN A CA 1
ATOM 1508 C C . ASN A 1 183 ? -1.294 -8.945 10.534 1.00 93.94 183 ASN A C 1
ATOM 1510 O O . ASN A 1 183 ? -1.837 -8.161 11.312 1.00 93.94 183 ASN A O 1
ATOM 1514 N N . LEU A 1 184 ? -1.998 -9.744 9.730 1.00 93.88 184 LEU A N 1
ATOM 1515 C CA . LEU A 1 184 ? -3.456 -9.839 9.760 1.00 93.88 184 LEU A CA 1
ATOM 1516 C C . LEU A 1 184 ? -3.938 -10.271 11.147 1.00 93.88 184 LEU A C 1
ATOM 1518 O O . LEU A 1 184 ? -4.736 -9.556 11.758 1.00 93.88 184 LEU A O 1
ATOM 1522 N N . ALA A 1 185 ? -3.411 -11.381 11.669 1.00 95.38 185 ALA A N 1
ATOM 1523 C CA . ALA A 1 185 ? -3.771 -11.884 12.988 1.00 95.38 185 ALA A CA 1
ATOM 1524 C C . ALA A 1 185 ? -3.491 -10.849 14.089 1.00 95.38 185 ALA A C 1
ATOM 1526 O O . ALA A 1 185 ? -4.375 -10.543 14.890 1.00 95.38 185 ALA A O 1
ATOM 1527 N N . PHE A 1 186 ? -2.302 -10.240 14.092 1.00 95.19 186 PHE A N 1
ATOM 1528 C CA . PHE A 1 186 ? -1.907 -9.278 15.124 1.00 95.19 186 PHE A CA 1
ATOM 1529 C C . PHE A 1 186 ? -2.668 -7.947 15.032 1.00 95.19 186 PHE A C 1
ATOM 1531 O O . PHE A 1 186 ? -2.961 -7.327 16.057 1.00 95.19 186 PHE A O 1
ATOM 1538 N N . ASN A 1 187 ? -3.021 -7.492 13.824 1.00 93.75 187 ASN A N 1
ATOM 1539 C CA . ASN A 1 187 ? -3.890 -6.326 13.627 1.00 93.75 187 ASN A CA 1
ATOM 1540 C C . ASN A 1 187 ? -5.291 -6.583 14.180 1.00 93.75 187 ASN A C 1
ATOM 1542 O O . ASN A 1 187 ? -5.804 -5.768 14.945 1.00 93.75 187 ASN A O 1
ATOM 1546 N N . ILE A 1 188 ? -5.884 -7.729 13.840 1.00 92.25 188 ILE A N 1
ATOM 1547 C CA . ILE A 1 188 ? -7.214 -8.105 14.322 1.00 92.25 188 ILE A CA 1
ATOM 1548 C C . ILE A 1 188 ? -7.211 -8.235 15.843 1.00 92.25 188 ILE A C 1
ATOM 1550 O O . ILE A 1 188 ? -8.082 -7.677 16.511 1.00 92.25 188 ILE A O 1
ATOM 1554 N N . ALA A 1 189 ? -6.213 -8.916 16.402 1.00 92.94 189 ALA A N 1
ATOM 1555 C CA . ALA A 1 189 ? -6.074 -9.069 17.840 1.00 92.94 189 ALA A CA 1
ATOM 1556 C C . ALA A 1 189 ? -6.012 -7.703 18.552 1.00 92.94 189 ALA A C 1
ATOM 1558 O O . ALA A 1 189 ? -6.750 -7.480 19.512 1.00 92.94 189 ALA A O 1
ATOM 1559 N N . LYS A 1 190 ? -5.248 -6.740 18.018 1.00 92.56 190 LYS A N 1
ATOM 1560 C CA . LYS A 1 190 ? -5.177 -5.376 18.567 1.00 92.56 190 LYS A CA 1
ATOM 1561 C C . LYS A 1 190 ? -6.485 -4.610 18.444 1.00 92.56 190 LYS A C 1
ATOM 1563 O O . LYS A 1 190 ? -6.965 -4.050 19.424 1.00 92.56 190 LYS A O 1
ATOM 1568 N N . GLU A 1 191 ? -7.052 -4.551 17.248 1.00 87.94 191 GLU A N 1
ATOM 1569 C CA . GLU A 1 191 ? -8.175 -3.659 16.953 1.00 87.94 191 GLU A CA 1
ATOM 1570 C C . GLU A 1 191 ? -9.526 -4.208 17.417 1.00 87.94 191 GLU A C 1
ATOM 1572 O O . GLU A 1 191 ? -10.451 -3.433 17.666 1.00 87.94 191 GLU A O 1
ATOM 1577 N N . LYS A 1 192 ? -9.661 -5.537 17.492 1.00 90.69 192 LYS A N 1
ATOM 1578 C CA . LYS A 1 192 ? -10.947 -6.226 17.688 1.00 90.69 192 LYS A CA 1
ATOM 1579 C C . LYS A 1 192 ? -10.991 -7.092 18.942 1.00 90.69 192 LYS A C 1
ATOM 1581 O O . LYS A 1 192 ? -12.083 -7.330 19.453 1.00 90.69 192 LYS A O 1
ATOM 1586 N N . LEU A 1 193 ? -9.842 -7.563 19.433 1.00 88.38 193 LEU A N 1
ATOM 1587 C CA . LEU A 1 193 ? -9.747 -8.391 20.646 1.00 88.38 193 LEU A CA 1
ATOM 1588 C C . LEU A 1 193 ? -9.096 -7.656 21.824 1.00 88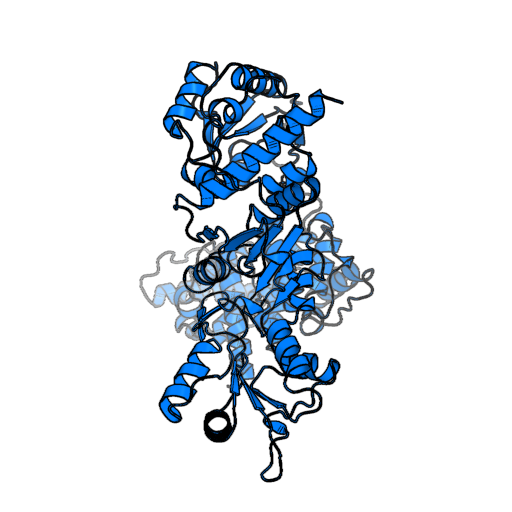.38 193 LEU A C 1
ATOM 1590 O O . LEU A 1 193 ? -9.046 -8.207 22.918 1.00 88.38 193 LEU A O 1
ATOM 1594 N N . ASN A 1 194 ? -8.635 -6.416 21.614 1.00 92.19 194 ASN A N 1
ATOM 1595 C CA . ASN A 1 194 ? -7.900 -5.624 22.601 1.00 92.19 194 ASN A CA 1
ATOM 1596 C C . ASN A 1 194 ? -6.655 -6.351 23.152 1.00 92.19 194 ASN A C 1
ATOM 1598 O O . ASN A 1 194 ? -6.322 -6.217 24.324 1.00 92.19 194 ASN A O 1
ATOM 1602 N N . ILE A 1 195 ? -5.972 -7.125 22.304 1.00 93.56 195 ILE A N 1
ATOM 1603 C CA . ILE A 1 195 ? -4.693 -7.770 22.621 1.00 93.56 195 ILE A CA 1
ATOM 1604 C C . ILE A 1 195 ? -3.584 -6.967 21.931 1.00 93.56 195 ILE A C 1
ATOM 1606 O O . ILE A 1 195 ? -3.589 -6.860 20.703 1.00 93.56 195 ILE A O 1
ATOM 1610 N N . PRO A 1 196 ? -2.623 -6.382 22.662 1.00 93.62 196 PRO A N 1
ATOM 1611 C CA . PRO A 1 196 ? -1.546 -5.613 22.047 1.00 93.62 196 PRO A CA 1
ATOM 1612 C C . PRO A 1 196 ? -0.714 -6.486 21.098 1.00 93.62 196 PRO A C 1
ATOM 1614 O O . PRO A 1 196 ? -0.614 -7.700 21.259 1.00 93.62 196 PRO A O 1
ATOM 1617 N N . LYS A 1 197 ? -0.067 -5.867 20.107 1.00 93.75 197 LYS A N 1
ATOM 1618 C CA . LYS A 1 197 ? 0.865 -6.573 19.218 1.00 93.75 197 LYS A CA 1
ATOM 1619 C C . LYS A 1 197 ? 2.169 -6.877 19.958 1.00 93.75 197 LYS A C 1
ATOM 1621 O O . LYS A 1 197 ? 3.106 -6.095 19.857 1.00 93.75 197 LYS A O 1
ATOM 1626 N N . LEU A 1 198 ? 2.203 -7.964 20.730 1.00 92.25 198 LEU A N 1
ATOM 1627 C CA . LEU A 1 198 ? 3.407 -8.359 21.474 1.00 92.25 198 LEU A CA 1
ATOM 1628 C C . LEU A 1 198 ? 4.521 -8.859 20.546 1.00 92.25 198 LEU A C 1
ATOM 1630 O O . LEU A 1 198 ? 5.689 -8.744 20.885 1.00 92.25 198 LEU A O 1
ATOM 1634 N N . LEU A 1 199 ? 4.148 -9.404 19.387 1.00 90.19 199 LEU A N 1
ATOM 1635 C CA . LEU A 1 199 ? 5.059 -9.953 18.390 1.00 90.19 199 LEU A CA 1
ATOM 1636 C C . LEU A 1 199 ? 5.045 -9.082 17.129 1.00 90.19 199 LEU A C 1
ATOM 1638 O O . LEU A 1 199 ? 3.984 -8.595 16.718 1.00 90.19 199 LEU A O 1
ATOM 1642 N N . LYS A 1 200 ? 6.205 -8.934 16.480 1.00 86.81 200 LYS A N 1
ATOM 1643 C CA . LYS A 1 200 ? 6.303 -8.387 15.118 1.00 86.81 200 LYS A CA 1
ATOM 1644 C C . LYS A 1 200 ? 6.449 -9.514 14.107 1.00 86.81 200 LYS A C 1
ATOM 1646 O O . LYS A 1 200 ? 7.143 -10.4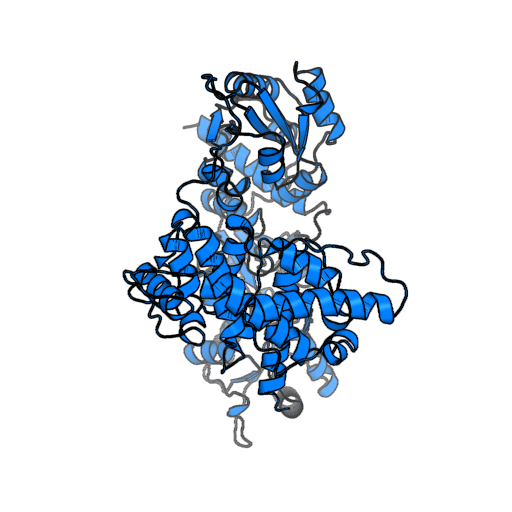92 14.368 1.00 86.81 200 LYS A O 1
ATOM 1651 N N . ALA A 1 201 ? 5.818 -9.369 12.945 1.00 85.00 201 ALA A N 1
ATOM 1652 C CA . ALA A 1 201 ? 5.855 -10.397 11.909 1.00 85.00 201 ALA A CA 1
ATOM 1653 C C . ALA A 1 201 ? 7.286 -10.648 11.398 1.00 85.00 201 ALA A C 1
ATOM 1655 O O . ALA A 1 201 ? 7.659 -11.785 11.132 1.00 85.00 201 ALA A O 1
ATOM 1656 N N . GLU A 1 202 ? 8.092 -9.592 11.308 1.00 79.38 202 GLU A N 1
ATOM 1657 C CA . GLU A 1 202 ? 9.475 -9.627 10.835 1.00 79.38 202 GLU A CA 1
ATOM 1658 C C . GLU A 1 202 ? 10.390 -10.400 11.805 1.00 79.38 202 GLU A C 1
ATOM 1660 O O . GLU A 1 202 ? 11.187 -11.232 11.375 1.00 79.38 202 GLU A O 1
ATOM 1665 N N . GLU A 1 203 ? 10.205 -10.212 13.118 1.00 73.62 203 GLU A N 1
ATOM 1666 C CA . GLU A 1 203 ? 10.985 -10.891 14.170 1.00 73.62 203 GLU A CA 1
ATOM 1667 C C . GLU A 1 203 ? 10.753 -12.414 14.182 1.00 73.62 203 GLU A C 1
ATOM 1669 O O . GLU A 1 203 ? 11.665 -13.188 14.481 1.00 73.62 203 GLU A O 1
ATOM 1674 N N . LEU A 1 204 ? 9.543 -12.850 13.818 1.00 73.19 204 LEU A N 1
ATOM 1675 C CA . LEU A 1 204 ? 9.160 -14.265 13.777 1.00 73.19 204 LEU A CA 1
ATOM 1676 C C . LEU A 1 204 ? 9.702 -15.005 12.541 1.00 73.19 204 LEU A C 1
ATOM 1678 O O . LEU A 1 204 ? 9.770 -16.229 12.546 1.00 73.19 204 LEU A O 1
ATOM 1682 N N . ILE A 1 205 ? 10.076 -14.289 11.477 1.00 69.75 205 ILE A N 1
ATOM 1683 C CA . ILE A 1 205 ? 10.533 -14.897 10.215 1.00 69.75 205 ILE A CA 1
ATOM 1684 C C . ILE A 1 205 ? 12.056 -14.917 10.118 1.00 69.75 205 ILE A C 1
ATOM 1686 O O . ILE A 1 205 ? 12.621 -15.864 9.576 1.00 69.75 205 ILE A O 1
ATOM 1690 N N . GLU A 1 206 ? 12.725 -13.880 10.624 1.00 59.84 206 GLU A N 1
ATOM 1691 C CA . GLU A 1 206 ? 14.188 -13.776 10.580 1.00 59.84 206 GLU A CA 1
ATOM 1692 C C . GLU A 1 206 ? 14.879 -14.704 11.590 1.00 59.84 206 GLU A C 1
ATOM 1694 O O . GLU A 1 206 ? 16.033 -15.094 11.393 1.00 59.84 206 GLU A O 1
ATOM 1699 N N . SER A 1 207 ? 14.174 -15.105 12.650 1.00 55.44 207 SER A N 1
ATOM 1700 C CA . SER A 1 207 ? 14.691 -16.030 13.651 1.00 55.44 207 SER A CA 1
ATOM 1701 C C . SER A 1 207 ? 14.386 -17.480 13.254 1.00 55.44 207 SER A C 1
ATOM 1703 O O . SER A 1 207 ? 13.311 -18.010 13.506 1.00 55.44 207 SER A O 1
ATOM 1705 N N . ASN A 1 208 ? 15.378 -18.194 12.707 1.00 50.91 208 ASN A N 1
ATOM 1706 C CA . ASN A 1 208 ? 15.313 -19.665 12.568 1.00 50.91 208 ASN A CA 1
ATOM 1707 C C . ASN A 1 208 ? 15.149 -20.400 13.924 1.00 50.91 208 ASN A C 1
ATOM 1709 O O . ASN A 1 208 ? 15.009 -21.617 13.939 1.00 50.91 208 ASN A O 1
ATOM 1713 N N . ASN A 1 209 ? 15.164 -19.665 15.043 1.00 54.66 209 ASN A N 1
ATOM 1714 C CA . ASN A 1 209 ? 14.837 -20.100 16.397 1.00 54.66 209 ASN A CA 1
ATOM 1715 C C . ASN A 1 209 ? 13.818 -19.116 16.989 1.00 54.66 209 ASN A C 1
ATOM 1717 O O . ASN A 1 209 ? 14.195 -18.126 17.616 1.00 54.66 209 ASN A O 1
ATOM 1721 N N . LEU A 1 210 ? 12.533 -19.367 16.759 1.00 62.91 210 LEU A N 1
ATOM 1722 C CA . LEU A 1 210 ? 11.448 -18.594 17.358 1.00 62.91 210 LEU A CA 1
ATOM 1723 C C . LEU A 1 210 ? 11.512 -18.669 18.885 1.00 62.91 210 LEU A C 1
ATOM 1725 O O . LEU A 1 210 ? 11.710 -19.737 19.464 1.00 62.91 210 LEU A O 1
ATOM 1729 N N . ASN A 1 211 ? 11.330 -17.528 19.550 1.00 74.31 211 ASN A N 1
ATOM 1730 C CA . ASN A 1 211 ? 11.323 -17.485 21.004 1.00 74.31 211 ASN A CA 1
ATOM 1731 C C . ASN A 1 211 ? 9.983 -18.008 21.536 1.00 74.31 211 ASN A C 1
ATOM 1733 O O . ASN A 1 211 ? 9.001 -17.267 21.619 1.00 74.31 211 ASN A O 1
ATOM 1737 N N . GLU A 1 212 ? 9.957 -19.288 21.898 1.00 86.38 212 GLU A N 1
ATOM 1738 C CA . GLU A 1 212 ? 8.788 -19.986 22.443 1.00 86.38 212 GLU A CA 1
ATOM 1739 C C . GLU A 1 212 ? 8.105 -19.202 23.579 1.00 86.38 212 GLU A C 1
ATOM 1741 O O . GLU A 1 212 ? 6.877 -19.119 23.609 1.00 86.38 212 GLU A O 1
ATOM 1746 N N . LYS A 1 213 ? 8.870 -18.531 24.458 1.00 90.38 213 LYS A N 1
ATOM 1747 C CA . LYS A 1 213 ? 8.312 -17.706 25.547 1.00 90.38 213 LYS A CA 1
ATOM 1748 C C . LYS A 1 213 ? 7.414 -16.576 25.021 1.00 90.38 213 LYS A C 1
ATOM 1750 O O . LYS A 1 213 ? 6.357 -16.308 25.596 1.00 90.38 213 LYS A O 1
ATOM 1755 N N . CYS A 1 214 ? 7.810 -15.923 23.928 1.00 91.50 214 CYS A N 1
ATOM 1756 C CA . CYS A 1 214 ? 7.071 -14.796 23.358 1.00 91.50 214 CYS A CA 1
ATOM 1757 C C . CYS A 1 214 ? 5.762 -15.255 22.699 1.00 91.50 214 CYS A C 1
ATOM 1759 O O . CYS A 1 214 ? 4.713 -14.637 22.899 1.00 91.50 214 CYS A O 1
ATOM 1761 N N . VAL A 1 215 ? 5.806 -16.363 21.953 1.00 92.88 215 VAL A N 1
ATOM 1762 C CA . VAL A 1 215 ? 4.610 -16.958 21.336 1.00 92.88 215 VAL A CA 1
ATOM 1763 C C . VAL A 1 215 ? 3.655 -17.488 22.403 1.00 92.88 215 VAL A C 1
ATOM 1765 O O . VAL A 1 215 ? 2.460 -17.200 22.339 1.00 92.88 215 VAL A O 1
ATOM 1768 N N . LEU A 1 216 ? 4.171 -18.173 23.429 1.00 94.12 216 LEU A N 1
ATOM 1769 C CA . LEU A 1 216 ? 3.388 -18.629 24.579 1.00 94.12 216 LEU A CA 1
ATOM 1770 C C . LEU A 1 216 ? 2.620 -17.479 25.229 1.00 94.12 216 LEU A C 1
ATOM 1772 O O . LEU A 1 216 ? 1.411 -17.592 25.423 1.00 94.12 216 LEU A O 1
ATOM 1776 N N . LEU A 1 217 ? 3.285 -16.358 25.523 1.00 94.69 217 LEU A N 1
ATOM 1777 C CA . LEU A 1 217 ? 2.623 -15.194 26.113 1.00 94.69 217 LEU A CA 1
ATOM 1778 C C . LEU A 1 217 ? 1.498 -14.656 25.212 1.00 94.69 217 LEU A C 1
ATOM 1780 O O . LEU A 1 217 ? 0.415 -14.335 25.703 1.00 94.69 217 LEU A O 1
ATOM 1784 N N . TYR A 1 218 ? 1.707 -14.615 23.894 1.00 95.25 218 TYR A N 1
ATOM 1785 C CA . TYR A 1 218 ? 0.668 -14.189 22.954 1.00 95.25 218 TYR A CA 1
ATOM 1786 C C . TYR A 1 218 ? -0.541 -15.137 22.940 1.00 95.25 218 TYR A C 1
ATOM 1788 O O . TYR A 1 218 ? -1.693 -14.698 22.982 1.00 95.25 218 TYR A O 1
ATOM 1796 N N . LEU A 1 219 ? -0.288 -16.447 22.934 1.00 95.88 219 LEU A N 1
ATOM 1797 C CA . LEU A 1 219 ? -1.329 -17.474 22.969 1.00 95.88 219 LEU A CA 1
ATOM 1798 C C . LEU A 1 219 ? -2.094 -17.483 24.291 1.00 95.88 219 LEU A C 1
ATOM 1800 O O . LEU A 1 219 ? -3.298 -17.724 24.289 1.00 95.88 219 LEU A O 1
ATOM 1804 N N . VAL A 1 220 ? -1.441 -17.165 25.410 1.00 95.06 220 VAL A N 1
ATOM 1805 C CA . VAL A 1 220 ? -2.101 -16.990 26.711 1.00 95.06 220 VAL A CA 1
ATOM 1806 C C . VAL A 1 220 ? -3.118 -15.849 26.663 1.00 95.06 220 VAL A C 1
ATOM 1808 O O . VAL A 1 220 ? -4.224 -16.007 27.180 1.00 95.06 220 VAL A O 1
ATOM 1811 N N . GLU A 1 221 ? -2.790 -14.716 26.037 1.00 94.19 221 GLU A N 1
ATOM 1812 C CA . GLU A 1 221 ? -3.735 -13.600 25.884 1.00 94.19 221 GLU A CA 1
ATOM 1813 C C . GLU A 1 221 ? -4.917 -13.973 24.973 1.00 94.19 221 GLU A C 1
ATOM 1815 O O . GLU A 1 221 ? -6.069 -13.693 25.313 1.00 94.19 221 GLU A O 1
ATOM 1820 N N . LEU A 1 222 ? -4.675 -14.703 23.878 1.00 95.00 222 LEU A N 1
ATOM 1821 C CA . LEU A 1 222 ? -5.754 -15.240 23.035 1.00 95.00 222 LEU A CA 1
ATOM 1822 C C . LEU A 1 222 ? -6.632 -16.240 23.798 1.00 95.00 222 LEU A C 1
ATOM 1824 O O . LEU A 1 222 ? -7.858 -16.133 23.767 1.00 95.00 222 LEU A O 1
ATOM 1828 N N . TYR A 1 223 ? -6.021 -17.169 24.537 1.00 94.56 223 TYR A N 1
ATOM 1829 C CA . TYR A 1 223 ? -6.729 -18.119 25.390 1.00 94.56 223 TYR A CA 1
ATOM 1830 C C . TYR A 1 223 ? -7.599 -17.382 26.407 1.00 94.56 223 TYR A C 1
ATOM 1832 O O . TYR A 1 223 ? -8.765 -17.720 26.572 1.00 94.56 223 TYR A O 1
ATOM 1840 N N . ARG A 1 224 ? -7.087 -16.338 27.067 1.00 90.19 224 ARG A N 1
ATOM 1841 C CA . ARG A 1 224 ? -7.862 -15.539 28.031 1.00 90.19 224 ARG A CA 1
ATOM 1842 C C . ARG A 1 224 ? -9.097 -14.915 27.400 1.00 90.19 224 ARG A C 1
ATOM 1844 O O . ARG A 1 224 ? -10.171 -15.014 27.990 1.00 90.19 224 ARG A O 1
ATOM 1851 N N . VAL A 1 225 ? -8.946 -14.305 26.225 1.00 91.44 225 VAL A N 1
ATOM 1852 C CA . VAL A 1 225 ? -10.056 -13.668 25.506 1.00 91.44 225 VAL A CA 1
ATOM 1853 C C . VAL A 1 225 ? -11.097 -14.696 25.072 1.00 91.44 225 VAL A C 1
ATOM 1855 O O . VAL A 1 225 ? -12.289 -14.466 25.257 1.00 91.44 225 VAL A O 1
ATOM 1858 N N . PHE A 1 226 ? -10.674 -15.844 24.545 1.00 89.56 226 PHE A N 1
ATOM 1859 C CA . PHE A 1 226 ? -11.599 -16.837 23.997 1.00 89.56 226 PHE A CA 1
ATOM 1860 C C . PHE A 1 226 ? -12.166 -17.817 25.032 1.00 89.56 226 PHE A C 1
ATOM 1862 O O . PHE A 1 226 ? -13.245 -18.364 24.824 1.00 89.56 226 PHE A O 1
ATOM 1869 N N . SER A 1 227 ? -11.501 -17.996 26.174 1.00 80.31 227 SER A N 1
ATOM 1870 C CA . SER A 1 227 ? -11.932 -18.928 27.229 1.00 80.31 227 SER A CA 1
ATOM 1871 C C . SER A 1 227 ? -12.808 -18.281 28.302 1.00 80.31 227 SER A C 1
ATOM 1873 O O . SER A 1 227 ? -13.502 -18.997 29.018 1.00 80.31 227 SER A O 1
ATOM 1875 N N . LYS A 1 228 ? -12.778 -16.946 28.454 1.00 60.97 228 LYS A N 1
ATOM 1876 C CA . LYS A 1 228 ? -13.534 -16.219 29.496 1.00 60.97 228 LYS A CA 1
ATOM 1877 C C . LYS A 1 228 ? -14.862 -15.584 29.027 1.00 60.97 228 LYS A C 1
ATOM 1879 O O . LYS A 1 228 ? -15.475 -14.880 29.823 1.00 60.97 228 LYS A O 1
ATOM 1884 N N . GLY A 1 229 ? -15.356 -15.879 27.814 1.00 45.53 229 GLY A N 1
ATOM 1885 C CA . GLY A 1 229 ? -16.794 -15.790 27.489 1.00 45.53 229 GLY A CA 1
ATOM 1886 C C . GLY A 1 229 ? -17.185 -15.333 26.063 1.00 45.53 229 GLY A C 1
ATOM 1887 O O . GLY A 1 229 ? -16.603 -14.415 25.508 1.00 45.53 229 GLY A O 1
ATOM 1888 N N . GLY A 1 230 ? -18.242 -15.844 25.417 1.00 33.59 230 GLY A N 1
ATOM 1889 C CA . GLY A 1 230 ? -19.272 -16.738 25.943 1.00 33.59 230 GLY A CA 1
ATOM 1890 C C . GLY A 1 230 ? -19.793 -16.246 27.289 1.00 33.59 230 GLY A C 1
ATOM 1891 O O . GLY A 1 230 ? -19.565 -16.941 28.261 1.00 33.59 230 GLY A O 1
ATOM 1892 N N . THR A 1 231 ? -20.376 -15.040 27.327 1.00 31.17 231 THR A N 1
ATOM 1893 C CA . THR A 1 231 ? -20.687 -14.170 28.492 1.00 31.17 231 THR A CA 1
ATOM 1894 C C . THR A 1 231 ? -19.633 -13.104 28.818 1.00 31.17 231 THR A C 1
ATOM 1896 O O . THR A 1 231 ? -18.885 -13.211 29.785 1.00 31.17 231 THR A O 1
ATOM 1899 N N . THR A 1 232 ? -19.643 -11.997 28.073 1.00 29.78 232 THR A N 1
ATOM 1900 C CA . THR A 1 232 ? -19.333 -10.692 28.672 1.00 29.78 232 THR A CA 1
ATOM 1901 C C . THR A 1 232 ? -20.561 -10.218 29.434 1.00 29.78 232 THR A C 1
ATOM 1903 O O . THR A 1 232 ? -21.628 -10.023 28.861 1.00 29.78 232 THR A O 1
ATOM 1906 N N . THR A 1 233 ? -20.387 -10.077 30.739 1.00 27.33 233 THR A N 1
ATOM 1907 C CA . THR A 1 233 ? -21.339 -9.567 31.719 1.00 27.33 233 THR A CA 1
ATOM 1908 C C . THR A 1 233 ? -21.924 -8.211 31.329 1.00 27.33 233 THR A C 1
ATOM 1910 O O . THR A 1 233 ? -21.242 -7.186 31.385 1.00 27.33 233 THR A O 1
ATOM 1913 N N . ASP A 1 234 ? -23.224 -8.220 31.051 1.00 28.91 234 ASP A N 1
ATOM 1914 C CA . ASP A 1 234 ? -24.148 -7.185 31.492 1.00 28.91 234 ASP A CA 1
ATOM 1915 C C . ASP A 1 234 ? -24.087 -7.065 33.022 1.00 28.91 234 ASP A C 1
ATOM 1917 O O . ASP A 1 234 ? -24.531 -7.960 33.736 1.00 28.91 234 ASP A O 1
ATOM 1921 N N . ILE A 1 235 ? -23.585 -5.938 33.534 1.00 28.45 235 ILE A N 1
ATOM 1922 C CA . ILE A 1 235 ? -24.002 -5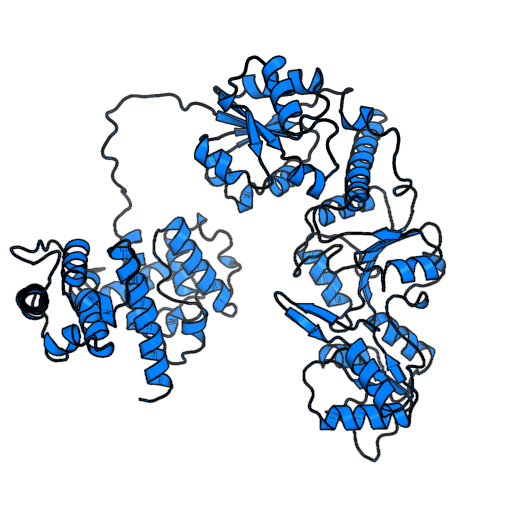.387 34.833 1.00 28.45 235 ILE A CA 1
ATOM 1923 C C . ILE A 1 235 ? -24.164 -3.875 34.660 1.00 28.45 235 ILE A C 1
ATOM 1925 O O . ILE A 1 235 ? -23.272 -3.086 34.959 1.00 28.45 235 ILE A O 1
ATOM 1929 N N . ASN A 1 236 ? -25.302 -3.487 34.083 1.00 28.14 236 ASN A N 1
ATOM 1930 C CA . ASN A 1 236 ? -26.236 -2.484 34.615 1.00 28.14 236 ASN A CA 1
ATOM 1931 C C . ASN A 1 236 ? -27.194 -2.018 33.512 1.00 28.14 236 ASN A C 1
ATOM 1933 O O . ASN A 1 236 ? -27.099 -0.892 33.027 1.00 28.14 236 ASN A O 1
ATOM 1937 N N . LYS A 1 237 ? -28.192 -2.839 33.187 1.00 27.80 237 LYS A N 1
ATOM 1938 C CA . LYS A 1 237 ? -29.521 -2.331 32.837 1.00 27.80 237 LYS A CA 1
ATOM 1939 C C . LYS A 1 237 ? -30.561 -3.242 33.465 1.00 27.80 237 LYS A C 1
ATOM 1941 O O . LYS A 1 237 ? -30.703 -4.399 33.096 1.00 27.80 237 LYS A O 1
ATOM 1946 N N . LYS A 1 238 ? -31.260 -2.682 34.451 1.00 25.56 238 LYS A N 1
ATOM 1947 C CA . LYS A 1 238 ? -32.554 -3.185 34.897 1.00 25.56 238 LYS A CA 1
ATOM 1948 C C . LYS A 1 238 ? -33.487 -3.271 33.691 1.00 25.56 238 LYS A C 1
ATOM 1950 O O . LYS A 1 238 ? -33.450 -2.395 32.825 1.00 25.56 238 LYS A O 1
ATOM 1955 N N . GLU A 1 239 ? -34.291 -4.322 33.691 1.00 30.19 239 GLU A N 1
ATOM 1956 C CA . GLU A 1 239 ? -35.368 -4.594 32.746 1.00 30.19 239 GLU A CA 1
ATOM 1957 C C . GLU A 1 239 ? -36.201 -3.342 32.436 1.00 30.19 239 GLU A C 1
ATOM 1959 O O . GLU A 1 239 ? -36.582 -2.577 33.326 1.00 30.19 239 GLU A O 1
ATOM 1964 N N . GLY A 1 240 ? -36.467 -3.150 31.145 1.00 29.03 240 GLY A N 1
ATOM 1965 C CA . GLY A 1 240 ? -37.343 -2.120 30.607 1.00 29.03 240 GLY A CA 1
ATOM 1966 C C . GLY A 1 240 ? -37.203 -2.041 29.087 1.00 29.03 240 GLY A C 1
ATOM 1967 O O . GLY A 1 240 ? -36.221 -1.495 28.587 1.00 29.03 240 GLY A O 1
ATOM 1968 N N . GLU A 1 241 ? -38.179 -2.596 28.367 1.00 44.97 241 GLU A N 1
ATOM 1969 C CA . GLU A 1 241 ? -38.362 -2.476 26.914 1.00 44.97 241 GLU A CA 1
ATOM 1970 C C . GLU A 1 241 ? -38.168 -1.022 26.431 1.00 44.97 241 GLU A C 1
ATOM 1972 O O . GLU A 1 241 ? -38.806 -0.110 26.962 1.00 44.97 241 GLU A O 1
ATOM 1977 N N . LYS A 1 242 ? -37.325 -0.779 25.412 1.00 36.72 242 LYS A N 1
ATOM 1978 C CA . LYS A 1 242 ? -37.283 0.506 24.683 1.00 36.72 242 LYS A CA 1
ATOM 1979 C C . LYS A 1 242 ? -36.906 0.329 23.210 1.00 36.72 242 LYS A C 1
ATOM 1981 O O . LYS A 1 242 ? -35.855 -0.217 22.903 1.00 36.72 242 LYS A O 1
ATOM 1986 N N . ASN A 1 243 ? -37.762 0.875 22.344 1.00 42.72 243 ASN A N 1
ATOM 1987 C CA . ASN A 1 243 ? -37.572 1.076 20.905 1.00 42.72 243 ASN A CA 1
ATOM 1988 C C . ASN A 1 243 ? -36.203 1.703 20.580 1.00 42.72 243 ASN A C 1
ATOM 1990 O O . ASN A 1 243 ? -35.861 2.751 21.137 1.00 42.72 243 ASN A O 1
ATOM 1994 N N . ASP A 1 244 ? -35.456 1.100 19.653 1.00 62.34 244 ASP A N 1
ATOM 1995 C CA . ASP A 1 244 ? -34.194 1.648 19.151 1.00 62.34 244 ASP A CA 1
ATOM 1996 C C . ASP A 1 244 ? -34.434 2.907 18.303 1.00 62.34 244 ASP A C 1
ATOM 1998 O O . ASP A 1 244 ? -35.169 2.890 17.318 1.00 62.34 244 ASP A O 1
ATOM 2002 N N . VAL A 1 245 ? -33.793 4.010 18.696 1.00 84.06 245 VAL A N 1
ATOM 2003 C CA . VAL A 1 245 ? -33.831 5.307 18.002 1.00 84.06 245 VAL A CA 1
ATOM 2004 C C . VAL A 1 245 ? -33.030 5.217 16.697 1.00 84.06 245 VAL A C 1
ATOM 2006 O O . VAL A 1 245 ? -31.840 4.888 16.701 1.00 84.06 245 VAL A O 1
ATOM 2009 N N . VAL A 1 246 ? -33.649 5.560 15.571 1.00 91.62 246 VAL A N 1
ATOM 2010 C CA . VAL A 1 246 ? -33.019 5.582 14.247 1.00 91.62 246 VAL A CA 1
ATOM 2011 C C . VAL A 1 246 ? -32.301 6.916 14.041 1.00 91.62 246 VAL A C 1
ATOM 2013 O O . VAL A 1 246 ? -32.927 7.975 13.998 1.00 91.62 246 VAL A O 1
ATOM 2016 N N . VAL A 1 247 ? -30.980 6.881 13.858 1.00 93.94 247 VAL A N 1
ATOM 2017 C CA . VAL A 1 247 ? -30.156 8.063 13.567 1.00 93.94 247 VAL A CA 1
ATOM 2018 C C . VAL A 1 247 ? -29.681 8.003 12.117 1.00 93.94 247 VAL A C 1
ATOM 2020 O O . VAL A 1 247 ? -28.815 7.201 11.752 1.00 93.94 247 VAL A O 1
ATOM 2023 N N . GLY A 1 248 ? -30.264 8.870 11.291 1.00 93.88 248 GLY A N 1
ATOM 2024 C CA . GLY A 1 248 ? -29.951 9.018 9.876 1.00 93.88 248 GLY A CA 1
ATOM 2025 C C . GLY A 1 248 ? -28.736 9.914 9.643 1.00 93.88 248 GLY A C 1
ATOM 2026 O O . GLY A 1 248 ? -28.511 10.868 10.385 1.00 93.88 248 GLY A O 1
ATOM 2027 N N . TYR A 1 249 ? -27.970 9.652 8.587 1.00 96.06 249 TYR A N 1
ATOM 2028 C CA . TYR A 1 249 ? -26.828 10.468 8.181 1.00 96.06 249 TYR A CA 1
ATOM 2029 C C . TYR A 1 249 ? -26.801 10.711 6.676 1.00 96.06 249 TYR A C 1
ATOM 2031 O O . TYR A 1 249 ? -26.897 9.777 5.877 1.00 96.06 249 TYR A O 1
ATOM 2039 N N . VAL A 1 250 ? -26.634 11.978 6.297 1.00 93.88 250 VAL A N 1
ATOM 2040 C CA . VAL A 1 250 ? -26.553 12.416 4.902 1.00 93.88 250 VAL A CA 1
ATOM 2041 C C . VAL A 1 250 ? -25.268 13.222 4.691 1.00 93.88 250 VAL A C 1
ATOM 2043 O O . VAL A 1 250 ? -25.230 14.409 5.033 1.00 93.88 250 VAL A O 1
ATOM 2046 N N . PRO A 1 251 ? -24.213 12.623 4.115 1.00 90.50 251 PRO A N 1
ATOM 2047 C CA . PRO A 1 251 ? -23.052 13.361 3.636 1.00 90.50 251 PRO A CA 1
ATOM 2048 C C . PRO A 1 251 ? -23.329 13.996 2.263 1.00 90.50 251 PRO A C 1
ATOM 2050 O O . PRO A 1 251 ? -23.915 13.373 1.376 1.00 90.50 251 PRO A O 1
ATOM 2053 N N . GLY A 1 252 ? -22.908 15.244 2.065 1.00 87.19 252 GLY A N 1
ATOM 2054 C CA . GLY A 1 252 ? -23.090 15.930 0.792 1.00 87.19 252 GLY A CA 1
ATOM 2055 C C . GLY A 1 252 ? -22.359 17.263 0.673 1.00 87.19 252 GLY A C 1
ATOM 2056 O O . GLY A 1 252 ? -21.892 17.857 1.644 1.00 87.19 252 GLY A O 1
ATOM 2057 N N . VAL A 1 253 ? -22.269 17.756 -0.564 1.00 86.12 253 VAL A N 1
ATOM 2058 C CA . VAL A 1 253 ? -21.680 19.073 -0.849 1.00 86.12 253 VAL A CA 1
ATOM 2059 C C . VAL A 1 253 ? -22.655 20.194 -0.484 1.00 86.12 253 VAL A C 1
ATOM 2061 O O . VAL A 1 253 ? -22.238 21.150 0.153 1.00 86.12 253 VAL A O 1
ATOM 2064 N N . PHE A 1 254 ? -23.938 20.082 -0.848 1.00 86.88 254 PHE A N 1
ATOM 2065 C CA . PHE A 1 254 ? -24.973 21.094 -0.570 1.00 86.88 254 PHE A CA 1
ATOM 2066 C C . PHE A 1 254 ? -24.575 22.527 -0.974 1.00 86.88 254 PHE A C 1
ATOM 2068 O O . PHE A 1 254 ? -24.693 23.443 -0.170 1.00 86.88 254 PHE A O 1
ATOM 2075 N N . ASP A 1 255 ? -24.069 22.713 -2.199 1.00 79.94 255 ASP A N 1
ATOM 2076 C CA . ASP A 1 255 ? -23.502 23.992 -2.664 1.00 79.94 255 ASP A CA 1
ATOM 2077 C C . ASP A 1 255 ? -24.551 25.121 -2.807 1.00 79.94 255 ASP A C 1
ATOM 2079 O O . ASP A 1 255 ? -25.040 25.654 -1.812 1.00 79.94 255 ASP A O 1
ATOM 2083 N N . LEU A 1 256 ? -24.949 25.501 -4.024 1.00 81.00 256 LEU A N 1
ATOM 2084 C CA . LEU A 1 256 ? -26.066 26.424 -4.259 1.00 81.00 256 LEU A CA 1
ATOM 2085 C C . LEU A 1 256 ? -27.375 25.796 -3.742 1.00 81.00 256 LEU A C 1
ATOM 2087 O O . LEU A 1 256 ? -28.067 25.088 -4.475 1.00 81.00 256 LEU A O 1
ATOM 2091 N N . PHE A 1 257 ? -27.674 25.985 -2.454 1.00 81.88 257 PHE A N 1
ATOM 2092 C CA . PHE A 1 257 ? -28.775 25.325 -1.761 1.00 81.88 257 PHE A CA 1
ATOM 2093 C C . PHE A 1 257 ? -30.122 25.709 -2.385 1.00 81.88 257 PHE A C 1
ATOM 2095 O O . PHE A 1 257 ? -30.461 26.885 -2.480 1.00 81.88 257 PHE A O 1
ATOM 2102 N N . HIS A 1 258 ? -30.894 24.714 -2.822 1.00 80.25 258 HIS A N 1
ATOM 2103 C CA . HIS A 1 258 ? -32.133 24.910 -3.574 1.00 80.25 258 HIS A CA 1
ATOM 2104 C C . HIS A 1 258 ? -33.234 23.948 -3.109 1.00 80.25 258 HIS A C 1
ATOM 2106 O O . HIS A 1 258 ? -33.003 23.049 -2.296 1.00 80.25 258 HIS A O 1
ATOM 2112 N N . THR A 1 259 ? -34.436 24.090 -3.671 1.00 77.44 259 THR A N 1
ATOM 2113 C CA . THR A 1 259 ? -35.624 23.289 -3.322 1.00 77.44 259 THR A CA 1
ATOM 2114 C C . THR A 1 259 ? -35.391 21.780 -3.425 1.00 77.44 259 THR A C 1
ATOM 2116 O O . THR A 1 259 ? -35.846 21.047 -2.557 1.00 77.44 259 THR A O 1
ATOM 2119 N N . GLY A 1 260 ? -34.609 21.309 -4.403 1.00 74.88 260 GLY A N 1
ATOM 2120 C CA . GLY A 1 260 ? -34.179 19.902 -4.482 1.00 74.88 260 GLY A CA 1
ATOM 2121 C C . GLY A 1 260 ? -33.467 19.376 -3.220 1.00 74.88 260 GLY A C 1
ATOM 2122 O O . GLY A 1 260 ? -33.839 18.316 -2.720 1.00 74.88 260 GLY A O 1
ATOM 2123 N N . HIS A 1 261 ? -32.511 20.126 -2.649 1.00 85.56 261 HIS A N 1
ATOM 2124 C CA . HIS A 1 261 ? -31.859 19.744 -1.386 1.00 85.56 261 HIS A CA 1
ATOM 2125 C C . HIS A 1 261 ? -32.847 19.747 -0.218 1.00 85.56 261 HIS A C 1
ATOM 2127 O O . HIS A 1 261 ? -32.825 18.830 0.597 1.00 85.56 261 HIS A O 1
ATOM 2133 N N . LYS A 1 262 ? -33.751 20.734 -0.168 1.00 84.50 262 LYS A N 1
ATOM 2134 C CA . LYS A 1 262 ? -34.807 20.806 0.852 1.00 84.50 262 LYS A CA 1
ATOM 2135 C C . LYS A 1 262 ? -35.712 19.572 0.808 1.00 84.50 262 LYS A C 1
ATOM 2137 O O . LYS A 1 262 ? -35.929 18.933 1.832 1.00 84.50 262 LYS A O 1
ATOM 2142 N N . THR A 1 263 ? -36.186 19.192 -0.377 1.00 82.44 263 THR A N 1
ATOM 2143 C CA . THR A 1 263 ? -37.012 17.992 -0.577 1.00 82.44 263 THR A CA 1
ATOM 2144 C C . THR A 1 263 ? -36.271 16.720 -0.175 1.00 82.44 263 THR A C 1
ATOM 2146 O O . THR A 1 263 ? -36.831 15.888 0.534 1.00 82.44 263 THR A O 1
ATOM 2149 N N . PHE A 1 264 ? -35.012 16.570 -0.594 1.00 85.88 264 PHE A N 1
ATOM 2150 C CA . PHE A 1 264 ? -34.193 15.408 -0.253 1.00 85.88 264 PHE A CA 1
ATOM 2151 C C . PHE A 1 264 ? -33.956 15.290 1.257 1.00 85.88 264 PHE A C 1
ATOM 2153 O O . PHE A 1 264 ? -34.218 14.238 1.833 1.00 85.88 264 PHE A O 1
ATOM 2160 N N . LEU A 1 265 ? -33.536 16.376 1.912 1.00 90.25 265 LEU A N 1
ATOM 2161 C CA . LEU A 1 265 ? -33.284 16.381 3.350 1.00 90.25 265 LEU A CA 1
ATOM 2162 C C . LEU A 1 265 ? -34.563 16.164 4.168 1.00 90.25 265 LEU A C 1
ATOM 2164 O O . LEU A 1 265 ? -34.495 15.490 5.189 1.00 90.25 265 LEU A O 1
ATOM 2168 N N . ASN A 1 266 ? -35.718 16.676 3.728 1.00 88.38 266 ASN A N 1
ATOM 2169 C CA . ASN A 1 266 ? -37.005 16.405 4.383 1.00 88.38 266 ASN A CA 1
ATOM 2170 C C . ASN A 1 266 ? -37.389 14.921 4.289 1.00 88.38 266 ASN A C 1
ATOM 2172 O O . ASN A 1 266 ? -37.827 14.333 5.275 1.00 88.38 266 ASN A O 1
ATOM 2176 N N . LYS A 1 267 ? -37.197 14.295 3.119 1.00 87.56 267 LYS A N 1
ATOM 2177 C CA . LYS A 1 267 ? -37.411 12.849 2.966 1.00 87.56 267 LYS A CA 1
ATOM 2178 C C . LYS A 1 267 ? -36.440 12.056 3.838 1.00 87.56 267 LYS A C 1
ATOM 2180 O O . LYS A 1 267 ? -36.871 11.144 4.531 1.00 87.56 267 LYS A O 1
ATOM 2185 N N . ALA A 1 268 ? -35.162 12.432 3.859 1.00 89.38 268 ALA A N 1
ATOM 2186 C CA . ALA A 1 268 ? -34.173 11.796 4.723 1.00 89.38 268 ALA A CA 1
ATOM 2187 C C . ALA A 1 268 ? -34.569 11.892 6.204 1.00 89.38 268 ALA A C 1
ATOM 2189 O O . ALA A 1 268 ? -34.534 10.893 6.913 1.00 89.38 268 ALA A O 1
ATOM 2190 N N . HIS A 1 269 ? -35.041 13.060 6.644 1.00 90.38 269 HIS A N 1
ATOM 2191 C CA . HIS A 1 269 ? -35.526 13.257 8.007 1.00 90.38 269 HIS A CA 1
ATOM 2192 C C . HIS A 1 269 ? -36.765 12.411 8.322 1.00 90.38 269 HIS A C 1
ATOM 2194 O O . HIS A 1 269 ? -36.912 11.961 9.445 1.00 90.38 269 HIS A O 1
ATOM 2200 N N . SER A 1 270 ? -37.652 12.146 7.356 1.00 88.88 270 SER A N 1
ATOM 2201 C CA . SER A 1 270 ? -38.818 11.274 7.589 1.00 88.88 270 SER A CA 1
ATOM 2202 C C . SER A 1 270 ? -38.470 9.793 7.813 1.00 88.88 270 SER A C 1
ATOM 2204 O O . SER A 1 270 ? -39.327 9.028 8.241 1.00 88.88 270 SER A O 1
ATOM 2206 N N . LEU A 1 271 ? -37.227 9.381 7.531 1.00 88.44 271 LEU A N 1
ATOM 2207 C CA . LEU A 1 271 ? -36.759 7.991 7.619 1.00 88.44 271 LEU A CA 1
ATOM 2208 C C . LEU A 1 271 ? -35.971 7.686 8.907 1.00 88.44 271 LEU A C 1
ATOM 2210 O O . LEU A 1 271 ? -35.463 6.565 9.059 1.00 88.44 271 LEU A O 1
ATOM 2214 N N . CYS A 1 272 ? -35.829 8.674 9.796 1.00 90.88 272 CYS A N 1
ATOM 2215 C CA . CYS A 1 272 ? -35.067 8.589 11.038 1.00 90.88 272 CYS A CA 1
ATOM 2216 C C . CYS A 1 272 ? -35.651 9.498 12.131 1.00 90.88 272 CYS A C 1
ATOM 2218 O O . CYS A 1 272 ? -36.274 10.512 11.836 1.00 90.88 272 CYS A O 1
ATOM 2220 N N . ASP A 1 273 ? -35.369 9.190 13.392 1.00 90.19 273 ASP A N 1
ATOM 2221 C CA . ASP A 1 273 ? -35.765 10.008 14.543 1.00 90.19 273 ASP A CA 1
ATOM 2222 C C . ASP A 1 273 ? -34.846 11.227 14.743 1.00 90.19 273 ASP A C 1
ATOM 2224 O O . ASP A 1 273 ? -35.248 12.240 15.316 1.00 90.19 273 ASP A O 1
ATOM 2228 N N . ARG A 1 274 ? -33.595 11.144 14.266 1.00 93.12 274 ARG A N 1
ATOM 2229 C CA . ARG A 1 274 ? -32.624 12.250 14.239 1.00 93.12 274 ARG A CA 1
ATOM 2230 C C . ARG A 1 274 ? -31.785 12.186 12.969 1.00 93.12 274 ARG A C 1
ATOM 2232 O O . ARG A 1 274 ? -31.235 11.133 12.661 1.00 93.12 274 ARG A O 1
ATOM 2239 N N . LEU A 1 275 ? -31.634 13.313 12.275 1.00 94.62 275 LEU A N 1
ATOM 2240 C CA . LEU A 1 275 ? -30.847 13.411 11.044 1.00 94.62 275 LEU A CA 1
ATOM 2241 C C . LEU A 1 275 ? -29.559 14.209 11.269 1.00 94.62 275 LEU A C 1
ATOM 2243 O O . LEU A 1 275 ? -29.615 15.386 11.609 1.00 94.62 275 LEU A O 1
ATOM 2247 N N . ILE A 1 276 ? -28.412 13.591 10.998 1.00 96.69 276 ILE A N 1
ATOM 2248 C CA . ILE A 1 276 ? -27.106 14.251 10.930 1.00 96.69 276 ILE A CA 1
ATOM 2249 C C . ILE A 1 276 ? -26.810 14.615 9.472 1.00 96.69 276 ILE A C 1
ATOM 2251 O O . ILE A 1 276 ? -26.868 13.767 8.581 1.00 96.69 276 ILE A O 1
ATOM 2255 N N . VAL A 1 277 ? -26.452 15.870 9.211 1.00 96.12 277 VAL A N 1
ATOM 2256 C CA . VAL A 1 277 ? -26.119 16.359 7.867 1.00 96.12 277 VAL A CA 1
ATOM 2257 C C . VAL A 1 277 ? -24.630 16.690 7.804 1.00 96.12 277 VAL A C 1
ATOM 2259 O O . VAL A 1 277 ? -24.155 17.622 8.447 1.00 96.12 277 VAL A O 1
ATOM 2262 N N . GLY A 1 278 ? -23.874 15.915 7.025 1.00 94.75 278 GLY A N 1
ATOM 2263 C CA . GLY A 1 278 ? -22.439 16.106 6.828 1.00 94.75 278 GLY A CA 1
ATOM 2264 C C . GLY A 1 278 ? -22.140 16.987 5.621 1.00 94.75 278 GLY A C 1
ATOM 2265 O O . GLY A 1 278 ? -22.190 16.520 4.489 1.00 94.75 278 GLY A O 1
ATOM 2266 N N . VAL A 1 279 ? -21.772 18.244 5.848 1.00 92.62 279 VAL A N 1
ATOM 2267 C CA . VAL A 1 279 ? -21.300 19.167 4.812 1.00 92.62 279 VAL A CA 1
ATOM 2268 C C . VAL A 1 279 ? -19.840 18.854 4.483 1.00 92.62 279 VAL A C 1
ATOM 2270 O O . VAL A 1 279 ? -18.958 18.986 5.331 1.00 92.62 279 VAL A O 1
ATOM 2273 N N . HIS A 1 280 ? -19.560 18.444 3.246 1.00 89.62 280 HIS A N 1
ATOM 2274 C CA . HIS A 1 280 ? -18.189 18.146 2.823 1.00 89.62 280 HIS A CA 1
ATOM 2275 C C . HIS A 1 280 ? -17.296 19.392 2.923 1.00 89.62 280 HIS A C 1
ATOM 2277 O O . HIS A 1 280 ? -17.712 20.468 2.485 1.00 89.62 280 HIS A O 1
ATOM 2283 N N . THR A 1 281 ? -16.076 19.262 3.448 1.00 85.19 281 THR A N 1
ATOM 2284 C CA . THR A 1 281 ? -15.123 20.385 3.546 1.00 85.19 281 THR A CA 1
ATOM 2285 C C . THR A 1 281 ? -14.687 20.883 2.170 1.00 85.19 281 THR A C 1
ATOM 2287 O O . THR A 1 281 ? -14.598 20.101 1.224 1.00 85.19 281 THR A O 1
ATOM 2290 N N . ASP A 1 282 ? -14.366 22.174 2.040 1.00 80.25 282 ASP A N 1
ATOM 2291 C CA . ASP A 1 282 ? -13.914 22.743 0.755 1.00 80.25 282 ASP A CA 1
ATOM 2292 C C . ASP A 1 282 ? -12.656 22.036 0.235 1.00 80.25 282 ASP A C 1
ATOM 2294 O O . ASP A 1 282 ? -12.532 21.767 -0.962 1.00 80.25 282 ASP A O 1
ATOM 2298 N N . GLN A 1 283 ? -11.757 21.667 1.154 1.00 73.12 283 GLN A N 1
ATOM 2299 C CA . GLN A 1 283 ? -10.562 20.881 0.861 1.00 73.12 283 GLN A CA 1
ATOM 2300 C C . GLN A 1 283 ? -10.916 19.527 0.239 1.00 73.12 283 GLN A C 1
ATOM 2302 O O . GLN A 1 283 ? -10.339 19.156 -0.779 1.00 73.12 283 GLN A O 1
ATOM 2307 N N . PHE A 1 284 ? -11.873 18.800 0.822 1.00 74.56 284 PHE A N 1
ATOM 2308 C CA . PHE A 1 284 ? -12.285 17.507 0.293 1.00 74.56 284 PHE A CA 1
ATOM 2309 C C . PHE A 1 284 ? -12.976 17.655 -1.065 1.00 74.56 284 PHE A C 1
ATOM 2311 O O . PHE A 1 284 ? -12.584 16.987 -2.014 1.00 74.56 284 PHE A O 1
ATOM 2318 N N . VAL A 1 285 ? -13.950 18.560 -1.207 1.00 71.56 285 VAL A N 1
ATOM 2319 C CA . VAL A 1 285 ? -14.699 18.706 -2.471 1.00 71.56 285 VAL A CA 1
ATOM 2320 C C . VAL A 1 285 ? -13.797 19.130 -3.630 1.00 71.56 285 VAL A C 1
ATOM 2322 O O . VAL A 1 285 ? -13.936 18.607 -4.736 1.00 71.56 285 VAL A O 1
ATOM 2325 N N . THR A 1 286 ? -12.824 20.002 -3.367 1.00 63.44 286 THR A N 1
ATOM 2326 C CA . THR A 1 286 ? -11.821 20.399 -4.366 1.00 63.44 286 THR A CA 1
ATOM 2327 C C . THR A 1 286 ? -10.928 19.221 -4.773 1.00 63.44 286 THR A C 1
ATOM 2329 O O . THR A 1 286 ? -10.562 19.110 -5.938 1.00 63.44 286 THR A O 1
ATOM 2332 N N . ALA A 1 287 ? -10.626 18.312 -3.842 1.00 57.28 287 ALA A N 1
ATOM 2333 C CA . ALA A 1 287 ? -9.746 17.165 -4.054 1.00 57.28 287 ALA A CA 1
ATOM 2334 C C . ALA A 1 287 ? -10.348 16.026 -4.899 1.00 57.28 287 ALA A C 1
ATOM 2336 O O . ALA A 1 287 ? -9.588 15.284 -5.511 1.00 57.28 287 ALA A O 1
ATOM 2337 N N . TYR A 1 288 ? -11.671 15.843 -4.941 1.00 53.59 288 TYR A N 1
ATOM 2338 C CA . TYR A 1 288 ? -12.282 14.753 -5.729 1.00 53.59 288 TYR A CA 1
ATOM 2339 C C . TYR A 1 288 ? -13.229 15.229 -6.838 1.00 53.59 288 TYR A C 1
ATOM 2341 O O . TYR A 1 288 ? -13.641 14.421 -7.668 1.00 53.59 288 TYR A O 1
ATOM 2349 N N . LYS A 1 289 ? -13.613 16.514 -6.846 1.00 60.88 289 LYS A N 1
ATOM 2350 C CA . LYS A 1 289 ? -14.664 17.035 -7.727 1.00 60.88 289 LYS A CA 1
ATOM 2351 C C . LYS A 1 289 ? -14.336 18.420 -8.287 1.00 60.88 289 LYS A C 1
ATOM 2353 O O . LYS A 1 289 ? -13.674 18.536 -9.311 1.00 60.88 289 LYS A O 1
ATOM 2358 N N . ARG A 1 290 ? -14.818 19.486 -7.647 1.00 67.44 290 ARG A N 1
ATOM 2359 C CA . ARG A 1 290 ? -14.604 20.872 -8.081 1.00 67.44 290 ARG A CA 1
ATOM 2360 C C . ARG A 1 290 ? -14.604 21.816 -6.892 1.00 67.44 290 ARG A C 1
ATOM 2362 O O . ARG A 1 290 ? -15.191 21.492 -5.863 1.00 67.44 290 ARG A O 1
ATOM 2369 N N . LYS A 1 291 ? -14.016 23.003 -7.040 1.00 69.06 291 LYS A N 1
ATOM 2370 C CA . LYS A 1 291 ? -14.146 24.048 -6.019 1.00 69.06 291 LYS A CA 1
ATOM 2371 C C . LYS A 1 291 ? -15.631 24.449 -5.875 1.00 69.06 291 LYS A C 1
ATOM 2373 O O . LYS A 1 291 ? -16.241 24.789 -6.890 1.00 69.06 291 LYS A O 1
ATOM 2378 N N . PRO A 1 292 ? -16.226 24.392 -4.669 1.00 75.44 292 PRO A N 1
ATOM 2379 C CA . PRO A 1 292 ? -17.594 24.867 -4.434 1.00 75.44 292 PRO A CA 1
ATOM 2380 C C . PRO A 1 292 ? -17.752 26.370 -4.714 1.00 75.44 292 PRO A C 1
ATOM 2382 O O . PRO A 1 292 ? -16.796 27.129 -4.538 1.00 75.44 292 PRO A O 1
ATOM 2385 N N . HIS A 1 293 ? -18.952 26.811 -5.109 1.00 78.25 293 HIS A N 1
ATOM 2386 C CA . HIS A 1 293 ? -19.256 28.243 -5.261 1.00 78.25 293 HIS A CA 1
ATOM 2387 C C . HIS A 1 293 ? -19.404 28.940 -3.912 1.00 78.25 293 HIS A C 1
ATOM 2389 O O . HIS A 1 293 ? -18.902 30.047 -3.728 1.00 78.25 293 HIS A O 1
ATOM 2395 N N . HIS A 1 294 ? -20.088 28.290 -2.974 1.00 83.50 294 HIS A N 1
ATOM 2396 C CA . HIS A 1 294 ? -20.169 28.724 -1.590 1.00 83.50 294 HIS A CA 1
ATOM 2397 C C . HIS A 1 294 ? -19.179 27.931 -0.737 1.00 83.50 294 HIS A C 1
ATOM 2399 O O . HIS A 1 294 ? -19.128 26.701 -0.812 1.00 83.50 294 HIS A O 1
ATOM 2405 N N . ASP A 1 295 ? -18.418 28.624 0.111 1.00 89.94 295 ASP A N 1
ATOM 2406 C CA . ASP A 1 295 ? -17.541 27.974 1.085 1.00 89.94 295 ASP A CA 1
ATOM 2407 C C . ASP A 1 295 ? -18.341 27.098 2.067 1.00 89.94 295 ASP A C 1
ATOM 2409 O O . ASP A 1 295 ? -19.564 27.216 2.210 1.00 89.94 295 ASP A O 1
ATOM 2413 N N . GLN A 1 296 ? -17.648 26.199 2.761 1.00 91.31 296 GLN A N 1
ATOM 2414 C CA . GLN A 1 296 ? -18.277 25.246 3.677 1.00 91.31 296 GLN A CA 1
ATOM 2415 C C . GLN A 1 296 ? -19.130 25.900 4.777 1.00 91.31 296 GLN A C 1
ATOM 2417 O O . GLN A 1 296 ? -20.184 25.357 5.120 1.00 91.31 296 GLN A O 1
ATOM 2422 N N . ASN A 1 297 ? -18.744 27.071 5.296 1.00 91.69 297 ASN A N 1
ATOM 2423 C CA . ASN A 1 297 ? -19.513 27.763 6.332 1.00 91.69 297 ASN A CA 1
ATOM 2424 C C . ASN A 1 297 ? -20.805 28.333 5.749 1.00 91.69 297 ASN A C 1
ATOM 2426 O O . ASN A 1 297 ? -21.875 28.141 6.326 1.00 91.69 297 ASN A O 1
ATOM 2430 N N . THR A 1 298 ? -20.723 28.959 4.576 1.00 90.81 298 THR A N 1
ATOM 2431 C CA . THR A 1 298 ? -21.887 29.463 3.840 1.00 90.81 298 THR A CA 1
ATOM 2432 C C . THR A 1 298 ? -22.861 28.328 3.502 1.00 90.81 298 THR A C 1
ATOM 2434 O O . THR A 1 298 ? -24.069 28.457 3.709 1.00 90.81 298 THR A O 1
ATOM 2437 N N . ARG A 1 299 ? -22.352 27.169 3.063 1.00 92.88 299 ARG A N 1
ATOM 2438 C CA . ARG A 1 299 ? -23.166 25.968 2.789 1.00 92.88 299 ARG A CA 1
ATOM 2439 C C . ARG A 1 299 ? -23.878 25.453 4.042 1.00 92.88 299 ARG A C 1
ATOM 2441 O O . ARG A 1 299 ? -25.085 25.220 3.993 1.00 92.88 299 ARG A O 1
ATOM 2448 N N . LYS A 1 300 ? -23.180 25.363 5.183 1.00 93.56 300 LYS A N 1
ATOM 2449 C CA . LYS A 1 300 ? -23.791 25.032 6.484 1.00 93.56 300 LYS A CA 1
ATOM 2450 C C . LYS A 1 300 ? -24.881 26.038 6.874 1.00 93.56 300 LYS A C 1
ATOM 2452 O O . LYS A 1 300 ? -25.995 25.626 7.185 1.00 93.56 300 LYS A O 1
ATOM 2457 N N . GLN A 1 301 ? -24.601 27.341 6.803 1.00 90.19 301 GLN A N 1
ATOM 2458 C CA . GLN A 1 301 ? -25.572 28.390 7.142 1.00 90.19 301 GLN A CA 1
ATOM 2459 C C . GLN A 1 301 ? -26.825 28.337 6.263 1.00 90.19 301 GLN A C 1
ATOM 2461 O O . GLN A 1 301 ? -27.932 28.547 6.756 1.00 90.19 301 GLN A O 1
ATOM 2466 N N . ASN A 1 302 ? -26.672 28.043 4.971 1.00 89.75 302 ASN A N 1
ATOM 2467 C CA . ASN A 1 302 ? -27.803 27.899 4.060 1.00 89.75 302 ASN A CA 1
ATOM 2468 C C . ASN A 1 302 ? -28.705 26.723 4.453 1.00 89.75 302 ASN A C 1
ATOM 2470 O O . ASN A 1 302 ? -29.924 26.863 4.382 1.00 89.75 302 ASN A O 1
ATOM 2474 N N . ILE A 1 303 ? -28.138 25.605 4.920 1.00 91.38 303 ILE A N 1
ATOM 2475 C CA . ILE A 1 303 ? -28.921 24.488 5.464 1.00 91.38 303 ILE A CA 1
ATOM 2476 C C . ILE A 1 303 ? -29.646 24.942 6.737 1.00 91.38 303 ILE A C 1
ATOM 2478 O O . ILE A 1 303 ? -30.868 24.835 6.789 1.00 91.38 303 ILE A O 1
ATOM 2482 N N . SER A 1 304 ? -28.935 25.521 7.712 1.00 88.75 304 SER A N 1
ATOM 2483 C CA . SER A 1 304 ? -29.522 25.957 8.991 1.00 88.75 304 SER A CA 1
ATOM 2484 C C . SER A 1 304 ? -30.643 26.991 8.831 1.00 88.75 304 SER A C 1
ATOM 2486 O O . SER A 1 304 ? -31.611 26.971 9.578 1.00 88.75 304 SER A O 1
ATOM 2488 N N . LYS A 1 305 ? -30.540 27.907 7.857 1.00 87.19 305 LYS A N 1
ATOM 2489 C CA . LYS A 1 305 ? -31.566 28.938 7.606 1.00 87.19 305 LYS A CA 1
ATOM 2490 C C . LYS A 1 305 ? -32.813 28.394 6.911 1.00 87.19 305 LYS A C 1
ATOM 2492 O O . LYS A 1 305 ? -33.893 28.955 7.071 1.00 87.19 305 LYS A O 1
ATOM 2497 N N . ASN A 1 306 ? -32.665 27.356 6.089 1.00 86.50 306 ASN A N 1
ATOM 2498 C CA . ASN A 1 306 ? -33.746 26.845 5.240 1.00 86.50 306 ASN A CA 1
ATOM 2499 C C . ASN A 1 306 ? -34.393 25.557 5.772 1.00 86.50 306 ASN A C 1
ATOM 2501 O O . ASN A 1 306 ? -35.465 25.176 5.285 1.00 86.50 306 ASN A O 1
ATOM 2505 N N . MET A 1 307 ? -33.753 24.903 6.743 1.00 86.88 307 MET A N 1
ATOM 2506 C CA . MET A 1 307 ? -34.195 23.671 7.392 1.00 86.88 307 MET A CA 1
ATOM 2507 C C . MET A 1 307 ? -34.361 23.915 8.892 1.00 86.88 307 MET A C 1
ATOM 2509 O O . MET A 1 307 ? -33.535 24.578 9.506 1.00 86.88 307 MET A O 1
ATOM 2513 N N . ASN A 1 308 ? -35.394 23.336 9.503 1.00 81.88 308 ASN A N 1
ATOM 2514 C CA . ASN A 1 308 ? -35.610 23.427 10.949 1.00 81.88 308 ASN A CA 1
ATOM 2515 C C . ASN A 1 308 ? -34.800 22.351 11.700 1.00 81.88 308 ASN A C 1
ATOM 2517 O O . ASN A 1 308 ? -35.374 21.501 12.378 1.00 81.88 308 ASN A O 1
ATOM 2521 N N . TYR A 1 309 ? -33.479 22.326 11.499 1.00 84.94 309 TYR A N 1
ATOM 2522 C CA . TYR A 1 309 ? -32.566 21.349 12.107 1.00 84.94 309 TYR A CA 1
ATOM 2523 C C . TYR A 1 309 ? -31.666 22.009 13.147 1.00 84.94 309 TYR A C 1
ATOM 2525 O O . TYR A 1 309 ? -31.361 23.197 13.053 1.00 84.94 309 TYR A O 1
ATOM 2533 N N . ARG A 1 310 ? -31.222 21.226 14.135 1.00 82.81 310 ARG A N 1
ATOM 2534 C CA . ARG A 1 310 ? -30.294 21.704 15.162 1.00 82.81 310 ARG A CA 1
ATOM 2535 C C . ARG A 1 310 ? -28.933 21.994 14.540 1.00 82.81 310 ARG A C 1
ATOM 2537 O O . ARG A 1 310 ? -28.448 21.234 13.702 1.00 82.81 310 ARG A O 1
ATOM 2544 N N . GLU A 1 311 ? -28.296 23.082 14.953 1.00 83.50 311 GLU A N 1
ATOM 2545 C CA . GLU A 1 311 ? -27.032 23.507 14.351 1.00 83.50 311 GLU A CA 1
ATOM 2546 C C . GLU A 1 311 ? -25.887 22.517 14.631 1.00 83.50 311 GLU A C 1
ATOM 2548 O O . GLU A 1 311 ? -24.990 22.348 13.798 1.00 83.50 311 GLU A O 1
ATOM 2553 N N . GLU A 1 312 ? -25.937 21.822 15.771 1.00 86.44 312 GLU A N 1
ATOM 2554 C CA . GLU A 1 312 ? -24.998 20.762 16.145 1.00 86.44 312 GLU A CA 1
ATOM 2555 C C . GLU A 1 312 ? -25.141 19.470 15.321 1.00 86.44 312 GLU A C 1
ATOM 2557 O O . GLU A 1 312 ? -24.205 18.667 15.290 1.00 86.44 312 GLU A O 1
ATOM 2562 N N . ASP A 1 313 ? -26.273 19.284 14.633 1.00 91.50 313 ASP A N 1
ATOM 2563 C CA . ASP A 1 313 ? -26.525 18.144 13.743 1.00 91.50 313 ASP A CA 1
ATOM 2564 C C . ASP A 1 313 ? -26.017 18.399 12.313 1.00 91.50 313 ASP A C 1
ATOM 2566 O O . ASP A 1 313 ? -25.982 17.483 11.490 1.00 91.50 313 ASP A O 1
ATOM 2570 N N . ILE A 1 314 ? -25.568 19.626 12.016 1.00 94.44 314 ILE A N 1
ATOM 2571 C CA . ILE A 1 314 ? -24.954 20.000 10.739 1.00 94.44 314 ILE A CA 1
ATOM 2572 C C . ILE A 1 314 ? -23.441 20.122 10.941 1.00 94.44 314 ILE A C 1
ATOM 2574 O O . ILE A 1 314 ? -22.939 21.081 11.539 1.00 94.44 314 ILE A O 1
ATOM 2578 N N . ILE A 1 315 ? -22.695 19.145 10.434 1.00 94.75 315 ILE A N 1
ATOM 2579 C CA . ILE A 1 315 ? -21.267 18.953 10.726 1.00 94.75 315 ILE A CA 1
ATOM 2580 C C . ILE A 1 315 ? -20.409 19.076 9.469 1.00 94.75 315 ILE A C 1
ATOM 2582 O O . ILE A 1 315 ? -20.908 18.907 8.361 1.00 94.75 315 ILE A O 1
ATOM 2586 N N . PHE A 1 316 ? -19.107 19.314 9.629 1.00 92.38 316 PHE A N 1
ATOM 2587 C CA . PHE A 1 316 ? -18.151 19.229 8.524 1.00 92.38 316 PHE A CA 1
ATOM 2588 C C . PHE A 1 316 ? -17.532 17.838 8.432 1.00 92.38 316 PHE A C 1
ATOM 2590 O O . PHE A 1 316 ? -17.186 17.251 9.456 1.00 92.38 316 PHE A O 1
ATOM 2597 N N . VAL A 1 317 ? -17.371 17.318 7.215 1.00 86.75 317 VAL A N 1
ATOM 2598 C CA . VAL A 1 317 ? -16.814 15.977 6.986 1.00 86.75 317 VAL A CA 1
ATOM 2599 C C . VAL A 1 317 ? -15.881 15.933 5.770 1.00 86.75 317 VAL A C 1
ATOM 2601 O O . VAL A 1 317 ? -16.067 16.664 4.799 1.00 86.75 317 VAL A O 1
ATOM 2604 N N . GLY A 1 318 ? -14.842 15.100 5.849 1.00 77.69 318 GLY A N 1
ATOM 2605 C CA . GLY A 1 318 ? -13.952 14.766 4.733 1.00 77.69 318 GLY A CA 1
ATOM 2606 C C . GLY A 1 318 ? -14.385 13.476 4.028 1.00 77.69 318 GLY A C 1
ATOM 2607 O O . GLY A 1 318 ? -15.574 13.241 3.847 1.00 77.69 318 GLY A O 1
ATOM 2608 N N . ASN A 1 319 ? -13.420 12.627 3.667 1.00 67.75 319 ASN A N 1
ATOM 2609 C CA . ASN A 1 319 ? -13.652 11.311 3.051 1.00 67.75 319 ASN A CA 1
ATOM 2610 C C . ASN A 1 319 ? -13.742 10.146 4.057 1.00 67.75 319 ASN A C 1
ATOM 2612 O O . ASN A 1 319 ? -13.848 8.995 3.643 1.00 67.75 319 ASN A O 1
ATOM 2616 N N . VAL A 1 320 ? -13.637 10.423 5.359 1.00 72.69 320 VAL A N 1
ATOM 2617 C CA . VAL A 1 320 ? -13.744 9.421 6.426 1.00 72.69 320 VAL A CA 1
ATOM 2618 C C . VAL A 1 320 ? -15.038 9.669 7.183 1.00 72.69 320 VAL A C 1
ATOM 2620 O O . VAL A 1 320 ? -15.211 10.719 7.803 1.00 72.69 320 VAL A O 1
ATOM 2623 N N . HIS A 1 321 ? -15.952 8.701 7.121 1.00 82.69 321 HIS A N 1
ATOM 2624 C CA . HIS A 1 321 ? -17.271 8.806 7.747 1.00 82.69 321 HIS A CA 1
ATOM 2625 C C . HIS A 1 321 ? -17.379 7.998 9.049 1.00 82.69 321 HIS A C 1
ATOM 2627 O O . HIS A 1 321 ? -18.280 8.260 9.846 1.00 82.69 321 HIS A O 1
ATOM 2633 N N . LEU A 1 322 ? -16.443 7.076 9.316 1.00 78.38 322 LEU A N 1
ATOM 2634 C CA . LEU A 1 322 ? -16.438 6.212 10.503 1.00 78.38 322 LEU A CA 1
ATOM 2635 C C . LEU A 1 322 ? -16.526 6.988 11.828 1.00 78.38 322 LEU A C 1
ATOM 2637 O O . LEU A 1 322 ? -17.260 6.595 12.735 1.00 78.38 322 LEU A O 1
ATOM 2641 N N . ASP A 1 323 ? -15.826 8.117 11.936 1.00 81.56 323 ASP A N 1
ATOM 2642 C CA . ASP A 1 323 ? -15.839 8.941 13.150 1.00 81.56 323 ASP A CA 1
ATOM 2643 C C . ASP A 1 323 ? -17.206 9.583 13.394 1.00 81.56 323 ASP A C 1
ATOM 2645 O O . ASP A 1 323 ? -17.656 9.684 14.536 1.00 81.56 323 ASP A O 1
ATOM 2649 N N . VAL A 1 324 ? -17.908 9.962 12.321 1.00 84.81 324 VAL A N 1
ATOM 2650 C CA . VAL A 1 324 ? -19.283 10.469 12.402 1.00 84.81 324 VAL A CA 1
ATOM 2651 C C . VAL A 1 324 ? -20.213 9.359 12.879 1.00 84.81 324 VAL A C 1
ATOM 2653 O O . VAL A 1 324 ? -21.017 9.576 13.786 1.00 84.81 324 VAL A O 1
ATOM 2656 N N . VAL A 1 325 ? -20.062 8.156 12.323 1.00 84.69 325 VAL A N 1
ATOM 2657 C CA . VAL A 1 325 ? -20.876 6.994 12.692 1.00 84.69 325 VAL A CA 1
ATOM 2658 C C . VAL A 1 325 ? -20.716 6.659 14.171 1.00 84.69 325 VAL A C 1
ATOM 2660 O O . VAL A 1 325 ? -21.715 6.549 14.879 1.00 84.69 325 VAL A O 1
ATOM 2663 N N . LYS A 1 326 ? -19.478 6.595 14.673 1.00 82.38 326 LYS A N 1
ATOM 2664 C CA . LYS A 1 326 ? -19.195 6.326 16.091 1.00 82.38 326 LYS A CA 1
ATOM 2665 C C . LYS A 1 326 ? -19.692 7.442 17.008 1.00 82.38 326 LYS A C 1
ATOM 2667 O O . LYS A 1 326 ? -20.344 7.167 18.013 1.00 82.38 326 LYS A O 1
ATOM 2672 N N . LYS A 1 327 ? -19.400 8.701 16.667 1.00 87.25 327 LYS A N 1
ATOM 2673 C CA . LYS A 1 327 ? -19.715 9.860 17.515 1.00 87.25 327 LYS A CA 1
ATOM 2674 C C . LYS A 1 327 ? -21.217 10.097 17.646 1.00 87.25 327 LYS A C 1
ATOM 2676 O O . LYS A 1 327 ? -21.691 10.393 18.740 1.00 87.25 327 LYS A O 1
ATOM 2681 N N . TYR A 1 328 ? -21.956 9.978 16.544 1.00 88.50 328 TYR A N 1
ATOM 2682 C CA . TYR A 1 328 ? -23.388 10.280 16.505 1.00 88.50 328 TYR A CA 1
ATOM 2683 C C . TYR A 1 328 ? -24.275 9.032 16.553 1.00 88.50 328 TYR A C 1
ATOM 2685 O O . TYR A 1 328 ? -25.494 9.173 16.572 1.00 88.50 328 TYR A O 1
ATOM 2693 N N . LYS A 1 329 ? -23.681 7.831 16.628 1.00 89.31 329 LYS A N 1
ATOM 2694 C CA . LYS A 1 329 ? -24.383 6.535 16.620 1.00 89.31 329 LYS A CA 1
ATOM 2695 C C . LYS A 1 329 ? -25.304 6.383 15.409 1.00 89.31 329 LYS A C 1
ATOM 2697 O O . LYS A 1 329 ? -26.446 5.953 15.532 1.00 89.31 329 LYS A O 1
ATOM 2702 N N . VAL A 1 330 ? -24.801 6.785 14.245 1.00 90.44 330 VAL A N 1
ATOM 2703 C CA . VAL A 1 330 ? -25.520 6.646 12.975 1.00 90.44 330 VAL A CA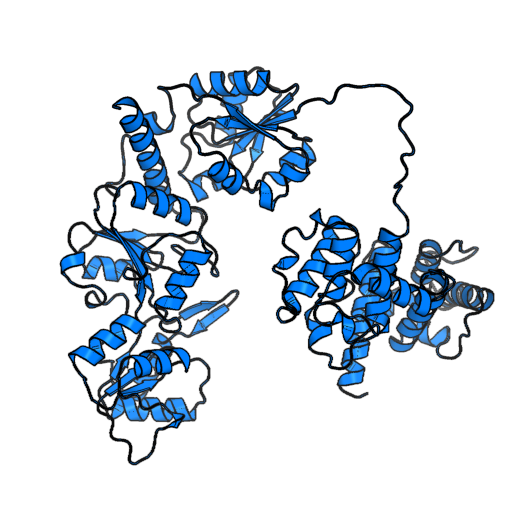 1
ATOM 2704 C C . VAL A 1 330 ? -25.787 5.168 12.724 1.00 90.44 330 VAL A C 1
ATOM 2706 O O . VAL A 1 330 ? -24.864 4.367 12.808 1.00 90.44 330 VAL A O 1
ATOM 2709 N N . ASN A 1 331 ? -27.021 4.824 12.368 1.00 88.94 331 ASN A N 1
ATOM 2710 C CA . ASN A 1 331 ? -27.419 3.467 11.977 1.00 88.94 331 ASN A CA 1
ATOM 2711 C C . ASN A 1 331 ? -28.114 3.426 10.601 1.00 88.94 331 ASN A C 1
ATOM 2713 O O . ASN A 1 331 ? -28.491 2.360 10.111 1.00 88.94 331 ASN A O 1
ATOM 2717 N N . LYS A 1 332 ? -28.232 4.575 9.922 1.00 92.62 332 LYS A N 1
ATOM 2718 C CA . LYS A 1 332 ? -28.773 4.658 8.562 1.00 92.62 332 LYS A CA 1
ATOM 2719 C C . LYS A 1 332 ? -28.090 5.757 7.746 1.00 92.62 332 LYS A C 1
ATOM 2721 O O . LYS A 1 332 ? -28.241 6.937 8.042 1.00 92.62 332 LYS A O 1
ATOM 2726 N N . PHE A 1 333 ? -27.361 5.396 6.696 1.00 92.19 333 PHE A N 1
ATOM 2727 C CA . PHE A 1 333 ? -26.946 6.333 5.650 1.00 92.19 333 PHE A CA 1
ATOM 2728 C C . PHE A 1 333 ? -28.096 6.545 4.682 1.00 92.19 333 PHE A C 1
ATOM 2730 O O . PHE A 1 333 ? -28.746 5.589 4.270 1.00 92.19 333 PHE A O 1
ATOM 2737 N N . ILE A 1 334 ? -28.313 7.790 4.281 1.00 89.44 334 ILE A N 1
ATOM 2738 C CA . ILE A 1 334 ? -29.373 8.143 3.345 1.00 89.44 334 ILE A CA 1
ATOM 2739 C C . ILE A 1 334 ? -28.744 8.884 2.167 1.00 89.44 334 ILE A C 1
ATOM 2741 O O . ILE A 1 334 ? -28.040 9.879 2.350 1.00 89.44 334 ILE A O 1
ATOM 2745 N N . HIS A 1 335 ? -28.985 8.397 0.950 1.00 83.50 335 HIS A N 1
ATOM 2746 C CA . HIS A 1 335 ? -28.431 8.977 -0.272 1.00 83.50 335 HIS A CA 1
ATOM 2747 C C . HIS A 1 335 ? -29.475 9.100 -1.386 1.00 83.50 335 HIS A C 1
ATOM 2749 O O . HIS A 1 335 ? -30.519 8.456 -1.346 1.00 83.50 335 HIS A O 1
ATOM 2755 N N . GLY A 1 336 ? -29.216 9.957 -2.377 1.00 73.38 336 GLY A N 1
ATOM 2756 C CA . GLY A 1 336 ? -30.050 10.052 -3.577 1.00 73.38 336 GLY A CA 1
ATOM 2757 C C . GLY A 1 336 ? -29.848 8.852 -4.509 1.00 73.38 336 GLY A C 1
ATOM 2758 O O . GLY A 1 336 ? -28.794 8.223 -4.493 1.00 73.38 336 GLY A O 1
ATOM 2759 N N . ASN A 1 337 ? -30.826 8.549 -5.361 1.00 64.25 337 ASN A N 1
ATOM 2760 C CA . ASN A 1 337 ? -30.732 7.469 -6.356 1.00 64.25 337 ASN A CA 1
ATOM 2761 C C . ASN A 1 337 ? -29.871 7.799 -7.592 1.00 64.25 337 ASN A C 1
ATOM 2763 O O . ASN A 1 337 ? -29.898 7.050 -8.564 1.00 64.25 337 ASN A O 1
ATOM 2767 N N . ASP A 1 338 ? -29.082 8.876 -7.553 1.00 58.59 338 ASP A N 1
ATOM 2768 C CA . ASP A 1 338 ? -28.168 9.271 -8.636 1.00 58.59 338 ASP A CA 1
ATOM 2769 C C . ASP A 1 338 ? -26.882 8.419 -8.684 1.00 58.59 338 ASP A C 1
ATOM 2771 O O . ASP A 1 338 ? -25.925 8.780 -9.376 1.00 58.59 338 ASP A O 1
ATOM 2775 N N . TRP A 1 339 ? -26.808 7.349 -7.889 1.00 51.47 339 TRP A N 1
ATOM 2776 C CA . TRP A 1 339 ? -25.678 6.429 -7.797 1.00 51.47 339 TRP A CA 1
ATOM 2777 C C . TRP A 1 339 ? -26.157 4.982 -7.725 1.00 51.47 339 TRP A C 1
ATOM 2779 O O . TRP A 1 339 ? -27.136 4.663 -7.051 1.00 51.47 339 TRP A O 1
ATOM 2789 N N . GLU A 1 340 ? -25.409 4.095 -8.377 1.00 57.66 340 GLU A N 1
ATOM 2790 C CA . GLU A 1 340 ? -25.542 2.655 -8.180 1.00 57.66 340 GLU A CA 1
ATOM 2791 C C . GLU A 1 340 ? -25.036 2.289 -6.773 1.00 57.66 340 GLU A C 1
ATOM 2793 O O . GLU A 1 340 ? -23.999 2.779 -6.315 1.00 57.66 340 GLU A O 1
ATOM 2798 N N . ILE A 1 341 ? -25.809 1.475 -6.048 1.00 52.19 341 ILE A N 1
ATOM 2799 C CA . ILE A 1 341 ? -25.668 1.314 -4.592 1.00 52.19 341 ILE A CA 1
ATOM 2800 C C . ILE A 1 341 ? -24.298 0.760 -4.175 1.00 52.19 341 ILE A C 1
ATOM 2802 O O . ILE A 1 341 ? -23.757 1.178 -3.152 1.00 52.19 341 ILE A O 1
ATOM 2806 N N . ASN A 1 342 ? -23.700 -0.128 -4.975 1.00 60.44 342 ASN A N 1
ATOM 2807 C CA . ASN A 1 342 ? -22.386 -0.706 -4.683 1.00 60.44 342 ASN A CA 1
ATOM 2808 C C . ASN A 1 342 ? -21.258 0.298 -4.936 1.00 60.44 342 ASN A C 1
ATOM 2810 O O . ASN A 1 342 ? -20.327 0.400 -4.137 1.00 60.44 342 ASN A O 1
ATOM 2814 N N . SER A 1 343 ? -21.382 1.092 -6.000 1.00 58.47 343 SER A N 1
ATOM 2815 C CA . SER A 1 343 ? -20.475 2.204 -6.287 1.00 58.47 343 SER A CA 1
ATOM 2816 C C . SER A 1 343 ? -20.485 3.247 -5.162 1.00 58.47 343 SER A C 1
ATOM 2818 O O . SER A 1 343 ? -19.423 3.670 -4.701 1.00 58.47 343 SER A O 1
ATOM 2820 N N . TYR A 1 344 ? -21.667 3.598 -4.643 1.00 63.97 344 TYR A N 1
ATOM 2821 C CA . TYR A 1 344 ? -21.783 4.513 -3.503 1.00 63.97 344 TYR A CA 1
ATOM 2822 C C . TYR A 1 344 ? -21.204 3.917 -2.212 1.00 63.97 344 TYR A C 1
ATOM 2824 O O . TYR A 1 344 ? -20.448 4.587 -1.509 1.00 63.97 344 TYR A O 1
ATOM 2832 N N . LYS A 1 345 ? -21.484 2.638 -1.923 1.00 69.50 345 LYS A N 1
ATOM 2833 C CA . LYS A 1 345 ? -20.906 1.925 -0.773 1.00 69.50 345 LYS A CA 1
ATOM 2834 C C . LYS A 1 345 ? -19.378 1.939 -0.799 1.00 69.50 345 LYS A C 1
ATOM 2836 O O . LYS A 1 345 ? -18.763 2.224 0.221 1.00 69.50 345 LYS A O 1
ATOM 2841 N N . LYS A 1 346 ? -18.762 1.722 -1.962 1.00 65.94 346 LYS A N 1
ATOM 2842 C CA . LYS A 1 346 ? -17.303 1.813 -2.123 1.00 65.94 346 LYS A CA 1
ATOM 2843 C C . LYS A 1 346 ? -16.778 3.232 -1.872 1.00 65.94 346 LYS A C 1
ATOM 2845 O O . LYS A 1 346 ? -15.742 3.404 -1.238 1.00 65.94 346 LYS A O 1
ATOM 2850 N N . GLN A 1 347 ? -17.505 4.257 -2.322 1.00 65.38 347 GLN A N 1
ATOM 2851 C CA . GLN A 1 347 ? -17.121 5.658 -2.124 1.00 65.38 347 GLN A CA 1
ATOM 2852 C C . GLN A 1 347 ? -17.097 6.059 -0.643 1.00 65.38 347 GLN A C 1
ATOM 2854 O O . GLN A 1 347 ? -16.153 6.714 -0.205 1.00 65.38 347 GLN A O 1
ATOM 2859 N N . ILE A 1 348 ? -18.112 5.657 0.128 1.00 67.81 348 ILE A N 1
ATOM 2860 C CA . ILE A 1 348 ? -18.176 5.939 1.572 1.00 67.81 348 ILE A CA 1
ATOM 2861 C C . ILE A 1 348 ? -17.371 4.940 2.412 1.00 67.81 348 ILE A C 1
ATOM 2863 O O . ILE A 1 348 ? -17.477 4.975 3.637 1.00 67.81 348 ILE A O 1
ATOM 2867 N N . ARG A 1 349 ? -16.599 4.050 1.766 1.00 66.81 349 ARG A N 1
ATOM 2868 C CA . ARG A 1 349 ? -15.815 2.989 2.412 1.00 66.81 349 ARG A CA 1
ATOM 2869 C C . ARG A 1 349 ? -16.671 2.081 3.295 1.00 66.81 349 ARG A C 1
ATOM 2871 O O . ARG A 1 349 ? -16.281 1.703 4.393 1.00 66.81 349 ARG A O 1
ATOM 2878 N N . TYR A 1 350 ? -17.882 1.782 2.838 1.00 62.66 350 TYR A N 1
ATOM 2879 C CA . TYR A 1 350 ? -18.925 1.134 3.627 1.00 62.66 350 TYR A CA 1
ATOM 2880 C C . TYR A 1 350 ? -18.477 -0.210 4.209 1.00 62.66 350 TYR A C 1
ATOM 2882 O O . TYR A 1 350 ? -18.772 -0.489 5.367 1.00 62.66 350 TYR A O 1
ATOM 2890 N N . TYR A 1 351 ? -17.732 -1.003 3.437 1.00 58.22 351 TYR A N 1
ATOM 2891 C CA . TYR A 1 351 ? -17.222 -2.302 3.877 1.00 58.22 351 TYR A CA 1
ATOM 2892 C C . TYR A 1 351 ? -15.833 -2.182 4.513 1.00 58.22 351 TYR A C 1
ATOM 2894 O O . TYR A 1 351 ? -15.549 -2.824 5.519 1.00 58.22 351 TYR A O 1
ATOM 2902 N N . GLU A 1 352 ? -14.977 -1.310 3.976 1.00 58.97 352 GLU A N 1
ATOM 2903 C CA . GLU A 1 352 ? -13.617 -1.087 4.469 1.00 58.97 352 GLU A CA 1
ATOM 2904 C C . GLU A 1 352 ? -13.591 -0.466 5.875 1.00 58.97 352 GLU A C 1
ATOM 2906 O O . GLU A 1 352 ? -12.718 -0.790 6.678 1.00 58.97 352 GLU A O 1
ATOM 2911 N N . ASP A 1 353 ? -14.561 0.397 6.187 1.00 62.00 353 ASP A N 1
ATOM 2912 C CA . ASP A 1 353 ? -14.741 1.005 7.509 1.00 62.00 353 ASP A CA 1
ATOM 2913 C C . ASP A 1 353 ? -15.699 0.182 8.399 1.00 62.00 353 ASP A C 1
ATOM 2915 O O . ASP A 1 353 ? -15.906 0.526 9.565 1.00 62.00 353 ASP A O 1
ATOM 2919 N N . GLY A 1 354 ? -16.250 -0.922 7.876 1.00 61.72 354 GLY A N 1
ATOM 2920 C CA . GLY A 1 354 ? -17.099 -1.873 8.601 1.00 61.72 354 GLY A CA 1
ATOM 2921 C C . GLY A 1 354 ? -18.452 -1.310 9.032 1.00 61.72 354 GLY A C 1
ATOM 2922 O O . GLY A 1 354 ? -18.931 -1.627 10.122 1.00 61.72 354 GLY A O 1
ATOM 2923 N N . LEU A 1 355 ? -19.055 -0.438 8.220 1.00 72.12 355 LEU A N 1
ATOM 2924 C CA . LEU A 1 355 ? -20.318 0.224 8.548 1.00 72.12 355 LEU A CA 1
ATOM 2925 C C . LEU A 1 355 ? -21.490 -0.770 8.568 1.00 72.12 355 LEU A C 1
ATOM 2927 O O . LEU A 1 355 ? -22.341 -0.705 9.453 1.00 72.12 355 LEU A O 1
ATOM 2931 N N . ASP A 1 356 ? -21.498 -1.738 7.656 1.00 65.00 356 ASP A N 1
ATOM 2932 C CA . ASP A 1 356 ? -22.442 -2.861 7.636 1.00 65.00 356 ASP A CA 1
ATOM 2933 C C . ASP A 1 356 ? -22.457 -3.643 8.959 1.00 65.00 356 ASP A C 1
ATOM 2935 O O . ASP A 1 356 ? -23.520 -3.908 9.523 1.00 65.00 356 ASP A O 1
ATOM 2939 N N . LYS A 1 357 ? -21.274 -3.919 9.515 1.00 54.28 357 LYS A N 1
ATOM 2940 C CA . LYS A 1 357 ? -21.100 -4.627 10.794 1.00 54.28 357 LYS A CA 1
ATOM 2941 C C . LYS A 1 357 ? -21.492 -3.791 12.010 1.00 54.28 357 LYS A C 1
ATOM 2943 O O . LYS A 1 357 ? -21.756 -4.338 13.076 1.00 54.28 357 LYS A O 1
ATOM 2948 N N . MET A 1 358 ? -21.557 -2.469 11.862 1.00 70.31 358 MET A N 1
ATOM 2949 C CA . MET A 1 358 ? -22.065 -1.550 12.885 1.00 70.31 358 MET A CA 1
ATOM 2950 C C . MET A 1 358 ? -23.599 -1.426 12.857 1.00 70.31 358 MET A C 1
ATOM 2952 O O . MET A 1 358 ? -24.153 -0.566 13.541 1.00 70.31 358 MET A O 1
ATOM 2956 N N . GLY A 1 359 ? -24.289 -2.255 12.064 1.00 69.81 359 GLY A N 1
ATOM 2957 C CA . GLY A 1 359 ? -25.740 -2.190 11.888 1.00 69.81 359 GLY A CA 1
ATOM 2958 C C . GLY A 1 359 ? -26.186 -0.984 11.060 1.00 69.81 359 GLY A C 1
ATOM 2959 O O . GLY A 1 359 ? -27.358 -0.613 11.094 1.00 69.81 359 GLY A O 1
ATOM 2960 N N . VAL A 1 360 ? -25.263 -0.347 10.330 1.00 82.00 360 VAL A N 1
ATOM 2961 C CA . VAL A 1 360 ? -25.570 0.811 9.494 1.00 82.00 360 VAL A CA 1
ATOM 2962 C C . VAL A 1 360 ? -26.178 0.340 8.187 1.00 82.00 360 VAL A C 1
ATOM 2964 O O . VAL A 1 360 ? 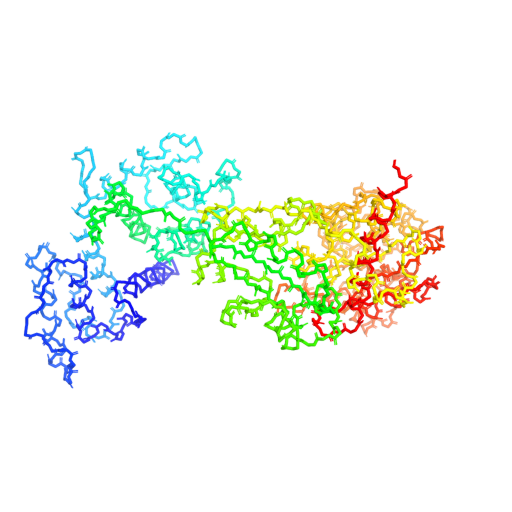-25.530 -0.344 7.403 1.00 82.00 360 VAL A O 1
ATOM 2967 N N . THR A 1 361 ? -27.401 0.758 7.900 1.00 87.56 361 THR A N 1
ATOM 2968 C CA . THR A 1 361 ? -28.076 0.486 6.620 1.00 87.56 361 THR A CA 1
ATOM 2969 C C . THR A 1 361 ? -27.839 1.616 5.613 1.00 87.56 361 THR A C 1
ATOM 2971 O O . THR A 1 361 ? -27.519 2.733 6.010 1.00 87.56 361 THR A O 1
ATOM 2974 N N . VAL A 1 362 ? -27.969 1.350 4.307 1.00 85.25 362 VAL A N 1
ATOM 2975 C CA . VAL A 1 362 ? -27.920 2.384 3.254 1.00 85.25 362 VAL A CA 1
ATOM 2976 C C . VAL A 1 362 ? -29.278 2.451 2.576 1.00 85.25 362 VAL A C 1
ATOM 2978 O O . VAL A 1 362 ? -29.690 1.488 1.935 1.00 85.25 362 VAL A O 1
ATOM 2981 N N . GLU A 1 363 ? -29.940 3.595 2.696 1.00 83.88 363 GLU A N 1
ATOM 2982 C CA . GLU A 1 363 ? -31.253 3.863 2.122 1.00 83.88 363 GLU A CA 1
ATOM 2983 C C . GLU A 1 363 ? -31.125 4.804 0.919 1.00 83.88 363 GLU A C 1
ATOM 2985 O O . GLU A 1 363 ? -30.467 5.850 0.991 1.00 83.88 363 GLU A O 1
ATOM 2990 N N . ILE A 1 364 ? -31.770 4.441 -0.190 1.00 80.19 364 ILE A N 1
ATOM 2991 C CA . ILE A 1 364 ? -31.734 5.208 -1.435 1.00 80.19 364 ILE A CA 1
ATOM 2992 C C . ILE A 1 364 ? -33.071 5.917 -1.639 1.00 80.19 364 ILE A C 1
ATOM 2994 O O . ILE A 1 364 ? -34.121 5.293 -1.762 1.00 80.19 364 ILE A O 1
ATOM 2998 N N . VAL A 1 365 ? -33.026 7.244 -1.723 1.00 77.06 365 VAL A N 1
ATOM 2999 C CA . VAL A 1 365 ? -34.206 8.097 -1.866 1.00 77.06 365 VAL A CA 1
ATOM 3000 C C . VAL A 1 365 ? -34.293 8.629 -3.300 1.00 77.06 365 VAL A C 1
ATOM 3002 O O . VAL A 1 365 ? -33.285 9.098 -3.834 1.00 77.06 365 VAL A O 1
ATOM 3005 N N . PRO A 1 366 ? -35.479 8.635 -3.939 1.00 65.31 366 PRO A N 1
ATOM 3006 C CA . PRO A 1 366 ? -35.630 9.178 -5.285 1.00 65.31 366 PRO A CA 1
ATOM 3007 C C . PRO A 1 366 ? -35.233 10.656 -5.359 1.00 65.31 366 PRO A C 1
ATOM 3009 O O . PRO A 1 366 ? -35.803 11.499 -4.647 1.00 65.31 366 PRO A O 1
ATOM 3012 N N . TYR A 1 367 ? -34.286 10.962 -6.245 1.00 58.69 367 TYR A N 1
ATOM 3013 C CA . TYR A 1 367 ? -33.810 12.308 -6.517 1.00 58.69 367 TYR A CA 1
ATOM 3014 C C . TYR A 1 367 ? -34.910 13.167 -7.143 1.00 58.69 367 TYR A C 1
ATOM 3016 O O . TYR A 1 367 ? -35.763 12.697 -7.902 1.00 58.69 367 TYR A O 1
ATOM 3024 N N . THR A 1 368 ? -34.910 14.459 -6.811 1.00 56.69 368 THR A N 1
ATOM 3025 C CA . THR A 1 368 ? -35.890 15.397 -7.372 1.00 56.69 368 THR A CA 1
ATOM 3026 C C . THR A 1 368 ? -35.428 15.802 -8.770 1.00 56.69 368 THR A C 1
ATOM 3028 O O . THR A 1 368 ? -34.522 16.623 -8.911 1.00 56.69 368 THR A O 1
ATOM 3031 N N . LYS A 1 369 ? -36.035 15.220 -9.814 1.00 50.25 369 LYS A N 1
ATOM 3032 C CA . LYS A 1 369 ? -35.712 15.535 -11.215 1.00 50.25 369 LYS A CA 1
ATOM 3033 C C . LYS A 1 369 ? -35.830 17.046 -11.483 1.00 50.25 369 LYS A C 1
ATOM 3035 O O . LYS A 1 369 ? -36.817 17.673 -11.110 1.00 50.25 369 LYS A O 1
ATOM 3040 N N . GLY A 1 370 ? -34.840 17.615 -12.177 1.00 51.44 370 GLY A N 1
ATOM 3041 C CA . GLY A 1 370 ? -34.927 18.954 -12.780 1.00 51.44 370 GLY A CA 1
ATOM 3042 C C . GLY A 1 370 ? -34.151 20.089 -12.099 1.00 51.44 370 GLY A C 1
ATOM 3043 O O . GLY A 1 370 ? -34.028 21.146 -12.708 1.00 51.44 370 GLY A O 1
ATOM 3044 N N . ILE A 1 371 ? -33.575 19.901 -10.904 1.00 52.47 371 ILE A N 1
ATOM 3045 C CA . ILE A 1 371 ? -32.789 20.950 -10.221 1.00 52.47 371 ILE A CA 1
ATOM 3046 C C . ILE A 1 371 ? -31.536 20.322 -9.598 1.00 52.47 371 ILE A C 1
ATOM 3048 O O . ILE A 1 371 ? -31.606 19.774 -8.501 1.00 52.47 371 ILE A O 1
ATOM 3052 N N . SER A 1 372 ? -30.394 20.404 -10.292 1.00 55.41 372 SER A N 1
ATOM 3053 C CA . SER A 1 372 ? -29.083 20.068 -9.723 1.00 55.41 372 SER A CA 1
ATOM 3054 C C . SER A 1 372 ? -28.147 21.267 -9.828 1.00 55.41 372 SER A C 1
ATOM 3056 O O . SER A 1 372 ? -28.077 21.935 -10.862 1.00 55.41 372 SER A O 1
ATOM 3058 N N . THR A 1 373 ? -27.390 21.537 -8.762 1.00 49.81 373 THR A N 1
ATOM 3059 C CA . THR A 1 373 ? -26.343 22.569 -8.754 1.00 49.81 373 THR A CA 1
ATOM 3060 C C . THR A 1 373 ? -25.365 22.385 -9.922 1.00 49.81 373 THR A C 1
ATOM 3062 O O . THR A 1 373 ? -24.914 23.364 -10.506 1.00 49.81 373 THR A O 1
ATOM 3065 N N . SER A 1 374 ? -25.096 21.138 -10.334 1.00 49.09 374 SER A N 1
ATOM 3066 C CA . SER A 1 374 ? -24.264 20.833 -11.505 1.00 49.09 374 SER A CA 1
ATOM 3067 C C . SER A 1 374 ? -24.848 21.368 -12.826 1.00 49.09 374 SER A C 1
ATOM 3069 O O . SER A 1 374 ? -24.076 21.888 -13.621 1.00 49.09 374 SER A O 1
ATOM 3071 N N . LYS A 1 375 ? -26.178 21.348 -13.041 1.00 49.06 375 LYS A N 1
ATOM 3072 C CA . LYS A 1 375 ? -26.823 21.957 -14.232 1.00 49.06 375 LYS A CA 1
ATOM 3073 C C . LYS A 1 375 ? -26.745 23.487 -14.262 1.00 49.06 375 LYS A C 1
ATOM 3075 O O . LYS A 1 375 ? -26.756 24.075 -15.338 1.00 49.06 375 LYS A O 1
ATOM 3080 N N . LEU A 1 376 ? -26.691 24.137 -13.097 1.00 47.66 376 LEU A N 1
ATOM 3081 C CA . LEU A 1 376 ? -26.579 25.600 -12.995 1.00 47.66 376 LEU A CA 1
ATOM 3082 C C . LEU A 1 376 ? -25.146 26.094 -13.254 1.00 47.66 376 LEU A C 1
ATOM 3084 O O . LEU A 1 376 ? -24.966 27.214 -13.723 1.00 47.66 376 LEU A O 1
ATOM 3088 N N . ILE A 1 377 ? -24.148 25.252 -12.970 1.00 49.53 377 ILE A N 1
ATOM 3089 C CA . ILE A 1 377 ? -22.716 25.587 -13.025 1.00 49.53 377 ILE A CA 1
ATOM 3090 C C . ILE A 1 377 ? -22.072 25.187 -14.368 1.00 49.53 377 ILE A C 1
ATOM 3092 O O . ILE A 1 377 ? -21.097 25.801 -14.790 1.00 49.53 377 ILE A O 1
ATOM 3096 N N . SER A 1 378 ? -22.622 24.209 -15.097 1.00 48.38 378 SER A N 1
ATOM 3097 C CA . SER A 1 378 ? -22.006 23.609 -16.295 1.00 48.38 378 SER A CA 1
ATOM 3098 C C . SER A 1 378 ? -22.060 24.447 -17.587 1.00 48.38 378 SER A C 1
ATOM 3100 O O . SER A 1 378 ? -22.067 23.873 -18.675 1.00 48.38 378 SER A O 1
ATOM 3102 N N . LYS A 1 379 ? -22.125 25.784 -17.523 1.00 42.34 379 LYS A N 1
ATOM 3103 C CA . LYS A 1 379 ? -22.107 26.630 -18.736 1.00 42.34 379 LYS A CA 1
ATOM 3104 C C . LYS A 1 379 ? -20.706 26.852 -19.322 1.00 42.34 379 LYS A C 1
ATOM 3106 O O . LYS A 1 379 ? -20.609 27.274 -20.468 1.00 42.34 379 LYS A O 1
ATOM 3111 N N . GLU A 1 380 ? -19.647 26.494 -18.599 1.00 44.69 380 GLU A N 1
ATOM 3112 C CA . GLU A 1 380 ? -18.261 26.535 -19.083 1.00 44.69 380 GLU A CA 1
ATOM 3113 C C . GLU A 1 380 ? -17.597 25.168 -18.861 1.00 44.69 380 GLU A C 1
ATOM 3115 O O . GLU A 1 380 ? -16.962 24.906 -17.843 1.00 44.69 380 GLU A O 1
ATOM 3120 N N . ILE A 1 381 ? -17.811 24.243 -19.797 1.00 50.12 381 ILE A N 1
ATOM 3121 C CA . ILE A 1 381 ? -17.184 22.915 -19.790 1.00 50.12 381 ILE A CA 1
ATOM 3122 C C . ILE A 1 381 ? -15.861 23.008 -20.561 1.00 50.12 381 ILE A C 1
ATOM 3124 O O . ILE A 1 381 ? -15.877 23.417 -21.726 1.00 50.12 381 ILE A O 1
ATOM 3128 N N . PRO A 1 382 ? -14.717 22.590 -19.990 1.00 52.09 382 PRO A N 1
ATOM 3129 C CA . PRO A 1 382 ? -13.517 22.357 -20.778 1.00 52.09 382 PRO A CA 1
ATOM 3130 C C . PRO A 1 382 ? -13.820 21.298 -21.841 1.00 52.09 382 PRO A C 1
ATOM 3132 O O . PRO A 1 382 ? -14.388 20.253 -21.531 1.00 52.09 382 PRO A O 1
ATOM 3135 N N . ASN A 1 383 ? -13.430 21.560 -23.088 1.00 59.91 383 ASN A N 1
ATOM 3136 C CA . ASN A 1 383 ? -13.729 20.765 -24.282 1.00 59.91 383 ASN A CA 1
ATOM 3137 C C . ASN A 1 383 ? -13.009 19.389 -24.318 1.00 59.91 383 ASN A C 1
ATOM 3139 O O . ASN A 1 383 ? -12.297 19.056 -25.260 1.00 59.91 383 ASN A O 1
ATOM 3143 N N . VAL A 1 384 ? -13.113 18.612 -23.239 1.00 63.34 384 VAL A N 1
ATOM 3144 C CA . VAL A 1 384 ? -12.292 17.434 -22.913 1.00 63.34 384 VAL A CA 1
ATOM 3145 C C . VAL A 1 384 ? -13.030 16.121 -23.196 1.00 63.34 384 VAL A C 1
ATOM 3147 O O . VAL A 1 384 ? -12.409 15.086 -23.419 1.00 63.34 384 VAL A O 1
ATOM 3150 N N . ILE A 1 385 ? -14.361 16.145 -23.265 1.00 69.94 385 ILE A N 1
ATOM 3151 C CA . ILE A 1 385 ? -15.188 14.956 -23.554 1.00 69.94 385 ILE A CA 1
ATOM 3152 C C . ILE A 1 385 ? -15.376 14.730 -25.060 1.00 69.94 385 ILE A C 1
ATOM 3154 O O . ILE A 1 385 ? -15.771 13.645 -25.491 1.00 69.94 385 ILE A O 1
ATOM 3158 N N . GLN A 1 386 ? -15.049 15.726 -25.888 1.00 80.00 386 GLN A N 1
ATOM 3159 C CA . GLN A 1 386 ? -15.135 15.605 -27.345 1.00 80.00 386 GLN A CA 1
ATOM 3160 C C . GLN A 1 386 ? -14.166 14.556 -27.913 1.00 80.00 386 GLN A C 1
ATOM 3162 O O . GLN A 1 386 ? -14.418 14.011 -28.989 1.00 80.00 386 GLN A O 1
ATOM 3167 N N . TYR A 1 387 ? -13.073 14.257 -27.199 1.00 88.88 387 TYR A N 1
ATOM 3168 C CA . TYR A 1 387 ? -12.017 13.401 -27.724 1.00 88.88 387 TYR A CA 1
ATOM 3169 C C . TYR A 1 387 ? -12.482 11.957 -27.873 1.00 88.88 387 TYR A C 1
ATOM 3171 O O . TYR A 1 387 ? -13.249 11.441 -27.058 1.00 88.88 387 TYR A O 1
ATOM 3179 N N . LYS A 1 388 ? -12.046 11.293 -28.943 1.00 93.38 388 LYS A N 1
ATOM 3180 C CA . LYS A 1 388 ? -12.315 9.867 -29.160 1.00 93.38 388 LYS A CA 1
ATOM 3181 C C . LYS A 1 388 ? -11.377 9.006 -28.318 1.00 93.38 388 LYS A C 1
ATOM 3183 O O . LYS A 1 388 ? -11.804 7.959 -27.835 1.00 93.38 388 LYS A O 1
ATOM 3188 N N . ARG A 1 389 ? -10.121 9.437 -28.158 1.00 95.69 389 ARG A N 1
ATOM 3189 C CA . ARG A 1 389 ? -9.059 8.647 -27.524 1.00 95.69 389 ARG A CA 1
ATOM 3190 C C . ARG A 1 389 ? -8.412 9.374 -26.356 1.00 95.69 389 ARG A C 1
ATOM 3192 O O . ARG A 1 389 ? -8.171 10.577 -26.432 1.00 95.69 389 ARG A O 1
ATOM 3199 N N . TYR A 1 390 ? -8.080 8.622 -25.316 1.00 95.25 390 TYR A N 1
ATOM 3200 C CA . TYR A 1 390 ? -7.464 9.138 -24.098 1.00 95.25 390 TYR A CA 1
ATOM 3201 C C . TYR A 1 390 ? -6.196 8.347 -23.798 1.00 95.25 390 TYR A C 1
ATOM 3203 O O . TYR A 1 390 ? -6.252 7.131 -23.612 1.00 95.25 390 TYR A O 1
ATOM 3211 N N . PHE A 1 391 ? -5.066 9.045 -23.748 1.00 97.12 391 PHE A N 1
ATOM 3212 C CA . PHE A 1 391 ? -3.798 8.509 -23.276 1.00 97.12 391 PHE A CA 1
ATOM 3213 C C . PHE A 1 391 ? -3.611 8.927 -21.824 1.00 97.12 391 PHE A C 1
ATOM 3215 O O . PHE A 1 391 ? -3.502 10.115 -21.532 1.00 97.12 391 PHE A O 1
ATOM 3222 N N . PHE A 1 392 ? -3.587 7.954 -20.923 1.00 95.75 392 PHE A N 1
ATOM 3223 C CA . PHE A 1 392 ? -3.313 8.169 -19.511 1.00 95.75 392 PHE A CA 1
ATOM 3224 C C . PHE A 1 392 ? -1.879 7.778 -19.199 1.00 95.75 392 PHE A C 1
ATOM 3226 O O . PHE A 1 392 ? -1.435 6.690 -19.566 1.00 95.75 392 PHE A O 1
ATOM 3233 N N . ASP A 1 393 ? -1.164 8.625 -18.476 1.00 94.50 393 ASP A N 1
ATOM 3234 C CA . ASP A 1 393 ? -0.025 8.159 -17.701 1.00 94.50 393 ASP A CA 1
ATOM 3235 C C . ASP A 1 393 ? -0.474 7.192 -16.576 1.00 94.50 393 ASP A C 1
ATOM 3237 O O . ASP A 1 393 ? -1.659 7.110 -16.233 1.00 94.50 393 ASP A O 1
ATOM 3241 N N . LEU A 1 394 ? 0.455 6.384 -16.056 1.00 92.12 394 LEU A N 1
ATOM 3242 C CA . LEU A 1 394 ? 0.169 5.360 -15.053 1.00 92.12 394 LEU A CA 1
ATOM 3243 C C . LEU A 1 394 ? 0.375 5.866 -13.619 1.00 92.12 394 LEU A C 1
ATOM 3245 O O . LEU A 1 394 ? -0.589 5.947 -12.854 1.00 92.12 394 LEU A O 1
ATOM 3249 N N . ASP A 1 395 ? 1.624 6.134 -13.243 1.00 86.75 395 ASP A N 1
ATOM 3250 C CA . ASP A 1 395 ? 2.031 6.434 -11.869 1.00 86.75 395 ASP A CA 1
ATOM 3251 C C . ASP A 1 395 ? 1.702 7.898 -11.534 1.00 86.75 395 ASP A C 1
ATOM 3253 O O . ASP A 1 395 ? 1.873 8.777 -12.354 1.00 86.75 395 ASP A O 1
ATOM 3257 N N . ASN A 1 396 ? 1.170 8.177 -10.346 1.00 80.88 396 ASN A N 1
ATOM 3258 C CA . ASN A 1 396 ? 0.583 9.465 -9.931 1.00 80.88 396 ASN A CA 1
ATOM 3259 C C . ASN A 1 396 ? -0.584 9.998 -10.792 1.00 80.88 396 ASN A C 1
ATOM 3261 O O . ASN A 1 396 ? -1.159 11.030 -10.445 1.00 80.88 396 ASN A O 1
ATOM 3265 N N . THR A 1 397 ? -0.987 9.287 -11.848 1.00 86.12 397 THR A N 1
ATOM 3266 C CA . THR A 1 397 ? -2.118 9.655 -12.713 1.00 86.12 397 THR A CA 1
ATOM 3267 C C . THR A 1 397 ? -3.309 8.716 -12.520 1.00 86.12 397 THR A C 1
ATOM 3269 O O . THR A 1 397 ? -4.384 9.146 -12.100 1.00 86.12 397 THR A O 1
ATOM 3272 N N . LEU A 1 398 ? -3.130 7.419 -12.793 1.00 87.69 398 LEU A N 1
ATOM 3273 C CA . LEU A 1 398 ? -4.141 6.385 -12.543 1.00 87.69 398 LEU A CA 1
ATOM 3274 C C . LEU A 1 398 ? -3.890 5.652 -11.225 1.00 87.69 398 LEU A C 1
ATOM 3276 O O . LEU A 1 398 ? -4.848 5.252 -10.559 1.00 87.69 398 LEU A O 1
ATOM 3280 N N . LEU A 1 399 ? -2.621 5.479 -10.846 1.00 84.12 399 LEU A N 1
ATOM 3281 C CA . LEU A 1 399 ? -2.196 4.757 -9.651 1.00 84.12 399 LEU A CA 1
ATOM 3282 C C . LEU A 1 399 ? -1.310 5.624 -8.752 1.00 84.12 399 LEU A C 1
ATOM 3284 O O . LEU A 1 399 ? -0.473 6.366 -9.235 1.00 84.12 399 LEU A O 1
ATOM 3288 N N . ILE A 1 400 ? -1.408 5.450 -7.438 1.00 78.50 400 ILE A N 1
ATOM 3289 C CA . ILE A 1 400 ? -0.454 5.959 -6.449 1.00 78.50 400 ILE A CA 1
ATOM 3290 C C . ILE A 1 400 ? 0.002 4.797 -5.569 1.00 78.50 400 ILE A C 1
ATOM 3292 O O . ILE A 1 400 ? -0.820 4.083 -4.995 1.00 78.50 400 ILE A O 1
ATOM 3296 N N . ASN A 1 401 ? 1.313 4.544 -5.494 1.00 70.69 401 ASN A N 1
ATOM 3297 C CA . ASN A 1 401 ? 1.871 3.397 -4.760 1.00 70.69 401 ASN A CA 1
ATOM 3298 C C . ASN A 1 401 ? 1.170 2.061 -5.095 1.00 70.69 401 ASN A C 1
ATOM 3300 O O . ASN A 1 401 ? 0.845 1.275 -4.204 1.00 70.69 401 ASN A O 1
ATOM 3304 N N . LYS A 1 402 ? 0.913 1.816 -6.390 1.00 70.94 402 LYS A N 1
ATOM 3305 C CA . LYS A 1 402 ? 0.197 0.637 -6.928 1.00 70.94 402 LYS A CA 1
ATOM 3306 C C . LYS A 1 402 ? -1.288 0.521 -6.536 1.00 70.94 402 LYS A C 1
ATOM 3308 O O . LYS A 1 402 ? -1.911 -0.489 -6.849 1.00 70.94 402 LYS A O 1
ATOM 3313 N N . LYS A 1 403 ? -1.872 1.528 -5.879 1.00 76.06 403 LYS A N 1
ATOM 3314 C CA . LYS A 1 403 ? -3.313 1.617 -5.579 1.00 76.06 403 LYS A CA 1
ATOM 3315 C C . LYS A 1 403 ? -3.998 2.591 -6.541 1.00 76.06 403 LYS A C 1
ATOM 3317 O O . LYS A 1 403 ? -3.346 3.537 -6.965 1.00 76.06 403 LYS A O 1
ATOM 3322 N N . PRO A 1 404 ? -5.284 2.410 -6.886 1.00 79.50 404 PRO A N 1
ATOM 3323 C CA . PRO A 1 404 ? -5.991 3.352 -7.752 1.00 79.50 404 PRO A CA 1
ATOM 3324 C C . PRO A 1 404 ? -6.071 4.747 -7.126 1.00 79.50 404 PRO A C 1
ATOM 3326 O O . PRO A 1 404 ? -6.337 4.887 -5.930 1.00 79.50 404 PRO A O 1
ATOM 3329 N N . MET A 1 405 ? -5.917 5.778 -7.955 1.00 75.19 405 MET A N 1
ATOM 3330 C CA . MET A 1 405 ? -6.334 7.133 -7.597 1.00 75.19 405 MET A CA 1
ATOM 3331 C C . MET A 1 405 ? -7.855 7.147 -7.358 1.00 75.19 405 MET A C 1
ATOM 3333 O O . MET A 1 405 ? -8.578 6.479 -8.101 1.00 75.19 405 MET A O 1
ATOM 3337 N N . PRO A 1 406 ? -8.382 7.908 -6.375 1.00 67.12 406 PRO A N 1
ATOM 3338 C CA . PRO A 1 406 ? -9.797 7.830 -5.988 1.00 67.12 406 PRO A CA 1
ATOM 3339 C C . PRO A 1 406 ? -10.800 8.033 -7.133 1.00 67.12 406 PRO A C 1
ATOM 3341 O O . PRO A 1 406 ? -11.867 7.428 -7.123 1.00 67.12 406 PRO A O 1
ATOM 3344 N N . PHE A 1 407 ? -10.454 8.855 -8.128 1.00 72.69 407 PHE A N 1
ATOM 3345 C CA . PHE A 1 407 ? -11.299 9.140 -9.292 1.00 72.69 407 PHE A CA 1
ATOM 3346 C C . PHE A 1 407 ? -11.103 8.159 -10.462 1.00 72.69 407 PHE A C 1
ATOM 3348 O O . PHE A 1 407 ? -11.948 8.098 -11.354 1.00 72.69 407 PHE A O 1
ATOM 3355 N N . ALA A 1 408 ? -9.986 7.423 -10.509 1.00 81.25 408 ALA A N 1
ATOM 3356 C CA . ALA A 1 408 ? -9.550 6.718 -11.714 1.00 81.25 408 ALA A CA 1
ATOM 3357 C C . ALA A 1 408 ? -10.491 5.575 -12.145 1.00 81.25 408 ALA A C 1
ATOM 3359 O O . ALA A 1 408 ? -10.826 5.529 -13.331 1.00 81.25 408 ALA A O 1
ATOM 3360 N N . PRO A 1 409 ? -10.983 4.694 -11.244 1.00 82.25 409 PRO A N 1
ATOM 3361 C CA . PRO A 1 409 ? -11.913 3.634 -11.635 1.00 82.25 409 PRO A CA 1
ATOM 3362 C C . PRO A 1 409 ? -13.222 4.170 -12.225 1.00 82.25 409 PRO A C 1
ATOM 3364 O O . PRO A 1 409 ? -13.658 3.697 -13.272 1.00 82.25 409 PRO A O 1
ATOM 3367 N N . GLU A 1 410 ? -13.825 5.187 -11.595 1.00 77.12 410 GLU A N 1
ATOM 3368 C CA . GLU A 1 410 ? -15.085 5.778 -12.069 1.00 77.12 410 GLU A CA 1
ATOM 3369 C C . GLU A 1 410 ? -14.898 6.500 -13.405 1.00 77.12 410 GLU A C 1
ATOM 3371 O O . GLU A 1 410 ? -15.705 6.335 -14.321 1.00 77.12 410 GLU A O 1
ATOM 3376 N N . LEU A 1 411 ? -13.822 7.280 -13.541 1.00 81.88 411 LEU A N 1
ATOM 3377 C CA . LEU A 1 411 ? -13.530 7.986 -14.782 1.00 81.88 411 LEU A CA 1
ATOM 3378 C C . LEU A 1 411 ? -13.393 7.010 -15.958 1.00 81.88 411 LEU A C 1
ATOM 3380 O O . LEU A 1 411 ? -14.002 7.214 -17.008 1.00 81.88 411 LEU A O 1
ATOM 3384 N N . VAL A 1 412 ? -12.613 5.942 -15.776 1.00 88.19 412 VAL A N 1
ATOM 3385 C CA . VAL A 1 412 ? -12.384 4.930 -16.814 1.00 88.19 412 VAL A CA 1
ATOM 3386 C C . VAL A 1 412 ? -13.675 4.184 -17.157 1.00 88.19 412 VAL A C 1
ATOM 3388 O O . VAL A 1 412 ? -13.970 4.011 -18.338 1.00 88.19 412 VAL A O 1
ATOM 3391 N N . ASP A 1 413 ? -14.485 3.803 -16.166 1.00 85.12 413 ASP A N 1
ATOM 3392 C CA . ASP A 1 413 ? -15.778 3.146 -16.396 1.00 85.12 413 ASP A CA 1
ATOM 3393 C C . ASP A 1 413 ? -16.740 4.018 -17.224 1.00 85.12 413 ASP A C 1
ATOM 3395 O O . ASP A 1 413 ? -17.318 3.562 -18.213 1.00 85.12 413 ASP A O 1
ATOM 3399 N N . ARG A 1 414 ? -16.855 5.308 -16.890 1.00 79.94 414 ARG A N 1
ATOM 3400 C CA . ARG A 1 414 ? -17.709 6.252 -17.630 1.00 79.94 414 ARG A CA 1
ATOM 3401 C C . ARG A 1 414 ? -17.226 6.486 -19.056 1.00 79.94 414 ARG A C 1
ATOM 3403 O O . ARG A 1 414 ? -18.031 6.511 -19.985 1.00 79.94 414 ARG A O 1
ATOM 3410 N N . LEU A 1 415 ? -15.918 6.639 -19.257 1.00 86.00 415 LEU A N 1
ATOM 3411 C CA . LEU A 1 415 ? -15.365 6.793 -20.603 1.00 86.00 415 LEU A CA 1
ATOM 3412 C C . LEU A 1 415 ? -15.571 5.521 -21.447 1.00 86.00 415 LEU A C 1
ATOM 3414 O O . LEU A 1 415 ? -15.915 5.630 -22.624 1.00 86.00 415 LEU A O 1
ATOM 3418 N N . ASN A 1 416 ? -15.455 4.332 -20.848 1.00 86.50 416 ASN A N 1
ATOM 3419 C CA . ASN A 1 416 ? -15.782 3.066 -21.511 1.00 86.50 416 ASN A CA 1
ATOM 3420 C C . ASN A 1 416 ? -17.265 2.995 -21.919 1.00 86.50 416 ASN A C 1
ATOM 3422 O O . ASN A 1 416 ? -17.561 2.646 -23.060 1.00 86.50 416 ASN A O 1
ATOM 3426 N N . LYS A 1 417 ? -18.200 3.396 -21.044 1.00 84.06 417 LYS A N 1
ATOM 3427 C CA . LYS A 1 417 ? -19.647 3.465 -21.356 1.00 84.06 417 LYS A CA 1
ATOM 3428 C C . LYS A 1 417 ? -19.973 4.398 -22.526 1.00 84.06 417 LYS A C 1
ATOM 3430 O O . LYS A 1 417 ? -20.956 4.191 -23.231 1.00 84.06 417 LYS A O 1
ATOM 3435 N N . LEU A 1 418 ? -19.132 5.403 -22.760 1.00 83.25 418 LEU A N 1
ATOM 3436 C CA . LEU A 1 418 ? -19.236 6.334 -23.887 1.00 83.25 418 LEU A CA 1
ATOM 3437 C C . LEU A 1 418 ? -18.487 5.860 -25.138 1.00 83.25 418 LEU A C 1
ATOM 3439 O O . LEU A 1 418 ? -18.314 6.642 -26.075 1.00 83.25 418 LEU A O 1
ATOM 3443 N N . ASN A 1 419 ? -18.036 4.603 -25.160 1.00 88.38 419 ASN A N 1
ATOM 3444 C CA . ASN A 1 419 ? -17.277 3.999 -26.253 1.00 88.38 419 ASN A CA 1
ATOM 3445 C C . ASN A 1 419 ? -16.014 4.801 -26.623 1.00 88.38 419 ASN A C 1
ATOM 3447 O O . ASN A 1 419 ? -15.667 4.934 -27.800 1.00 88.38 419 ASN A O 1
ATOM 3451 N N . LYS A 1 420 ? -15.336 5.381 -25.624 1.00 91.88 420 LYS A N 1
ATOM 3452 C CA . LYS A 1 420 ? -14.038 6.041 -25.816 1.00 91.88 420 LYS A CA 1
ATOM 3453 C C . LYS A 1 420 ? -12.919 5.003 -25.872 1.00 91.88 420 LYS A C 1
ATOM 3455 O O . LYS A 1 420 ? -12.974 3.982 -25.196 1.00 91.88 420 LYS A O 1
ATOM 3460 N N . GLU A 1 421 ? -11.877 5.280 -26.651 1.00 95.56 421 GLU A N 1
ATOM 3461 C CA . GLU A 1 421 ? -10.695 4.415 -26.713 1.00 95.56 421 GLU A CA 1
ATOM 3462 C C . GLU A 1 421 ? -9.684 4.844 -25.639 1.00 95.56 421 GLU A C 1
ATOM 3464 O O . GLU A 1 421 ? -9.149 5.955 -25.691 1.00 95.56 421 GLU A O 1
ATOM 3469 N N . LEU A 1 422 ? -9.423 3.979 -24.658 1.00 96.75 422 LEU A N 1
ATOM 3470 C CA . LEU A 1 422 ? -8.552 4.287 -23.520 1.00 96.75 422 LEU A CA 1
ATOM 3471 C C . LEU A 1 422 ? -7.227 3.544 -23.643 1.00 96.75 422 LEU A C 1
ATOM 3473 O O . LEU A 1 422 ? -7.216 2.332 -23.859 1.00 96.75 422 LEU A O 1
ATOM 3477 N N . TYR A 1 423 ? -6.127 4.271 -23.471 1.00 97.94 423 TYR A N 1
ATOM 3478 C CA . TYR A 1 423 ? -4.763 3.761 -23.525 1.00 97.94 423 TYR A CA 1
ATOM 3479 C C . TYR A 1 423 ? -4.011 4.182 -22.270 1.00 97.94 423 TYR A C 1
ATOM 3481 O O . TYR A 1 423 ? -4.169 5.307 -21.796 1.00 97.94 423 TYR A O 1
ATOM 3489 N N . VAL A 1 424 ? -3.160 3.296 -21.761 1.00 97.69 424 VAL A N 1
ATOM 3490 C CA . VAL A 1 424 ? -2.238 3.620 -20.668 1.00 97.69 424 VAL A CA 1
ATOM 3491 C C . VAL A 1 424 ? -0.808 3.669 -21.192 1.00 97.69 424 VAL A C 1
ATOM 3493 O O . VAL A 1 424 ? -0.416 2.859 -22.034 1.00 97.69 424 VAL A O 1
ATOM 3496 N N . MET A 1 425 ? -0.023 4.613 -20.686 1.00 96.31 425 MET A N 1
ATOM 3497 C CA . MET A 1 425 ? 1.339 4.886 -21.116 1.00 96.31 425 MET A CA 1
ATOM 3498 C C . MET A 1 425 ? 2.288 4.918 -19.921 1.00 96.31 425 MET A C 1
ATOM 3500 O O . MET A 1 425 ? 2.101 5.722 -19.017 1.00 96.31 425 MET A O 1
ATOM 3504 N N . SER A 1 426 ? 3.348 4.107 -19.937 1.00 95.19 426 SER A N 1
ATOM 3505 C CA . SER A 1 426 ? 4.358 4.103 -18.867 1.00 95.19 426 SER A CA 1
ATOM 3506 C C . SER A 1 426 ? 5.788 4.133 -19.409 1.00 95.19 426 SER A C 1
ATOM 3508 O O . SER A 1 426 ? 6.144 3.364 -20.308 1.00 95.19 426 SER A O 1
ATOM 3510 N N . ASN A 1 427 ? 6.625 4.999 -18.828 1.00 94.31 427 ASN A N 1
ATOM 3511 C CA . ASN A 1 427 ? 8.069 5.034 -19.080 1.00 94.31 427 ASN A CA 1
ATOM 3512 C C . ASN A 1 427 ? 8.865 4.016 -18.258 1.00 94.31 427 ASN A C 1
ATOM 3514 O O . ASN A 1 427 ? 10.042 3.772 -18.560 1.00 94.31 427 ASN A O 1
ATOM 3518 N N . ASN A 1 428 ? 8.232 3.397 -17.265 1.00 89.94 428 ASN A N 1
ATOM 3519 C CA . ASN A 1 428 ? 8.856 2.422 -16.391 1.00 89.94 428 ASN A CA 1
ATOM 3520 C C . ASN A 1 428 ? 9.084 1.101 -17.147 1.00 89.94 428 ASN A C 1
ATOM 3522 O O . ASN A 1 428 ? 8.188 0.270 -17.295 1.00 89.94 428 ASN A O 1
ATOM 3526 N N . ASN A 1 429 ? 10.313 0.899 -17.622 1.00 91.56 429 ASN A N 1
ATOM 3527 C CA . ASN A 1 429 ? 10.721 -0.288 -18.384 1.00 91.56 429 ASN A CA 1
ATOM 3528 C C . ASN A 1 429 ? 11.131 -1.486 -17.499 1.00 91.56 429 ASN A C 1
ATOM 3530 O O . ASN A 1 429 ? 11.590 -2.501 -18.022 1.00 91.56 429 ASN A O 1
ATOM 3534 N N . ARG A 1 430 ? 10.912 -1.412 -16.176 1.00 89.06 430 ARG A N 1
ATOM 3535 C CA . ARG A 1 430 ? 11.055 -2.554 -15.247 1.00 89.06 430 ARG A CA 1
ATOM 3536 C C . ARG A 1 430 ? 9.900 -3.537 -15.355 1.00 89.06 430 ARG A C 1
ATOM 3538 O O . ARG A 1 430 ? 10.052 -4.723 -15.058 1.00 89.06 430 ARG A O 1
ATOM 3545 N N . HIS A 1 431 ? 8.735 -3.016 -15.722 1.00 90.88 431 HIS A N 1
ATOM 3546 C CA . HIS A 1 431 ? 7.498 -3.763 -15.829 1.00 90.88 431 HIS A CA 1
ATOM 3547 C C . HIS A 1 431 ? 7.228 -4.112 -17.286 1.00 90.88 431 HIS A C 1
ATOM 3549 O O . HIS A 1 431 ? 7.335 -3.292 -18.199 1.00 90.88 431 HIS A O 1
ATOM 3555 N N . THR A 1 432 ? 6.860 -5.365 -17.499 1.00 95.00 432 THR A N 1
ATOM 3556 C CA . THR A 1 432 ? 6.375 -5.823 -18.793 1.00 95.00 432 THR A CA 1
ATOM 3557 C C . THR A 1 432 ? 4.960 -5.279 -19.030 1.00 95.00 432 THR A C 1
ATOM 3559 O O . THR A 1 432 ? 4.254 -4.965 -18.068 1.00 95.00 432 THR A O 1
ATOM 3562 N N . PRO A 1 433 ? 4.477 -5.207 -20.284 1.00 95.50 433 PRO A N 1
ATOM 3563 C CA . PRO A 1 433 ? 3.093 -4.811 -20.552 1.00 95.50 433 PRO A CA 1
ATOM 3564 C C . PRO A 1 433 ? 2.049 -5.640 -19.788 1.00 95.50 433 PRO A C 1
ATOM 3566 O O . PRO A 1 433 ? 1.020 -5.109 -19.384 1.00 95.50 433 PRO A O 1
ATOM 3569 N N . ILE A 1 434 ? 2.316 -6.932 -19.542 1.00 95.38 434 ILE A N 1
ATOM 3570 C CA . ILE A 1 434 ? 1.397 -7.777 -18.769 1.00 95.38 434 ILE A CA 1
ATOM 3571 C C . ILE A 1 434 ? 1.397 -7.421 -17.277 1.00 95.38 434 ILE A C 1
ATOM 3573 O O . ILE A 1 434 ? 0.345 -7.477 -16.649 1.00 95.38 434 ILE A O 1
ATOM 3577 N N . ASP A 1 435 ? 2.529 -6.990 -16.718 1.00 94.75 435 ASP A N 1
ATOM 3578 C CA . ASP A 1 435 ? 2.573 -6.526 -15.328 1.00 94.75 435 ASP A CA 1
ATOM 3579 C C . ASP A 1 435 ? 1.734 -5.265 -15.143 1.00 94.75 435 ASP A C 1
ATOM 3581 O O . ASP A 1 435 ? 0.931 -5.197 -14.219 1.00 94.75 435 ASP A O 1
ATOM 3585 N N . VAL A 1 436 ? 1.887 -4.291 -16.047 1.00 95.75 436 VAL A N 1
ATOM 3586 C CA . VAL A 1 436 ? 1.115 -3.040 -16.013 1.00 95.75 436 VAL A CA 1
ATOM 3587 C C . VAL A 1 436 ? -0.380 -3.325 -16.175 1.00 95.75 436 VAL A C 1
ATOM 3589 O O . VAL A 1 436 ? -1.191 -2.791 -15.422 1.00 95.75 436 VAL A O 1
ATOM 3592 N N . TYR A 1 437 ? -0.752 -4.221 -17.094 1.00 96.50 437 TYR A N 1
ATOM 3593 C CA . TYR A 1 437 ? -2.136 -4.677 -17.231 1.00 96.50 437 TYR A CA 1
ATOM 3594 C C . TYR A 1 437 ? -2.679 -5.283 -15.926 1.00 96.50 437 TYR A C 1
ATOM 3596 O O . TYR A 1 437 ? -3.764 -4.918 -15.476 1.00 96.50 437 TYR A O 1
ATOM 3604 N N . ASN A 1 438 ? -1.918 -6.175 -15.285 1.00 94.81 438 ASN A N 1
ATOM 3605 C CA . ASN A 1 438 ? -2.330 -6.799 -14.028 1.00 94.81 438 ASN A CA 1
ATOM 3606 C C . ASN A 1 438 ? -2.464 -5.771 -12.891 1.00 94.81 438 ASN A C 1
ATOM 3608 O O . ASN A 1 438 ? -3.388 -5.879 -12.089 1.00 94.81 438 ASN A O 1
ATOM 3612 N N . MET A 1 439 ? -1.600 -4.750 -12.843 1.00 93.06 439 MET A N 1
ATOM 3613 C CA . MET A 1 439 ? -1.724 -3.642 -11.885 1.00 93.06 439 MET A CA 1
ATOM 3614 C C . MET A 1 439 ? -3.038 -2.877 -12.069 1.00 93.06 439 MET A C 1
ATOM 3616 O O . MET A 1 439 ? -3.750 -2.655 -11.093 1.00 93.06 439 MET A O 1
ATOM 3620 N N . LEU A 1 440 ? -3.394 -2.527 -13.310 1.00 93.75 440 LEU A N 1
ATOM 3621 C CA . LEU A 1 440 ? -4.662 -1.857 -13.615 1.00 93.75 440 LEU A CA 1
ATOM 3622 C C . LEU A 1 440 ? -5.871 -2.726 -13.257 1.00 93.75 440 LEU A C 1
ATOM 3624 O O . LEU A 1 440 ? -6.795 -2.255 -12.593 1.00 93.75 440 LEU A O 1
ATOM 3628 N N . LYS A 1 441 ? -5.834 -4.011 -13.626 1.00 91.56 441 LYS A N 1
ATOM 3629 C CA . LYS A 1 441 ? -6.900 -4.969 -13.317 1.00 91.56 441 LYS A CA 1
ATOM 3630 C C . LYS A 1 441 ? -7.123 -5.093 -11.808 1.00 91.56 441 LYS A C 1
ATOM 3632 O O . LYS A 1 441 ? -8.260 -4.999 -11.353 1.00 91.56 441 LYS A O 1
ATOM 3637 N N . ASN A 1 442 ? -6.048 -5.231 -11.032 1.00 85.75 442 ASN A N 1
ATOM 3638 C CA . ASN A 1 442 ? -6.113 -5.301 -9.569 1.00 85.75 442 ASN A CA 1
ATOM 3639 C C . ASN A 1 442 ? -6.609 -3.989 -8.940 1.00 85.75 442 ASN A C 1
ATOM 3641 O O . ASN A 1 442 ? -7.223 -4.005 -7.877 1.00 85.75 442 ASN A O 1
ATOM 3645 N N . ALA A 1 443 ? -6.387 -2.856 -9.608 1.00 81.44 443 ALA A N 1
ATOM 3646 C CA . ALA A 1 443 ? -6.887 -1.548 -9.200 1.00 81.44 443 ALA A CA 1
ATOM 3647 C C . ALA A 1 443 ? -8.361 -1.295 -9.590 1.00 81.44 443 ALA A C 1
ATOM 3649 O O . ALA A 1 443 ? -8.900 -0.229 -9.289 1.00 81.44 443 ALA A O 1
ATOM 3650 N N . GLY A 1 444 ? -9.029 -2.251 -10.249 1.00 86.25 444 GLY A N 1
ATOM 3651 C CA . GLY A 1 444 ? -10.399 -2.090 -10.749 1.00 86.25 444 GLY A CA 1
ATOM 3652 C C . GLY A 1 444 ? -10.505 -1.132 -11.938 1.00 86.25 444 GLY A C 1
ATOM 3653 O O . GLY A 1 444 ? -11.573 -0.574 -12.178 1.00 86.25 444 GLY A O 1
ATOM 3654 N N . ILE A 1 445 ? -9.405 -0.913 -12.662 1.00 92.19 445 ILE A N 1
ATOM 3655 C CA . ILE A 1 445 ? -9.339 -0.047 -13.838 1.00 92.19 445 ILE A CA 1
ATOM 3656 C C . ILE A 1 445 ? -9.368 -0.931 -15.085 1.00 92.19 445 ILE A C 1
ATOM 3658 O O . ILE A 1 445 ? -8.430 -1.683 -15.354 1.00 92.19 445 ILE A O 1
ATOM 3662 N N . ASN A 1 446 ? -10.456 -0.848 -15.850 1.00 91.25 446 ASN A N 1
ATOM 3663 C CA . ASN A 1 446 ? -10.663 -1.697 -17.018 1.00 91.25 446 ASN A CA 1
ATOM 3664 C C . ASN A 1 446 ? -10.147 -1.027 -18.301 1.00 91.25 446 ASN A C 1
ATOM 3666 O O . ASN A 1 446 ? -10.845 -0.216 -18.910 1.00 91.25 446 ASN A O 1
ATOM 3670 N N . ILE A 1 447 ? -8.923 -1.377 -18.703 1.00 95.12 447 ILE A N 1
ATOM 3671 C CA . ILE A 1 447 ? -8.310 -0.993 -19.983 1.00 95.12 447 ILE A CA 1
ATOM 3672 C C . ILE A 1 447 ? -7.857 -2.279 -20.699 1.00 95.12 447 ILE A C 1
ATOM 3674 O O . ILE A 1 447 ? -7.242 -3.135 -20.052 1.00 95.12 447 ILE A O 1
ATOM 3678 N N . PRO A 1 448 ? -8.129 -2.442 -22.010 1.00 95.00 448 PRO A N 1
ATOM 3679 C CA . PRO A 1 448 ? -7.692 -3.615 -22.764 1.00 95.00 448 PRO A CA 1
ATOM 3680 C C . PRO A 1 448 ? -6.172 -3.812 -22.719 1.00 95.00 448 PRO A C 1
ATOM 3682 O O . PRO A 1 448 ? -5.400 -2.852 -22.733 1.00 95.00 448 PRO A O 1
ATOM 3685 N N . LYS A 1 449 ? -5.721 -5.070 -22.691 1.00 95.31 449 LYS A N 1
ATOM 3686 C CA . LYS A 1 449 ? -4.295 -5.419 -22.564 1.00 95.31 449 LYS A CA 1
ATOM 3687 C C . LYS A 1 449 ? -3.462 -4.883 -23.733 1.00 95.31 449 LYS A C 1
ATOM 3689 O O . LYS A 1 449 ? -2.317 -4.481 -23.549 1.00 95.31 449 LYS A O 1
ATOM 3694 N N . GLU A 1 450 ? -4.032 -4.882 -24.927 1.00 95.06 450 GLU A N 1
ATOM 3695 C CA . GLU A 1 450 ? -3.469 -4.346 -26.166 1.00 95.06 450 GLU A CA 1
ATOM 3696 C C . GLU A 1 450 ? -3.272 -2.824 -26.133 1.00 95.06 450 GLU A C 1
ATOM 3698 O O . GLU A 1 450 ? -2.397 -2.308 -26.826 1.00 95.06 450 GLU A O 1
ATOM 3703 N N . ASN A 1 451 ? -4.012 -2.124 -25.271 1.00 96.88 451 ASN A N 1
ATOM 3704 C CA . ASN A 1 451 ? -3.928 -0.677 -25.101 1.00 96.88 451 ASN A CA 1
ATOM 3705 C C . ASN A 1 451 ? -2.919 -0.267 -24.011 1.00 96.88 451 ASN A C 1
ATOM 3707 O O . ASN A 1 451 ? -2.829 0.910 -23.650 1.00 96.88 451 ASN A O 1
ATOM 3711 N N . VAL A 1 452 ? -2.146 -1.226 -23.488 1.00 97.50 452 VAL A N 1
ATOM 3712 C CA . VAL A 1 452 ? -1.041 -0.982 -22.558 1.00 97.50 452 VAL A CA 1
ATOM 3713 C C . VAL A 1 452 ? 0.248 -0.705 -23.325 1.00 97.50 452 VAL A C 1
ATOM 3715 O O . VAL A 1 452 ? 0.882 -1.610 -23.874 1.00 97.50 452 VAL A O 1
ATOM 3718 N N . ILE A 1 453 ? 0.667 0.559 -23.323 1.00 96.69 453 ILE A N 1
ATOM 3719 C CA . ILE A 1 453 ? 1.835 1.048 -24.055 1.00 96.69 453 ILE A CA 1
ATOM 3720 C C . ILE A 1 453 ? 2.967 1.324 -23.062 1.00 96.69 453 ILE A C 1
ATOM 3722 O O . ILE A 1 453 ? 2.917 2.260 -22.267 1.00 96.69 453 ILE A O 1
ATOM 3726 N N . THR A 1 454 ? 4.026 0.515 -23.102 1.00 97.06 454 THR A N 1
ATOM 3727 C CA . THR A 1 454 ? 5.201 0.705 -22.238 1.00 97.06 454 THR A CA 1
ATOM 3728 C C . THR A 1 454 ? 6.430 1.084 -23.045 1.00 97.06 454 THR A C 1
ATOM 3730 O O . THR A 1 454 ? 6.582 0.700 -24.209 1.00 97.06 454 THR A O 1
ATOM 3733 N N . SER A 1 455 ? 7.356 1.800 -22.417 1.00 97.12 455 SER A N 1
ATOM 3734 C CA . SER A 1 455 ? 8.651 2.096 -23.025 1.00 97.12 455 SER A CA 1
ATOM 3735 C C . SER A 1 455 ? 9.448 0.831 -23.372 1.00 97.12 455 SER A C 1
ATOM 3737 O O . SER A 1 455 ? 10.115 0.805 -24.402 1.00 97.12 455 SER A O 1
ATOM 3739 N N . LEU A 1 456 ? 9.308 -0.257 -22.601 1.00 97.75 456 LEU A N 1
ATOM 3740 C CA . LEU A 1 456 ? 9.888 -1.566 -22.934 1.00 97.75 456 LEU A CA 1
ATOM 3741 C C . LEU A 1 456 ? 9.303 -2.147 -24.236 1.00 97.75 456 LEU A C 1
ATOM 3743 O O . LEU A 1 456 ? 10.035 -2.701 -25.057 1.00 97.75 456 LEU A O 1
ATOM 3747 N N . LYS A 1 457 ? 7.992 -1.990 -24.470 1.00 97.12 457 LYS A N 1
ATOM 3748 C CA . LYS A 1 457 ? 7.373 -2.388 -25.743 1.00 97.12 457 LYS A CA 1
ATOM 3749 C C . LYS A 1 457 ? 7.860 -1.515 -26.902 1.00 97.12 457 LYS A C 1
ATOM 3751 O O . LYS A 1 457 ? 8.082 -2.043 -27.989 1.00 97.12 457 LYS A O 1
ATOM 3756 N N . HIS A 1 458 ? 8.082 -0.223 -26.662 1.00 97.88 458 HIS A N 1
ATOM 3757 C CA . HIS A 1 458 ? 8.659 0.687 -27.652 1.00 97.88 458 HIS A CA 1
ATOM 3758 C C . HIS A 1 458 ? 10.101 0.280 -28.024 1.00 97.88 458 HIS A C 1
ATOM 3760 O O . HIS A 1 458 ? 10.414 0.193 -29.209 1.00 97.88 458 HIS A O 1
ATOM 3766 N N . VAL A 1 459 ? 10.933 -0.092 -27.042 1.00 98.38 459 VAL A N 1
ATOM 3767 C CA . VAL A 1 459 ? 12.274 -0.669 -27.274 1.00 98.38 459 VAL A CA 1
ATOM 3768 C C . VAL A 1 459 ? 12.190 -1.893 -28.183 1.00 98.38 459 VAL A C 1
ATOM 3770 O O . VAL A 1 459 ? 12.900 -1.962 -29.183 1.00 98.38 459 VAL A O 1
ATOM 3773 N N . TYR A 1 460 ? 11.296 -2.839 -27.881 1.00 97.94 460 TYR A N 1
ATOM 3774 C CA . TYR A 1 460 ? 11.099 -4.014 -28.730 1.00 97.94 460 TYR A CA 1
ATOM 3775 C C . TYR A 1 460 ? 10.703 -3.643 -30.163 1.00 97.94 460 TYR A C 1
ATOM 3777 O O . TYR A 1 460 ? 11.310 -4.154 -31.097 1.00 97.94 460 TYR A O 1
ATOM 3785 N N . ASN A 1 461 ? 9.736 -2.739 -30.349 1.00 96.88 461 ASN A N 1
ATOM 3786 C CA . ASN A 1 461 ? 9.291 -2.334 -31.686 1.00 96.88 461 ASN A CA 1
ATOM 3787 C C . ASN A 1 461 ? 10.439 -1.699 -32.495 1.00 96.88 461 ASN A C 1
ATOM 3789 O O . ASN A 1 461 ? 10.586 -1.983 -33.684 1.00 96.88 461 ASN A O 1
ATOM 3793 N N . PHE A 1 462 ? 11.274 -0.876 -31.851 1.00 97.75 462 PHE A N 1
ATOM 3794 C CA . PHE A 1 462 ? 12.451 -0.284 -32.485 1.00 97.75 462 PHE A CA 1
ATOM 3795 C C . PHE A 1 462 ? 13.458 -1.357 -32.922 1.00 97.75 462 PHE A C 1
ATOM 3797 O O . PHE A 1 462 ? 13.958 -1.305 -34.047 1.00 97.75 462 PHE A O 1
ATOM 3804 N N . LEU A 1 463 ? 13.741 -2.337 -32.057 1.00 98.25 463 LEU A N 1
ATOM 3805 C CA . LEU A 1 463 ? 14.675 -3.426 -32.354 1.00 98.25 463 LEU A CA 1
ATOM 3806 C C . LEU A 1 463 ? 14.145 -4.364 -33.443 1.00 98.25 463 LEU A C 1
ATOM 3808 O O . LEU A 1 463 ? 14.881 -4.674 -34.371 1.00 98.25 463 LEU A O 1
ATOM 3812 N N . ASP A 1 464 ? 12.877 -4.771 -33.377 1.00 96.94 464 ASP A N 1
ATOM 3813 C CA . ASP A 1 464 ? 12.261 -5.655 -34.377 1.00 96.94 464 ASP A CA 1
ATOM 3814 C C . ASP A 1 464 ? 12.196 -4.999 -35.767 1.00 96.94 464 ASP A C 1
ATOM 3816 O O . ASP A 1 464 ? 12.317 -5.677 -36.784 1.00 96.94 464 ASP A O 1
ATOM 3820 N N . THR A 1 465 ? 12.083 -3.668 -35.818 1.00 96.44 465 THR A N 1
ATOM 3821 C CA . THR A 1 465 ? 12.067 -2.916 -37.082 1.00 96.44 465 THR A CA 1
ATOM 3822 C C . THR A 1 465 ? 13.472 -2.695 -37.651 1.00 96.44 465 THR A C 1
ATOM 3824 O O . THR A 1 465 ? 13.679 -2.864 -38.849 1.00 96.44 465 THR A O 1
ATOM 3827 N N . ASN A 1 466 ? 14.443 -2.303 -36.816 1.00 97.00 466 ASN A N 1
ATOM 3828 C CA . ASN A 1 466 ? 15.733 -1.775 -37.291 1.00 97.00 466 ASN A CA 1
ATOM 3829 C C . ASN A 1 466 ? 16.924 -2.724 -37.071 1.00 97.00 466 ASN A C 1
ATOM 3831 O O . ASN A 1 466 ? 17.945 -2.593 -37.741 1.00 97.00 466 ASN A O 1
ATOM 3835 N N . TYR A 1 467 ? 16.812 -3.664 -36.131 1.00 96.62 467 TYR A N 1
ATOM 3836 C CA . TYR A 1 467 ? 17.895 -4.543 -35.666 1.00 96.62 467 TYR A CA 1
ATOM 3837 C C . TYR A 1 467 ? 17.430 -6.005 -35.571 1.00 96.62 467 TYR A C 1
ATOM 3839 O O . TYR A 1 467 ? 17.867 -6.772 -34.710 1.00 96.62 467 TYR A O 1
ATOM 3847 N N . LYS A 1 468 ? 16.526 -6.416 -36.463 1.00 94.44 468 LYS A N 1
ATOM 3848 C CA . LYS A 1 468 ? 16.026 -7.791 -36.512 1.00 94.44 468 LYS A CA 1
ATOM 3849 C C . LYS A 1 468 ? 17.169 -8.779 -36.749 1.00 94.44 468 LYS A C 1
ATOM 3851 O O . LYS A 1 468 ? 17.994 -8.570 -37.635 1.00 94.44 468 LYS A O 1
ATOM 3856 N N . ASN A 1 469 ? 17.200 -9.862 -35.971 1.00 93.75 469 ASN A N 1
ATOM 3857 C CA . ASN A 1 469 ? 18.249 -10.894 -35.996 1.00 93.75 469 ASN A CA 1
ATOM 3858 C C . ASN A 1 469 ? 19.674 -10.381 -35.704 1.00 93.75 469 ASN A C 1
ATOM 3860 O O . ASN A 1 469 ? 20.643 -11.080 -35.991 1.00 93.75 469 ASN A O 1
ATOM 3864 N N . LYS A 1 470 ? 19.816 -9.171 -35.153 1.00 97.69 470 LYS A N 1
ATOM 3865 C CA . LYS A 1 470 ? 21.103 -8.605 -34.742 1.00 97.69 470 LYS A CA 1
ATOM 3866 C C . LYS A 1 470 ? 21.414 -8.913 -33.285 1.00 97.69 470 LYS A C 1
ATOM 3868 O O . LYS A 1 470 ? 20.505 -9.163 -32.495 1.00 97.69 470 LYS A O 1
ATOM 3873 N N . ASN A 1 471 ? 22.692 -8.865 -32.931 1.00 97.81 471 ASN A N 1
ATOM 3874 C CA . ASN A 1 471 ? 23.157 -9.097 -31.573 1.00 97.81 471 ASN A CA 1
ATOM 3875 C C . ASN A 1 471 ? 22.981 -7.821 -30.747 1.00 97.81 471 ASN A C 1
ATOM 3877 O O . ASN A 1 471 ? 23.641 -6.803 -30.979 1.00 97.81 471 ASN A O 1
ATOM 3881 N N . VAL A 1 472 ? 22.076 -7.879 -29.774 1.00 98.50 472 VAL A N 1
ATOM 3882 C CA . VAL A 1 472 ? 21.685 -6.736 -28.949 1.00 98.50 472 VAL A CA 1
ATOM 3883 C C . VAL A 1 472 ? 22.248 -6.914 -27.549 1.00 98.50 472 VAL A C 1
ATOM 3885 O O . VAL A 1 472 ? 21.817 -7.798 -26.809 1.00 98.50 472 VAL A O 1
ATOM 3888 N N . PHE A 1 473 ? 23.173 -6.051 -27.140 1.00 98.62 473 PHE A N 1
ATOM 3889 C CA . PHE A 1 473 ? 23.564 -5.998 -25.736 1.00 98.62 473 PHE A CA 1
ATOM 3890 C C . PHE A 1 473 ? 22.494 -5.254 -24.932 1.00 98.62 473 PHE A C 1
ATOM 3892 O O . PHE A 1 473 ? 22.144 -4.125 -25.275 1.00 98.62 473 PHE A O 1
ATOM 3899 N N . VAL A 1 474 ? 21.982 -5.850 -23.852 1.00 98.12 474 VAL A N 1
ATOM 3900 C CA . VAL A 1 474 ? 20.948 -5.224 -23.009 1.00 98.12 474 VAL A CA 1
ATOM 3901 C C . VAL A 1 474 ? 21.455 -5.026 -21.585 1.00 98.12 474 VAL A C 1
ATOM 3903 O O . VAL A 1 474 ? 21.733 -5.983 -20.861 1.00 98.12 474 VAL A O 1
ATOM 3906 N N . TRP A 1 475 ? 21.501 -3.764 -21.167 1.00 97.56 475 TRP A N 1
ATOM 3907 C CA . TRP A 1 475 ? 21.628 -3.349 -19.776 1.00 97.56 475 TRP A CA 1
ATOM 3908 C C . TRP A 1 475 ? 20.233 -3.166 -19.184 1.00 97.56 475 TRP A C 1
ATOM 3910 O O . TRP A 1 475 ? 19.559 -2.194 -19.503 1.00 97.56 475 TRP A O 1
ATOM 3920 N N . GLY A 1 476 ? 19.774 -4.091 -18.346 1.00 95.69 476 GLY A N 1
ATOM 3921 C CA . GLY A 1 476 ? 18.437 -4.028 -17.756 1.00 95.69 476 GLY A CA 1
ATOM 3922 C C . GLY A 1 476 ? 18.216 -5.110 -16.708 1.00 95.69 476 GLY A C 1
ATOM 3923 O O . GLY A 1 476 ? 19.079 -5.962 -16.505 1.00 95.69 476 GLY A O 1
ATOM 3924 N N . THR A 1 477 ? 17.054 -5.091 -16.054 1.00 94.94 477 THR A N 1
ATOM 3925 C CA . THR A 1 477 ? 16.648 -6.157 -15.124 1.00 94.94 477 THR A CA 1
ATOM 3926 C C . THR A 1 477 ? 16.532 -7.507 -15.834 1.00 94.94 477 THR A C 1
ATOM 3928 O O . THR A 1 477 ? 16.182 -7.563 -17.018 1.00 94.94 477 THR A O 1
ATOM 3931 N N . GLU A 1 478 ? 16.717 -8.609 -15.100 1.00 93.50 478 GLU A N 1
ATOM 3932 C CA . GLU A 1 478 ? 16.539 -9.968 -15.640 1.00 93.50 478 GLU A CA 1
ATOM 3933 C C . GLU A 1 478 ? 15.160 -10.155 -16.290 1.00 93.50 478 GLU A C 1
ATOM 3935 O O . GLU A 1 478 ? 15.045 -10.752 -17.360 1.00 93.50 478 GLU A O 1
ATOM 3940 N N . LYS A 1 479 ? 14.124 -9.542 -15.705 1.00 95.38 479 LYS A N 1
ATOM 3941 C CA . LYS A 1 479 ? 12.757 -9.562 -16.231 1.00 95.38 479 LYS A CA 1
ATOM 3942 C C . LYS A 1 479 ? 12.632 -8.891 -17.602 1.00 95.38 479 LYS A C 1
ATOM 3944 O O . LYS A 1 479 ? 11.991 -9.442 -18.496 1.00 95.38 479 LYS A O 1
ATOM 3949 N N . SER A 1 480 ? 13.235 -7.714 -17.780 1.00 95.62 480 SER A N 1
ATOM 3950 C CA . SER A 1 480 ? 13.215 -6.999 -19.065 1.00 95.62 480 SER A CA 1
ATOM 3951 C C . SER A 1 480 ? 13.987 -7.758 -20.153 1.00 95.62 480 SER A C 1
ATOM 3953 O O . SER A 1 480 ? 13.521 -7.858 -21.288 1.00 95.62 480 SER A O 1
ATOM 3955 N N . ILE A 1 481 ? 15.118 -8.366 -19.781 1.00 96.25 481 ILE A N 1
ATOM 3956 C CA . ILE A 1 481 ? 15.947 -9.197 -20.660 1.00 96.25 481 ILE A CA 1
ATOM 3957 C C . ILE A 1 481 ? 15.177 -10.442 -21.110 1.00 96.25 481 ILE A C 1
ATOM 3959 O O . ILE A 1 481 ? 15.112 -10.709 -22.310 1.00 96.25 481 ILE A O 1
ATOM 3963 N N . ALA A 1 482 ? 14.573 -11.180 -20.174 1.00 96.75 482 ALA A N 1
ATOM 3964 C CA . ALA A 1 482 ? 13.772 -12.363 -20.484 1.00 96.75 482 ALA A CA 1
ATOM 3965 C C . ALA A 1 482 ? 12.616 -12.014 -21.433 1.00 96.75 482 ALA A C 1
ATOM 3967 O O . ALA A 1 482 ? 12.448 -12.644 -22.473 1.00 96.75 482 ALA A O 1
ATOM 3968 N N . TRP A 1 483 ? 11.903 -10.919 -21.155 1.00 97.56 483 TRP A N 1
ATOM 3969 C CA . TRP A 1 483 ? 10.774 -10.481 -21.974 1.00 97.56 483 TRP A CA 1
ATOM 3970 C C . TRP A 1 483 ? 11.151 -10.155 -23.433 1.00 97.56 483 TRP A C 1
ATOM 3972 O O . TRP A 1 483 ? 10.342 -10.389 -24.338 1.00 97.56 483 TRP A O 1
ATOM 3982 N N . LEU A 1 484 ? 12.357 -9.622 -23.672 1.00 97.75 484 LEU A N 1
ATOM 3983 C CA . LEU A 1 484 ? 12.894 -9.389 -25.020 1.00 97.75 484 LEU A CA 1
ATOM 3984 C C . LEU A 1 484 ? 13.317 -10.700 -25.704 1.00 97.75 484 LEU A C 1
ATOM 3986 O O . LEU A 1 484 ? 13.011 -10.891 -26.882 1.00 97.75 484 LEU A O 1
ATOM 3990 N N . LYS A 1 485 ? 13.973 -11.610 -24.970 1.00 96.62 485 LYS A N 1
ATOM 3991 C CA . LYS A 1 485 ? 14.385 -12.933 -25.479 1.00 96.62 485 LYS A CA 1
ATOM 3992 C C . LYS A 1 485 ? 13.189 -13.770 -25.928 1.00 96.62 485 LYS A C 1
ATOM 3994 O O . LYS A 1 485 ? 13.209 -14.297 -27.037 1.00 96.62 485 LYS A O 1
ATOM 3999 N N . ASP A 1 486 ? 12.112 -13.780 -25.144 1.00 97.31 486 ASP A N 1
ATOM 4000 C CA . ASP A 1 486 ? 10.854 -14.478 -25.461 1.00 97.31 486 ASP A CA 1
ATOM 4001 C C . ASP A 1 486 ? 10.180 -13.973 -26.751 1.00 97.31 486 ASP A C 1
ATOM 4003 O O . ASP A 1 486 ? 9.197 -14.543 -27.223 1.00 97.31 486 ASP A O 1
ATOM 4007 N N . ARG A 1 487 ? 10.675 -12.868 -27.321 1.00 96.81 487 ARG A N 1
ATOM 4008 C CA . ARG A 1 487 ? 10.186 -12.250 -28.560 1.00 96.81 487 ARG A CA 1
ATOM 4009 C C . ARG A 1 487 ? 11.226 -12.272 -29.676 1.00 96.81 487 ARG A C 1
ATOM 4011 O O . ARG A 1 487 ? 11.168 -11.440 -30.577 1.00 96.81 487 ARG A O 1
ATOM 4018 N N . ASN A 1 488 ? 12.146 -13.234 -29.624 1.00 96.06 488 ASN A N 1
ATOM 4019 C CA . ASN A 1 488 ? 13.162 -13.494 -30.645 1.00 96.06 488 ASN A CA 1
ATOM 4020 C C . ASN A 1 488 ? 14.169 -12.349 -30.855 1.00 96.06 488 ASN A C 1
ATOM 4022 O O . ASN A 1 488 ? 14.779 -12.252 -31.919 1.00 96.06 488 ASN A O 1
ATOM 4026 N N . ILE A 1 489 ? 14.377 -11.488 -29.854 1.00 97.88 489 ILE A N 1
ATOM 4027 C CA . ILE A 1 489 ? 15.524 -10.574 -29.860 1.00 97.88 489 ILE A CA 1
ATOM 4028 C C . ILE A 1 489 ? 16.756 -11.350 -29.390 1.00 97.88 489 ILE A C 1
ATOM 4030 O O . ILE A 1 489 ? 16.737 -11.952 -28.313 1.00 97.88 489 ILE A O 1
ATOM 4034 N N . ASN A 1 490 ? 17.840 -11.317 -30.169 1.00 97.25 490 ASN A N 1
ATOM 4035 C CA . ASN A 1 490 ? 19.088 -11.979 -29.796 1.00 97.25 490 ASN A CA 1
ATOM 4036 C C . ASN A 1 490 ? 19.847 -11.153 -28.744 1.00 97.25 490 ASN A C 1
ATOM 4038 O O . ASN A 1 490 ? 20.695 -10.320 -29.068 1.00 97.25 490 ASN A O 1
ATOM 4042 N N . VAL A 1 491 ? 19.480 -11.340 -27.474 1.00 97.69 491 VAL A N 1
ATOM 4043 C CA . VAL A 1 491 ? 20.008 -10.554 -26.352 1.00 97.69 491 VAL A CA 1
ATOM 4044 C C . VAL A 1 491 ? 21.276 -11.168 -25.762 1.00 97.69 491 VAL A C 1
ATOM 4046 O O . VAL A 1 491 ? 21.252 -12.287 -25.241 1.00 97.69 491 VAL A O 1
ATOM 4049 N N . ILE A 1 492 ? 22.334 -10.359 -25.707 1.00 97.62 492 ILE A N 1
ATOM 4050 C CA . ILE A 1 492 ? 23.547 -10.593 -24.922 1.00 97.62 492 ILE A CA 1
ATOM 4051 C C . ILE A 1 492 ? 23.428 -9.788 -23.622 1.00 97.62 492 ILE A C 1
ATOM 4053 O O . ILE A 1 492 ? 23.355 -8.560 -23.632 1.00 97.62 492 ILE A O 1
ATOM 4057 N N . SER A 1 493 ? 23.381 -10.477 -22.484 1.00 94.81 493 SER A N 1
ATOM 4058 C CA . SER A 1 493 ? 23.435 -9.824 -21.168 1.00 94.81 493 SER A CA 1
ATOM 4059 C C . SER A 1 493 ? 24.879 -9.606 -20.714 1.00 94.81 493 SER A C 1
ATOM 4061 O O . SER A 1 493 ? 25.797 -10.244 -21.224 1.00 94.81 493 SER A O 1
ATOM 4063 N N . ILE A 1 494 ? 25.084 -8.769 -19.694 1.00 91.62 494 ILE A N 1
ATOM 4064 C CA . ILE A 1 494 ? 26.409 -8.567 -19.083 1.00 91.62 494 ILE A CA 1
ATOM 4065 C C . ILE A 1 494 ? 27.060 -9.884 -18.625 1.00 91.62 494 ILE A C 1
ATOM 4067 O O . ILE A 1 494 ? 28.256 -10.067 -18.809 1.00 91.62 494 ILE A O 1
ATOM 4071 N N . LYS A 1 495 ? 26.263 -10.836 -18.113 1.00 90.81 495 LYS A N 1
ATOM 4072 C CA . LYS A 1 495 ? 26.729 -12.157 -17.656 1.00 90.81 495 LYS A CA 1
ATOM 4073 C C . LYS A 1 495 ? 27.226 -13.034 -18.815 1.00 90.81 495 LYS A C 1
ATOM 4075 O O . LYS A 1 495 ? 27.960 -13.985 -18.591 1.00 90.81 495 LYS A O 1
ATOM 4080 N N . GLN A 1 496 ? 26.797 -12.736 -20.042 1.00 92.88 496 GLN A N 1
ATOM 4081 C CA . GLN A 1 496 ? 27.139 -13.469 -21.265 1.00 92.88 496 GLN A CA 1
ATOM 4082 C C . GLN A 1 496 ? 28.187 -12.732 -22.115 1.00 92.88 496 GLN A C 1
ATOM 4084 O O . GLN A 1 496 ? 28.564 -13.222 -23.178 1.00 92.88 496 GLN A O 1
ATOM 4089 N N . LEU A 1 497 ? 28.622 -11.545 -21.684 1.00 93.06 497 LEU A N 1
ATOM 4090 C CA . LEU A 1 497 ? 29.553 -10.712 -22.427 1.00 93.06 497 LEU A CA 1
ATOM 4091 C C . LEU A 1 497 ? 30.969 -11.292 -22.342 1.00 93.06 497 LEU A C 1
ATOM 4093 O O . LEU A 1 497 ? 31.479 -11.562 -21.258 1.00 93.06 497 LEU A O 1
ATOM 4097 N N . THR A 1 498 ? 31.615 -11.446 -23.493 1.00 92.00 498 THR A N 1
ATOM 4098 C CA . THR A 1 498 ? 33.005 -11.901 -23.613 1.00 92.00 498 THR A CA 1
ATOM 4099 C C . THR A 1 498 ? 33.749 -11.035 -24.625 1.00 92.00 498 THR A C 1
ATOM 4101 O O . THR A 1 498 ? 33.126 -10.326 -25.412 1.00 92.00 498 THR A O 1
ATOM 4104 N N . GLU A 1 499 ? 35.078 -11.134 -24.676 1.00 85.38 499 GLU A N 1
ATOM 4105 C CA . GLU A 1 499 ? 35.892 -10.431 -25.685 1.00 85.38 499 GLU A CA 1
ATOM 4106 C C . GLU A 1 499 ? 35.547 -10.822 -27.134 1.00 85.38 499 GLU A C 1
ATOM 4108 O O . GLU A 1 499 ? 35.829 -10.068 -28.060 1.00 85.38 499 GLU A O 1
ATOM 4113 N N . LYS A 1 500 ? 34.918 -11.988 -27.341 1.00 88.25 500 LYS A N 1
ATOM 4114 C CA . LYS A 1 500 ? 34.484 -12.484 -28.658 1.00 88.25 500 LYS A CA 1
ATOM 4115 C C . LYS A 1 500 ? 33.045 -12.097 -29.010 1.00 88.25 500 LYS A C 1
ATOM 4117 O O . LYS A 1 500 ? 32.546 -12.509 -30.053 1.00 88.25 500 LYS A O 1
ATOM 4122 N N . SER A 1 501 ? 32.343 -11.382 -28.133 1.00 92.38 501 SER A N 1
ATOM 4123 C CA . SER A 1 501 ? 30.948 -11.015 -28.359 1.00 92.38 501 SER A CA 1
ATOM 4124 C C . SER A 1 501 ? 30.839 -9.951 -29.453 1.00 92.38 501 SER A C 1
ATOM 4126 O O . SER A 1 501 ? 31.276 -8.819 -29.273 1.00 92.38 501 SER A O 1
ATOM 4128 N N . GLU A 1 502 ? 30.200 -10.295 -30.569 1.00 95.06 502 GLU A N 1
ATOM 4129 C CA . GLU A 1 502 ? 29.841 -9.329 -31.610 1.00 95.06 502 GLU A CA 1
ATOM 4130 C C . GLU A 1 502 ? 28.558 -8.592 -31.215 1.00 95.06 502 GLU A C 1
ATOM 4132 O O . GLU A 1 502 ? 27.530 -9.230 -30.986 1.00 95.06 502 GLU A O 1
ATOM 4137 N N . ILE A 1 503 ? 28.608 -7.259 -31.125 1.00 97.81 503 ILE A N 1
ATOM 4138 C CA . ILE A 1 503 ? 27.480 -6.411 -30.710 1.00 97.81 503 ILE A CA 1
ATOM 4139 C C . ILE A 1 503 ? 27.141 -5.433 -31.835 1.00 97.81 503 ILE A C 1
ATOM 4141 O O . ILE A 1 503 ? 27.974 -4.620 -32.236 1.00 97.81 503 ILE A O 1
ATOM 4145 N N . ASP A 1 504 ? 25.897 -5.467 -32.311 1.00 98.31 504 ASP A N 1
ATOM 4146 C CA . ASP A 1 504 ? 25.399 -4.500 -33.293 1.00 98.31 504 ASP A CA 1
ATOM 4147 C C . ASP A 1 504 ? 24.870 -3.225 -32.606 1.00 98.31 504 ASP A C 1
ATOM 4149 O O . ASP A 1 504 ? 25.046 -2.121 -33.123 1.00 98.31 504 ASP A O 1
ATOM 4153 N N . ILE A 1 505 ? 24.225 -3.358 -31.437 1.00 98.62 505 ILE A N 1
ATOM 4154 C CA . ILE A 1 505 ? 23.628 -2.235 -30.695 1.00 98.62 505 ILE A CA 1
ATOM 4155 C C . ILE A 1 505 ? 23.557 -2.497 -29.185 1.00 98.62 505 ILE A C 1
ATOM 4157 O O . ILE A 1 505 ? 23.392 -3.633 -28.737 1.00 98.62 505 ILE A O 1
ATOM 4161 N N . VAL A 1 506 ? 23.633 -1.421 -28.400 1.00 98.69 506 VAL A N 1
ATOM 4162 C CA . VAL A 1 506 ? 23.434 -1.423 -26.944 1.00 98.69 506 VAL A CA 1
ATOM 4163 C C . VAL A 1 506 ? 22.065 -0.839 -26.571 1.00 98.69 506 VAL A C 1
ATOM 4165 O O . VAL A 1 506 ? 21.654 0.205 -27.072 1.00 98.69 506 VAL A O 1
ATOM 4168 N N . VAL A 1 507 ? 21.359 -1.478 -25.642 1.00 98.69 507 VAL A N 1
ATOM 4169 C CA . VAL A 1 507 ? 20.088 -1.005 -25.080 1.00 98.69 507 VAL A CA 1
ATOM 4170 C C . VAL A 1 507 ? 20.276 -0.738 -23.595 1.00 98.69 507 VAL A C 1
ATOM 4172 O O . VAL A 1 507 ? 20.633 -1.642 -22.843 1.00 98.69 507 VAL A O 1
ATOM 4175 N N . VAL A 1 508 ? 20.006 0.494 -23.168 1.00 98.31 508 VAL A N 1
ATOM 4176 C CA . VAL A 1 508 ? 20.091 0.911 -21.762 1.00 98.31 508 VAL A CA 1
ATOM 4177 C C . VAL A 1 508 ? 18.689 1.054 -21.177 1.00 98.31 508 VAL A C 1
ATOM 4179 O O . VAL A 1 508 ? 17.958 1.989 -21.504 1.00 98.31 508 VAL A O 1
ATOM 4182 N N . LEU A 1 509 ? 18.310 0.112 -20.323 1.00 97.56 509 LEU A N 1
ATOM 4183 C CA . LEU A 1 509 ? 17.070 0.076 -19.550 1.00 97.56 509 LEU A CA 1
ATOM 4184 C C . LEU A 1 509 ? 17.371 0.289 -18.063 1.00 97.56 509 LEU A C 1
ATOM 4186 O O . LEU A 1 509 ? 18.523 0.426 -17.645 1.00 97.56 509 LEU A O 1
ATOM 4190 N N . TYR A 1 510 ? 16.319 0.282 -17.256 1.00 95.00 510 TYR A N 1
ATOM 4191 C CA . TYR A 1 510 ? 16.429 0.314 -15.815 1.00 95.00 510 TYR A CA 1
ATOM 4192 C C . TYR A 1 510 ? 17.141 -0.929 -15.288 1.00 95.00 510 TYR A C 1
ATOM 4194 O O . TYR A 1 510 ? 16.776 -2.065 -15.608 1.00 95.00 510 TYR A O 1
ATOM 4202 N N . ARG A 1 511 ? 18.099 -0.700 -14.395 1.00 92.50 511 ARG A N 1
ATOM 4203 C CA . ARG A 1 511 ? 18.762 -1.717 -13.585 1.00 92.50 511 ARG A CA 1
ATOM 4204 C C . ARG A 1 511 ? 19.240 -1.055 -12.296 1.00 92.50 511 ARG A C 1
ATOM 4206 O O . ARG A 1 511 ? 19.694 0.081 -12.362 1.00 92.50 511 ARG A O 1
ATOM 4213 N N . ASN A 1 512 ? 19.142 -1.731 -11.157 1.00 88.50 512 ASN A N 1
ATOM 4214 C CA . ASN A 1 512 ? 19.616 -1.231 -9.856 1.00 88.50 512 ASN A CA 1
ATOM 4215 C C . ASN A 1 512 ? 20.584 -2.186 -9.144 1.00 88.50 512 ASN A C 1
ATOM 4217 O O . ASN A 1 512 ? 21.137 -1.832 -8.111 1.00 88.50 512 ASN A O 1
ATOM 4221 N N . ASP A 1 513 ? 20.807 -3.370 -9.704 1.00 90.19 513 ASP A N 1
ATOM 4222 C CA . ASP A 1 513 ? 21.666 -4.431 -9.190 1.00 90.19 513 ASP A CA 1
ATOM 4223 C C . ASP A 1 513 ? 22.964 -4.519 -10.012 1.00 90.19 513 ASP A C 1
ATOM 4225 O O . ASP A 1 513 ? 23.201 -5.481 -10.747 1.00 90.19 513 ASP A O 1
ATOM 4229 N N . TYR A 1 514 ? 23.797 -3.476 -9.953 1.00 90.62 514 TYR A N 1
ATOM 4230 C CA . TYR A 1 514 ? 25.051 -3.425 -10.710 1.00 90.62 514 TYR A CA 1
ATOM 4231 C C . TYR A 1 514 ? 26.245 -2.948 -9.881 1.00 90.62 514 TYR A C 1
ATOM 4233 O O . TYR A 1 514 ? 26.120 -2.138 -8.962 1.00 90.62 514 TYR A O 1
ATOM 4241 N N . HIS A 1 515 ? 27.434 -3.402 -10.273 1.00 91.94 515 HIS A N 1
ATOM 4242 C CA . HIS A 1 515 ? 28.713 -2.965 -9.718 1.00 91.94 515 HIS A CA 1
ATOM 4243 C C . HIS A 1 515 ? 29.416 -1.935 -10.615 1.00 91.94 515 HIS A C 1
ATOM 4245 O O . HIS A 1 515 ? 29.142 -1.814 -11.810 1.00 91.94 515 HIS A O 1
ATOM 4251 N N . TYR A 1 516 ? 30.390 -1.213 -10.052 1.00 93.31 516 TYR A N 1
ATOM 4252 C CA . TYR A 1 516 ? 31.136 -0.175 -10.775 1.00 93.31 516 TYR A CA 1
ATOM 4253 C C . TYR A 1 516 ? 31.800 -0.693 -12.066 1.00 93.31 516 TYR A C 1
ATOM 4255 O O . TYR A 1 516 ? 31.720 -0.046 -13.107 1.00 93.31 516 TYR A O 1
ATOM 4263 N N . ASN A 1 517 ? 32.389 -1.892 -12.042 1.00 93.75 517 ASN A N 1
ATOM 4264 C CA . ASN A 1 517 ? 33.050 -2.470 -13.219 1.00 93.75 517 ASN A CA 1
ATOM 4265 C C . ASN A 1 517 ? 32.070 -2.790 -14.363 1.00 93.75 517 ASN A C 1
ATOM 4267 O O . ASN A 1 517 ? 32.430 -2.697 -15.540 1.00 93.75 517 ASN A O 1
ATOM 4271 N N . GLU A 1 518 ? 30.817 -3.119 -14.041 1.00 95.25 518 GLU A N 1
ATOM 4272 C CA . GLU A 1 518 ? 29.771 -3.300 -15.050 1.00 95.25 518 GLU A CA 1
ATOM 4273 C C . GLU A 1 518 ? 29.409 -1.958 -15.705 1.00 95.25 518 GLU A C 1
ATOM 4275 O O . GLU A 1 518 ? 29.236 -1.907 -16.921 1.00 95.25 518 GLU A O 1
ATOM 4280 N N . LEU A 1 519 ? 29.380 -0.854 -14.943 1.00 94.56 519 LEU A N 1
ATOM 4281 C CA . LEU A 1 519 ? 29.192 0.492 -15.502 1.00 94.56 519 LEU A CA 1
ATOM 4282 C C . LEU A 1 519 ? 30.349 0.911 -16.417 1.00 94.56 519 LEU A C 1
ATOM 4284 O O . LEU A 1 519 ? 30.109 1.490 -17.476 1.00 94.56 519 LEU A O 1
ATOM 4288 N N . VAL A 1 520 ? 31.597 0.609 -16.045 1.00 95.38 520 VAL A N 1
ATOM 4289 C CA . VAL A 1 520 ? 32.763 0.863 -16.911 1.00 95.38 520 VAL A CA 1
ATOM 4290 C C . VAL A 1 520 ? 32.616 0.102 -18.230 1.00 95.38 520 VAL A C 1
ATOM 4292 O O . VAL A 1 520 ? 32.799 0.679 -19.305 1.00 95.38 520 VAL A O 1
ATOM 4295 N N . SER A 1 521 ? 32.215 -1.169 -18.157 1.00 95.69 521 SER A N 1
ATOM 4296 C CA . SER A 1 521 ? 31.959 -2.008 -19.333 1.00 95.69 521 SER A CA 1
ATOM 4297 C C . SER A 1 521 ? 30.843 -1.428 -20.205 1.00 95.69 521 SER A C 1
ATOM 4299 O O . SER A 1 521 ? 31.022 -1.282 -21.413 1.00 95.69 521 SER A O 1
ATOM 4301 N N . LEU A 1 522 ? 29.731 -1.003 -19.598 1.00 97.25 522 LEU A N 1
ATOM 4302 C CA . LEU A 1 522 ? 28.630 -0.335 -20.292 1.00 97.25 522 LEU A CA 1
ATOM 4303 C C . LEU A 1 522 ? 29.089 0.937 -21.015 1.00 97.25 522 LEU A C 1
ATOM 4305 O O . LEU A 1 522 ? 28.771 1.128 -22.187 1.00 97.25 522 LEU A O 1
ATOM 4309 N N . CYS A 1 523 ? 29.852 1.802 -20.345 1.00 97.38 523 CYS A N 1
ATOM 4310 C CA . CYS A 1 523 ? 30.390 3.021 -20.948 1.00 97.38 523 CYS A CA 1
ATOM 4311 C C . CYS A 1 523 ? 31.299 2.710 -22.143 1.00 97.38 523 CYS A C 1
ATOM 4313 O O . CYS A 1 523 ? 31.184 3.362 -23.181 1.00 97.38 523 CYS A O 1
ATOM 4315 N N . ASN A 1 524 ? 32.164 1.698 -22.036 1.00 95.75 524 ASN A N 1
ATOM 4316 C CA . ASN A 1 524 ? 33.023 1.274 -23.142 1.00 95.75 524 ASN A CA 1
ATOM 4317 C C . ASN A 1 524 ? 32.209 0.749 -24.332 1.00 95.75 524 ASN A C 1
ATOM 4319 O O . ASN A 1 524 ? 32.461 1.164 -25.465 1.00 95.75 524 ASN A O 1
ATOM 4323 N N . LEU A 1 525 ? 31.189 -0.076 -24.079 1.00 97.50 525 LEU A N 1
ATOM 4324 C CA . LEU A 1 525 ? 30.279 -0.562 -25.117 1.00 97.50 525 LEU A CA 1
ATOM 4325 C C . LEU A 1 525 ? 29.534 0.589 -25.801 1.00 97.50 525 LEU A C 1
ATOM 4327 O O . LEU A 1 525 ? 29.544 0.685 -27.025 1.00 97.50 525 LEU A O 1
ATOM 4331 N N . CYS A 1 526 ? 28.960 1.520 -25.036 1.00 97.69 526 CYS A N 1
ATOM 4332 C CA . CYS A 1 526 ? 28.290 2.703 -25.582 1.00 97.69 526 CYS A CA 1
ATOM 4333 C C . CYS A 1 526 ? 29.252 3.626 -26.347 1.00 97.69 526 CYS A C 1
ATOM 4335 O O . CYS A 1 526 ? 28.846 4.288 -27.303 1.00 97.69 526 CYS A O 1
ATOM 4337 N N . LYS A 1 527 ? 30.537 3.678 -25.969 1.00 97.06 527 LYS A N 1
ATOM 4338 C CA . LYS A 1 527 ? 31.566 4.420 -26.711 1.00 97.06 527 LYS A CA 1
ATOM 4339 C C . LYS A 1 527 ? 31.828 3.791 -28.081 1.00 97.06 527 LYS A C 1
ATOM 4341 O O . LYS A 1 527 ? 31.955 4.526 -29.059 1.00 97.06 527 LYS A O 1
ATOM 4346 N N . GLN A 1 528 ? 31.848 2.464 -28.171 1.00 96.12 528 GLN A N 1
ATOM 4347 C CA . GLN A 1 528 ? 32.179 1.718 -29.392 1.00 96.12 528 GLN A CA 1
ATOM 4348 C C . GLN A 1 528 ? 30.975 1.533 -30.329 1.00 96.12 528 GLN A C 1
ATOM 4350 O O . GLN A 1 528 ? 31.096 1.744 -31.532 1.00 96.12 528 GLN A O 1
ATOM 4355 N N . HIS A 1 529 ? 29.789 1.268 -29.786 1.00 97.38 529 HIS A N 1
ATOM 4356 C CA . HIS A 1 529 ? 28.590 0.907 -30.549 1.00 97.38 529 HIS A CA 1
ATOM 4357 C C . HIS A 1 529 ? 27.527 2.021 -30.522 1.00 97.38 529 HIS A C 1
ATOM 4359 O O . HIS A 1 529 ? 27.600 2.936 -29.691 1.00 97.38 529 HIS A O 1
ATOM 4365 N N . PRO A 1 530 ? 26.551 2.025 -31.449 1.00 97.88 530 PRO A N 1
ATOM 4366 C CA . PRO A 1 530 ? 25.328 2.798 -31.266 1.00 97.88 530 PRO A CA 1
ATOM 4367 C C . PRO A 1 530 ? 24.546 2.271 -30.058 1.00 97.88 530 PRO A C 1
ATOM 4369 O O . PRO A 1 530 ? 24.564 1.073 -29.766 1.00 97.88 530 PRO A O 1
ATOM 4372 N N . TYR A 1 531 ? 23.837 3.160 -29.361 1.00 98.50 531 TYR A N 1
ATOM 4373 C CA . TYR A 1 531 ? 22.989 2.749 -28.247 1.00 98.50 531 TYR A CA 1
ATOM 4374 C C . TYR A 1 531 ? 21.663 3.496 -28.196 1.00 98.50 531 TYR A C 1
ATOM 4376 O O . TYR A 1 531 ? 21.574 4.658 -28.595 1.00 98.50 531 TYR A O 1
ATOM 4384 N N . ILE A 1 532 ? 20.640 2.827 -27.676 1.00 98.38 532 ILE A N 1
ATOM 4385 C CA . ILE A 1 532 ? 19.320 3.395 -27.387 1.00 98.38 532 ILE A CA 1
ATOM 4386 C C . ILE A 1 532 ? 19.039 3.313 -25.893 1.00 98.38 532 ILE A C 1
ATOM 4388 O O . ILE A 1 532 ? 19.689 2.554 -25.170 1.00 98.38 532 ILE A O 1
ATOM 4392 N N . CYS A 1 533 ? 18.050 4.065 -25.421 1.00 97.81 533 CYS A N 1
ATOM 4393 C CA . CYS A 1 533 ? 17.621 3.979 -24.032 1.00 97.81 533 CYS A CA 1
ATOM 4394 C C . CYS A 1 533 ? 16.110 3.817 -23.870 1.00 97.81 533 CYS A C 1
ATOM 4396 O O . CYS A 1 533 ? 15.333 4.238 -24.727 1.00 97.81 533 CYS A O 1
ATOM 4398 N N . GLY A 1 534 ? 15.710 3.201 -22.757 1.00 96.06 534 GLY A N 1
ATOM 4399 C CA . GLY A 1 534 ? 14.315 2.917 -22.432 1.00 96.06 534 GLY A CA 1
ATOM 4400 C C . GLY A 1 534 ? 13.507 4.156 -22.048 1.00 96.06 534 GLY A C 1
ATOM 4401 O O . GLY A 1 534 ? 12.335 4.224 -22.382 1.00 96.06 534 GLY A O 1
ATOM 4402 N N . ASN A 1 535 ? 14.103 5.131 -21.364 1.00 94.62 535 ASN A N 1
ATOM 4403 C CA . ASN A 1 535 ? 13.494 6.429 -21.055 1.00 94.62 535 ASN A CA 1
ATOM 4404 C C . ASN A 1 535 ? 14.606 7.470 -20.790 1.00 94.62 535 ASN A C 1
ATOM 4406 O O . ASN A 1 535 ? 15.792 7.153 -20.917 1.00 94.62 535 ASN A O 1
ATOM 4410 N N . LYS A 1 536 ? 14.231 8.710 -20.456 1.00 92.12 536 LYS A N 1
ATOM 4411 C CA . LYS A 1 536 ? 15.148 9.790 -20.034 1.00 92.12 536 LYS A CA 1
ATOM 4412 C C . LYS A 1 536 ? 14.881 10.282 -18.609 1.00 92.12 536 LYS A C 1
ATOM 4414 O O . LYS A 1 536 ? 15.420 11.316 -18.213 1.00 92.12 536 LYS A O 1
ATOM 4419 N N . ASP A 1 537 ? 14.064 9.559 -17.861 1.00 90.38 537 ASP A N 1
ATOM 4420 C CA . ASP A 1 537 ? 13.640 9.969 -16.532 1.00 90.38 537 ASP A CA 1
ATOM 4421 C C . ASP A 1 537 ? 14.841 9.889 -15.594 1.00 90.38 537 ASP A C 1
ATOM 4423 O O . ASP A 1 537 ? 15.595 8.919 -15.614 1.00 90.38 537 ASP A O 1
ATOM 4427 N N . LEU A 1 538 ? 15.093 10.954 -14.834 1.00 89.31 538 LEU A N 1
ATOM 4428 C CA . LEU A 1 538 ? 16.230 10.989 -13.910 1.00 89.31 538 LEU A CA 1
ATOM 4429 C C . LEU A 1 538 ? 15.928 10.190 -12.647 1.00 89.31 538 LEU A C 1
ATOM 4431 O O . LEU A 1 538 ? 16.819 9.588 -12.053 1.00 89.31 538 LEU A O 1
ATOM 4435 N N . THR A 1 539 ? 14.670 10.192 -12.234 1.00 86.38 539 THR A N 1
ATOM 4436 C CA . THR A 1 539 ? 14.233 9.563 -11.002 1.00 86.38 539 THR A CA 1
ATOM 4437 C C . THR A 1 539 ? 12.885 8.900 -11.193 1.00 86.38 539 THR A C 1
ATOM 4439 O O . THR A 1 539 ? 12.134 9.240 -12.109 1.00 86.38 539 THR A O 1
ATOM 4442 N N . TYR A 1 540 ? 12.573 7.980 -10.289 1.00 80.12 540 TYR A N 1
ATOM 4443 C CA . TYR A 1 540 ? 11.239 7.423 -10.152 1.00 80.12 540 TYR A CA 1
ATOM 4444 C C . TYR A 1 540 ? 10.850 7.342 -8.665 1.00 80.12 540 TYR A C 1
ATOM 4446 O O . TYR A 1 540 ? 11.729 7.233 -7.802 1.00 80.12 540 TYR A O 1
ATOM 4454 N N . PRO A 1 541 ? 9.546 7.407 -8.348 1.00 69.62 541 PRO A N 1
ATOM 4455 C CA . PRO A 1 541 ? 9.064 7.294 -6.974 1.00 69.62 541 PRO A CA 1
ATOM 4456 C C . PRO A 1 541 ? 9.034 5.829 -6.498 1.00 69.62 541 PRO A C 1
ATOM 4458 O O . PRO A 1 541 ? 8.521 4.962 -7.211 1.00 69.62 541 PRO A O 1
ATOM 4461 N N . ASP A 1 542 ? 9.520 5.551 -5.282 1.00 70.06 542 ASP A N 1
ATOM 4462 C CA . ASP A 1 542 ? 9.359 4.248 -4.616 1.00 70.06 542 ASP A CA 1
ATOM 4463 C C . ASP A 1 542 ? 9.009 4.394 -3.133 1.00 70.06 542 ASP A C 1
ATOM 4465 O O . ASP A 1 542 ? 9.871 4.745 -2.340 1.00 70.06 542 ASP A O 1
ATOM 4469 N N . LYS A 1 543 ? 7.758 4.096 -2.752 1.00 64.50 543 LYS A N 1
ATOM 4470 C CA . LYS A 1 543 ? 7.179 4.151 -1.387 1.00 64.50 543 LYS A CA 1
ATOM 4471 C C . LYS A 1 543 ? 7.491 5.419 -0.566 1.00 64.50 543 LYS A C 1
ATOM 4473 O O . LYS A 1 543 ? 6.573 6.197 -0.315 1.00 64.50 543 LYS A O 1
ATOM 4478 N N . PHE A 1 544 ? 8.735 5.591 -0.122 1.00 57.09 544 PHE A N 1
ATOM 4479 C CA . PHE A 1 544 ? 9.231 6.696 0.704 1.00 57.09 544 PHE A CA 1
ATOM 4480 C C . PHE A 1 544 ? 10.444 7.429 0.101 1.00 57.09 544 PHE A C 1
ATOM 4482 O O . PHE A 1 544 ? 10.769 8.518 0.566 1.00 57.09 544 PHE A O 1
ATOM 4489 N N . ASP A 1 545 ? 11.059 6.885 -0.952 1.00 67.94 545 ASP A N 1
ATOM 4490 C CA . ASP A 1 545 ? 12.298 7.375 -1.550 1.00 67.94 545 ASP A CA 1
ATOM 4491 C C . ASP A 1 545 ? 12.113 7.831 -3.005 1.00 67.94 545 ASP A C 1
ATOM 4493 O O . ASP A 1 545 ? 11.190 7.435 -3.725 1.00 67.94 545 ASP A O 1
ATOM 4497 N N . VAL A 1 546 ? 13.045 8.672 -3.454 1.00 76.44 546 VAL A N 1
ATOM 4498 C CA . VAL A 1 546 ? 13.213 9.052 -4.859 1.00 76.44 546 VAL A CA 1
ATOM 4499 C C . VAL A 1 546 ? 14.488 8.389 -5.356 1.00 76.44 546 VAL A C 1
ATOM 4501 O O . VAL A 1 546 ? 15.590 8.771 -4.961 1.00 76.44 546 VAL A O 1
ATOM 4504 N N . LEU A 1 547 ? 14.338 7.384 -6.214 1.00 84.94 547 LEU A N 1
ATOM 4505 C CA . LEU A 1 547 ? 15.448 6.545 -6.654 1.00 84.94 547 LEU A CA 1
ATOM 4506 C C . LEU A 1 547 ? 15.929 6.949 -8.057 1.00 84.94 547 LEU A C 1
ATOM 4508 O O . LEU A 1 547 ? 15.118 7.412 -8.864 1.00 84.94 547 LEU A O 1
ATOM 4512 N N . PRO A 1 548 ? 17.224 6.770 -8.386 1.00 89.31 548 PRO A N 1
ATOM 4513 C CA . PRO A 1 548 ? 17.736 7.005 -9.734 1.00 89.31 548 PRO A CA 1
ATOM 4514 C C . PRO A 1 548 ? 17.061 6.097 -10.770 1.00 89.31 548 PRO A C 1
ATOM 4516 O O . PRO A 1 548 ? 16.940 4.890 -10.552 1.00 89.31 548 PRO A O 1
ATOM 4519 N N . ASP A 1 549 ? 16.672 6.660 -11.914 1.00 91.88 549 ASP A N 1
ATOM 4520 C CA . ASP A 1 549 ? 16.190 5.916 -13.088 1.00 91.88 549 ASP A CA 1
ATOM 4521 C C . ASP A 1 549 ? 17.250 5.952 -14.217 1.00 91.88 549 ASP A C 1
ATOM 4523 O O . ASP A 1 549 ? 18.356 6.487 -14.084 1.00 91.88 549 ASP A O 1
ATOM 4527 N N . THR A 1 550 ? 16.917 5.345 -15.348 1.00 94.12 550 THR A N 1
ATOM 4528 C CA . THR A 1 550 ? 17.707 5.157 -16.566 1.00 94.12 550 THR A CA 1
ATOM 4529 C C . THR A 1 550 ? 18.369 6.456 -17.039 1.00 94.12 550 THR A C 1
ATOM 4531 O O . THR A 1 550 ? 19.512 6.431 -17.499 1.00 94.12 550 THR A O 1
ATOM 4534 N N . GLY A 1 551 ? 17.706 7.606 -16.880 1.00 93.25 551 GLY A N 1
ATOM 4535 C CA . GLY A 1 551 ? 18.236 8.935 -17.196 1.00 93.25 551 GLY A CA 1
ATOM 4536 C C . GLY A 1 551 ? 19.553 9.271 -16.502 1.00 93.25 551 GLY A C 1
ATOM 4537 O O . GLY A 1 551 ? 20.426 9.873 -17.129 1.00 93.25 551 GLY A O 1
ATOM 4538 N N . ILE A 1 552 ? 19.747 8.838 -15.252 1.00 94.44 552 ILE A N 1
ATOM 4539 C CA . ILE A 1 552 ? 21.001 9.061 -14.514 1.00 94.44 552 ILE A CA 1
ATOM 4540 C C . ILE A 1 552 ? 22.140 8.244 -15.124 1.00 94.44 552 ILE A C 1
ATOM 4542 O O . ILE A 1 552 ? 23.229 8.776 -15.351 1.00 94.44 552 ILE A O 1
ATOM 4546 N N . VAL A 1 553 ? 21.876 6.985 -15.481 1.00 95.44 553 VAL A N 1
ATOM 4547 C CA . VAL A 1 553 ? 22.855 6.121 -16.160 1.00 95.44 553 VAL A CA 1
ATOM 4548 C C . VAL A 1 553 ? 23.221 6.699 -17.531 1.00 95.44 553 VAL A C 1
ATOM 4550 O O . VAL A 1 553 ? 24.396 6.749 -17.891 1.00 95.44 553 VAL A O 1
ATOM 4553 N N . ILE A 1 554 ? 22.245 7.224 -18.277 1.00 96.12 554 ILE A N 1
ATOM 4554 C CA . ILE A 1 554 ? 22.493 7.900 -19.560 1.00 96.12 554 ILE A CA 1
ATOM 4555 C C . ILE A 1 554 ? 23.349 9.153 -19.368 1.00 96.12 554 ILE A C 1
ATOM 4557 O O . ILE A 1 554 ? 24.241 9.404 -20.180 1.00 96.12 554 ILE A O 1
ATOM 4561 N N . HIS A 1 555 ? 23.095 9.943 -18.321 1.00 96.00 555 HIS A N 1
ATOM 4562 C CA . HIS A 1 555 ? 23.895 11.130 -18.026 1.00 96.00 555 HIS A CA 1
ATOM 4563 C C . HIS A 1 555 ? 25.352 10.753 -17.734 1.00 96.00 555 HIS A C 1
ATOM 4565 O O . HIS A 1 555 ? 26.266 11.379 -18.270 1.00 96.00 555 HIS A O 1
ATOM 4571 N N . LEU A 1 556 ? 25.565 9.687 -16.957 1.00 95.69 556 LEU A N 1
ATOM 4572 C CA . LEU A 1 556 ? 26.889 9.136 -16.673 1.00 95.69 556 LEU A CA 1
ATOM 4573 C C . LEU A 1 556 ? 27.590 8.684 -17.961 1.00 95.69 556 LEU A C 1
ATOM 4575 O O . LEU A 1 556 ? 28.699 9.138 -18.240 1.00 95.69 556 LEU A O 1
ATOM 4579 N N . ILE A 1 557 ? 26.924 7.877 -18.795 1.00 97.12 557 ILE A N 1
ATOM 4580 C CA . ILE A 1 557 ? 27.460 7.446 -20.097 1.00 97.12 557 ILE A CA 1
ATOM 4581 C C . ILE A 1 557 ? 27.834 8.662 -20.945 1.00 97.12 557 ILE A C 1
ATOM 4583 O O . ILE A 1 557 ? 28.928 8.703 -21.509 1.00 97.12 557 ILE A O 1
ATOM 4587 N N . ASN A 1 558 ? 26.965 9.674 -21.024 1.00 96.12 558 ASN A N 1
ATOM 4588 C CA . ASN A 1 558 ? 27.232 10.870 -21.814 1.00 96.12 558 ASN A CA 1
ATOM 4589 C C . ASN A 1 558 ? 28.477 11.613 -21.322 1.00 96.12 558 ASN A C 1
ATOM 4591 O O . ASN A 1 558 ? 29.310 11.989 -22.140 1.00 96.12 558 ASN A O 1
ATOM 4595 N N . LYS A 1 559 ? 28.638 11.773 -20.006 1.00 96.81 559 LYS A N 1
ATOM 4596 C CA . LYS A 1 559 ? 29.809 12.435 -19.418 1.00 96.81 559 LYS A CA 1
ATOM 4597 C C . LYS A 1 559 ? 31.101 11.648 -19.623 1.00 96.81 559 LYS A C 1
ATOM 4599 O O . LYS A 1 559 ? 32.135 12.255 -19.877 1.00 96.81 559 LYS A O 1
ATOM 4604 N N . CYS A 1 560 ? 31.050 10.320 -19.556 1.00 95.81 560 CYS A N 1
ATOM 4605 C CA . CYS A 1 560 ? 32.231 9.473 -19.734 1.00 95.81 560 CYS A CA 1
ATOM 4606 C C . CYS A 1 560 ? 32.635 9.288 -21.205 1.00 95.81 560 CYS A C 1
ATOM 4608 O O . CYS A 1 560 ? 33.807 9.063 -21.499 1.00 95.81 560 CYS A O 1
ATOM 4610 N N . THR A 1 561 ? 31.678 9.338 -22.136 1.00 96.19 561 THR A N 1
ATOM 4611 C CA . THR A 1 561 ? 31.901 8.938 -23.539 1.00 96.19 561 THR A CA 1
ATOM 4612 C C . THR A 1 561 ? 31.716 10.066 -24.552 1.00 96.19 561 THR A C 1
ATOM 4614 O O . THR A 1 561 ? 32.094 9.896 -25.709 1.00 96.19 561 THR A O 1
ATOM 4617 N N . ASN A 1 562 ? 31.112 11.192 -24.153 1.00 95.06 562 ASN A N 1
ATOM 4618 C CA . ASN A 1 562 ? 30.592 12.254 -25.026 1.00 95.06 562 ASN A CA 1
ATOM 4619 C C . ASN A 1 562 ? 29.581 11.779 -26.089 1.00 95.06 562 ASN A C 1
ATOM 4621 O O . ASN A 1 562 ? 29.214 12.541 -26.984 1.00 95.06 562 ASN A O 1
ATOM 4625 N N . LYS A 1 563 ? 29.078 10.544 -25.983 1.00 96.06 563 LYS A N 1
ATOM 4626 C CA . LYS A 1 563 ? 28.061 9.983 -26.874 1.00 96.06 563 LYS A CA 1
ATOM 4627 C C . LYS A 1 563 ? 26.661 10.152 -26.276 1.00 96.06 563 LYS A C 1
ATOM 4629 O O . LYS A 1 563 ? 26.474 10.192 -25.060 1.00 96.06 563 LYS A O 1
ATOM 4634 N N . LYS A 1 564 ? 25.665 10.309 -27.146 1.00 95.94 564 LYS A N 1
ATOM 4635 C CA . LYS A 1 564 ? 24.233 10.378 -26.807 1.00 95.94 564 LYS A CA 1
ATOM 4636 C C . LYS A 1 564 ? 23.521 9.158 -27.397 1.00 95.94 564 LYS A C 1
ATOM 4638 O O . LYS A 1 564 ? 24.012 8.636 -28.401 1.00 95.94 564 LYS A O 1
ATOM 4643 N N . PRO A 1 565 ? 22.383 8.717 -26.825 1.00 97.38 565 PRO A N 1
ATOM 4644 C CA . PRO A 1 565 ? 21.621 7.633 -27.425 1.00 97.38 565 PRO A CA 1
ATOM 4645 C C . PRO A 1 565 ? 21.129 8.066 -28.810 1.00 97.38 565 PRO A C 1
ATOM 4647 O O . PRO A 1 565 ? 20.686 9.205 -28.977 1.00 97.38 565 PRO A O 1
ATOM 4650 N N . ILE A 1 566 ? 21.190 7.160 -29.785 1.00 97.44 566 ILE A N 1
ATOM 4651 C CA . ILE A 1 566 ? 20.697 7.406 -31.149 1.00 97.44 566 ILE A CA 1
ATOM 4652 C C . ILE A 1 566 ? 19.167 7.427 -31.201 1.00 97.44 566 ILE A C 1
ATOM 4654 O O . ILE A 1 566 ? 18.586 8.033 -32.094 1.00 97.44 566 ILE A O 1
ATOM 4658 N N . PHE A 1 567 ? 18.516 6.785 -30.227 1.00 97.38 567 PHE A N 1
ATOM 4659 C CA . PHE A 1 567 ? 17.070 6.763 -30.084 1.00 97.38 567 PHE A CA 1
ATOM 4660 C C . PHE A 1 567 ? 16.681 6.655 -28.609 1.00 97.38 567 PHE A C 1
ATOM 4662 O O . PHE A 1 567 ? 17.345 5.985 -27.813 1.00 97.38 567 PHE A O 1
ATOM 4669 N N . VAL A 1 568 ? 15.601 7.336 -28.243 1.00 96.44 568 VAL A N 1
ATOM 4670 C CA . VAL A 1 568 ? 15.093 7.408 -26.872 1.00 96.44 568 VAL A CA 1
ATOM 4671 C C . VAL A 1 568 ? 13.677 6.877 -26.896 1.00 96.44 568 VAL A C 1
ATOM 4673 O O . VAL A 1 568 ? 12.803 7.488 -27.508 1.00 96.44 568 VAL A O 1
ATOM 4676 N N . CYS A 1 569 ? 13.464 5.735 -26.260 1.00 97.19 569 CYS A N 1
ATOM 4677 C CA . CYS A 1 569 ? 12.143 5.147 -26.121 1.00 97.19 569 CYS A CA 1
ATOM 4678 C C . CYS A 1 569 ? 11.367 5.834 -24.990 1.00 97.19 569 CYS A C 1
ATOM 4680 O O . CYS A 1 569 ? 11.925 6.586 -24.188 1.00 97.19 569 CYS A O 1
ATOM 4682 N N . GLY A 1 570 ? 10.066 5.558 -24.930 1.00 95.19 570 GLY A N 1
ATOM 4683 C CA . GLY A 1 570 ? 9.172 6.198 -23.970 1.00 95.19 570 GLY A CA 1
ATOM 4684 C C . GLY A 1 570 ? 8.813 7.650 -24.312 1.00 95.19 570 GLY A C 1
ATOM 4685 O O . GLY A 1 570 ? 9.300 8.241 -25.276 1.00 95.19 570 GLY A O 1
ATOM 4686 N N . LYS A 1 571 ? 7.955 8.242 -23.488 1.00 94.81 571 LYS A N 1
ATOM 4687 C CA . LYS A 1 571 ? 7.646 9.672 -23.478 1.00 94.81 571 LYS A CA 1
ATOM 4688 C C . LYS A 1 571 ? 8.939 10.454 -23.165 1.00 94.81 571 LYS A C 1
ATOM 4690 O O . LYS A 1 571 ? 9.683 10.036 -22.278 1.00 94.81 571 LYS A O 1
ATOM 4695 N N . PRO A 1 572 ? 9.244 11.565 -23.860 1.00 94.69 572 PRO A N 1
ATOM 4696 C CA . PRO A 1 572 ? 8.350 12.320 -24.734 1.00 94.69 572 PRO A CA 1
ATOM 4697 C C . PRO A 1 572 ? 8.443 11.987 -26.237 1.00 94.69 572 PRO A C 1
ATOM 4699 O O . PRO A 1 572 ? 8.033 12.806 -27.059 1.00 94.69 572 PRO A O 1
ATOM 4702 N N . ASN A 1 573 ? 8.986 10.831 -26.634 1.00 95.38 573 ASN A N 1
ATOM 4703 C CA . ASN A 1 573 ? 9.120 10.481 -28.051 1.00 95.38 573 ASN A CA 1
ATOM 4704 C C . ASN A 1 573 ? 7.752 10.120 -28.679 1.00 95.38 573 ASN A C 1
ATOM 4706 O O . ASN A 1 573 ? 7.163 9.124 -28.248 1.00 95.38 573 ASN A O 1
ATOM 4710 N N . PRO A 1 574 ? 7.258 10.864 -29.695 1.00 94.81 574 PRO A N 1
ATOM 4711 C CA . PRO A 1 574 ? 5.952 10.621 -30.317 1.00 94.81 574 PRO A CA 1
ATOM 4712 C C . PRO A 1 574 ? 5.834 9.247 -30.995 1.00 94.81 574 PRO A C 1
ATOM 4714 O O . PRO A 1 574 ? 4.726 8.718 -31.064 1.00 94.81 574 PRO A O 1
ATOM 4717 N N . ASP A 1 575 ? 6.949 8.630 -31.403 1.00 95.12 575 ASP A N 1
ATOM 4718 C CA . ASP A 1 575 ? 6.977 7.302 -32.040 1.00 95.12 575 ASP A CA 1
ATOM 4719 C C . ASP A 1 575 ? 6.543 6.171 -31.090 1.00 95.12 575 ASP A C 1
ATOM 4721 O O . ASP A 1 575 ? 6.319 5.037 -31.514 1.00 95.12 575 ASP A O 1
ATOM 4725 N N . MET A 1 576 ? 6.373 6.475 -29.794 1.00 95.25 576 MET A N 1
ATOM 4726 C CA . MET A 1 576 ? 5.834 5.532 -28.812 1.00 95.25 576 MET A CA 1
ATOM 4727 C C . MET A 1 576 ? 4.429 5.040 -29.175 1.00 95.25 576 MET A C 1
ATOM 4729 O O . MET A 1 576 ? 4.050 3.945 -28.753 1.00 95.25 576 MET A O 1
ATOM 4733 N N . ILE A 1 577 ? 3.669 5.818 -29.954 1.00 94.88 577 ILE A N 1
ATOM 4734 C CA . ILE A 1 577 ? 2.366 5.413 -30.479 1.00 94.88 577 ILE A CA 1
ATOM 4735 C C . ILE A 1 577 ? 2.355 5.454 -32.014 1.00 94.88 577 ILE A C 1
ATOM 4737 O O . ILE A 1 577 ? 2.971 6.329 -32.622 1.00 94.88 577 ILE A O 1
ATOM 4741 N N . PRO A 1 578 ? 1.601 4.563 -32.678 1.00 92.12 578 PRO A N 1
ATOM 4742 C CA . PRO A 1 578 ? 1.347 4.686 -34.108 1.00 92.12 578 PRO A CA 1
ATOM 4743 C C . PRO A 1 578 ? 0.632 5.997 -34.474 1.00 92.12 578 PRO A C 1
ATOM 4745 O O . PRO A 1 578 ? -0.328 6.399 -33.813 1.00 92.12 578 PRO A O 1
ATOM 4748 N N . LEU A 1 579 ? 1.010 6.610 -35.603 1.00 89.56 579 LEU A N 1
ATOM 4749 C CA . LEU A 1 579 ? 0.441 7.886 -36.073 1.00 89.56 579 LEU A CA 1
ATOM 4750 C C . LEU A 1 579 ? -1.089 7.873 -36.246 1.00 89.56 579 LEU A C 1
ATOM 4752 O O . LEU A 1 579 ? -1.732 8.907 -36.080 1.00 89.56 579 LEU A O 1
ATOM 4756 N N . HIS A 1 580 ? -1.697 6.720 -36.541 1.00 92.88 580 HIS A N 1
ATOM 4757 C CA . HIS A 1 580 ? -3.153 6.608 -36.701 1.00 92.88 580 HIS A CA 1
ATOM 4758 C C . HIS A 1 580 ? -3.933 6.792 -35.384 1.00 92.88 580 HIS A C 1
ATOM 4760 O O . HIS A 1 580 ? -5.138 7.048 -35.421 1.00 92.88 580 HIS A O 1
ATOM 4766 N N . LEU A 1 581 ? -3.263 6.695 -34.229 1.00 93.56 581 LEU A N 1
ATOM 4767 C CA . LEU A 1 581 ? -3.862 6.931 -32.913 1.00 93.56 581 LEU A CA 1
ATOM 4768 C C . LEU A 1 581 ? -3.816 8.406 -32.484 1.00 93.56 581 LEU A C 1
ATOM 4770 O O . LEU A 1 581 ? -4.428 8.762 -31.482 1.00 93.56 581 LEU A O 1
ATOM 4774 N N . LYS A 1 582 ? -3.122 9.280 -33.222 1.00 92.44 582 LYS A N 1
ATOM 4775 C CA . LYS A 1 582 ? -3.006 10.715 -32.908 1.00 92.44 582 LYS A CA 1
ATOM 4776 C C . LYS A 1 582 ? -4.307 11.521 -33.101 1.00 92.44 582 LYS A C 1
ATOM 4778 O O . LYS A 1 582 ? -4.586 12.369 -32.256 1.00 92.44 582 LYS A O 1
ATOM 4783 N N . PRO A 1 583 ? -5.094 11.347 -34.183 1.00 93.75 583 PRO A N 1
ATOM 4784 C CA . PRO A 1 583 ? -6.268 12.185 -34.413 1.00 93.75 583 PRO A CA 1
ATOM 4785 C C . PRO A 1 583 ? -7.338 12.011 -33.333 1.00 93.75 583 PRO A C 1
ATOM 4787 O O . PRO A 1 583 ? -7.686 10.884 -32.976 1.00 93.75 583 PRO A O 1
ATOM 4790 N N . ASN A 1 584 ? -7.928 13.132 -32.910 1.00 93.31 584 ASN A N 1
ATOM 4791 C CA . ASN A 1 584 ? -9.009 13.178 -31.926 1.00 93.31 584 ASN A CA 1
ATOM 4792 C C . ASN A 1 584 ? -8.639 12.531 -30.574 1.00 93.31 584 ASN A C 1
ATOM 4794 O O . ASN A 1 584 ? -9.416 11.756 -30.005 1.00 93.31 584 ASN A O 1
ATOM 4798 N N . SER A 1 585 ? -7.440 12.853 -30.090 1.00 94.88 585 SER A N 1
ATOM 4799 C CA . SER A 1 585 ? -6.844 12.264 -28.893 1.00 94.88 585 SER A CA 1
ATOM 4800 C C . SER A 1 585 ? -6.419 13.329 -27.887 1.00 94.88 585 SER A C 1
ATOM 4802 O O . SER A 1 585 ? -6.165 14.470 -28.266 1.00 94.88 585 SER A O 1
ATOM 4804 N N . ILE A 1 586 ? -6.307 12.945 -26.617 1.00 93.62 586 ILE A N 1
ATOM 4805 C CA . ILE A 1 586 ? -5.828 13.800 -25.526 1.00 93.62 586 ILE A CA 1
ATOM 4806 C C . ILE A 1 586 ? -4.859 13.030 -24.623 1.00 93.62 586 ILE A C 1
ATOM 4808 O O . ILE A 1 586 ? -5.035 11.829 -24.417 1.00 93.62 586 ILE A O 1
ATOM 4812 N N . MET A 1 587 ? -3.845 13.718 -24.094 1.00 93.44 587 MET A N 1
ATOM 4813 C CA . MET A 1 587 ? -2.918 13.184 -23.093 1.00 93.44 587 MET A CA 1
ATOM 4814 C C . MET A 1 587 ? -3.290 13.679 -21.692 1.00 93.44 587 MET A C 1
ATOM 4816 O O . MET A 1 587 ? -3.537 14.868 -21.500 1.00 93.44 587 MET A O 1
ATOM 4820 N N . ILE A 1 588 ? -3.290 12.781 -20.712 1.00 91.56 588 ILE A N 1
ATOM 4821 C CA . ILE A 1 588 ? -3.576 13.054 -19.302 1.00 91.56 588 ILE A CA 1
ATOM 4822 C C . ILE A 1 588 ? -2.414 12.489 -18.482 1.00 91.56 588 ILE A C 1
ATOM 4824 O O . ILE A 1 588 ? -2.142 11.294 -18.573 1.00 91.56 588 ILE A O 1
ATOM 4828 N N . GLY A 1 589 ? -1.720 13.321 -17.704 1.00 89.50 589 GLY A N 1
ATOM 4829 C CA . GLY A 1 589 ? -0.564 12.868 -16.920 1.00 89.50 589 GLY A CA 1
ATOM 4830 C C . GLY A 1 589 ? -0.055 13.876 -15.894 1.00 89.50 589 GLY A C 1
ATOM 4831 O O . GLY A 1 589 ? -0.498 15.025 -15.884 1.00 89.50 589 GLY A O 1
ATOM 4832 N N . ASP A 1 590 ? 0.871 13.452 -15.036 1.00 85.62 590 ASP A N 1
ATOM 4833 C CA . ASP A 1 590 ? 1.373 14.218 -13.887 1.00 85.62 590 ASP A CA 1
ATOM 4834 C C . ASP A 1 590 ? 2.731 14.890 -14.125 1.00 85.62 590 ASP A C 1
ATOM 4836 O O . ASP A 1 590 ? 3.172 15.699 -13.308 1.00 85.62 590 ASP A O 1
ATOM 4840 N N . ASN A 1 591 ? 3.418 14.579 -15.227 1.00 85.19 591 ASN A N 1
ATOM 4841 C CA . ASN A 1 591 ? 4.795 15.011 -15.421 1.00 85.19 591 ASN A CA 1
ATOM 4842 C C . ASN A 1 591 ? 4.935 15.983 -16.610 1.00 85.19 591 ASN A C 1
ATOM 4844 O O . ASN A 1 591 ? 4.867 15.581 -17.776 1.00 85.19 591 ASN A O 1
ATOM 4848 N N . PRO A 1 592 ? 5.213 17.283 -16.372 1.00 83.94 592 PRO A N 1
ATOM 4849 C CA . PRO A 1 592 ? 5.338 18.262 -17.449 1.00 83.94 592 PRO A CA 1
ATOM 4850 C C . PRO A 1 592 ? 6.575 18.063 -18.330 1.00 83.94 592 PRO A C 1
ATOM 4852 O O . PRO A 1 592 ? 6.615 18.604 -19.431 1.00 83.94 592 PRO A O 1
ATOM 4855 N N . LEU A 1 593 ? 7.594 17.337 -17.862 1.00 85.62 593 LEU A N 1
ATOM 4856 C CA . LEU A 1 593 ? 8.826 17.098 -18.620 1.00 85.62 593 LEU A CA 1
ATOM 4857 C C . LEU A 1 593 ? 8.686 15.927 -19.598 1.00 85.62 593 LEU A C 1
ATOM 4859 O O . LEU A 1 593 ? 9.405 15.878 -20.598 1.00 85.62 593 LEU A O 1
ATOM 4863 N N . THR A 1 594 ? 7.748 15.014 -19.343 1.00 89.62 594 THR A N 1
ATOM 4864 C CA . THR A 1 594 ? 7.489 13.847 -20.191 1.00 89.62 594 THR A CA 1
ATOM 4865 C C . THR A 1 594 ? 6.119 13.922 -20.848 1.00 89.62 594 THR A C 1
ATOM 4867 O O . THR A 1 594 ? 6.061 13.998 -22.070 1.00 89.62 594 THR A O 1
ATOM 4870 N N . ASP A 1 595 ? 5.025 13.953 -20.090 1.00 92.56 595 ASP A N 1
ATOM 4871 C CA . ASP A 1 595 ? 3.655 13.851 -20.607 1.00 92.56 595 ASP A CA 1
ATOM 4872 C C . ASP A 1 595 ? 3.236 15.085 -21.398 1.00 92.56 595 ASP A C 1
ATOM 4874 O O . ASP A 1 595 ? 2.728 14.977 -22.516 1.00 92.56 595 ASP A O 1
ATOM 4878 N N . LYS A 1 596 ? 3.502 16.279 -20.857 1.00 88.75 596 LYS A N 1
ATOM 4879 C CA . LYS A 1 596 ? 3.188 17.533 -21.555 1.00 88.75 596 LYS A CA 1
ATOM 4880 C C . LYS A 1 596 ? 4.030 17.686 -22.817 1.00 88.75 596 LYS A C 1
ATOM 4882 O O . LYS A 1 596 ? 3.501 18.058 -23.861 1.00 88.75 596 LYS A O 1
ATOM 4887 N N . ILE A 1 597 ? 5.326 17.374 -22.745 1.00 92.31 597 ILE A N 1
ATOM 4888 C CA . ILE A 1 597 ? 6.204 17.422 -23.923 1.00 92.31 597 ILE A CA 1
ATOM 4889 C C . ILE A 1 597 ? 5.790 16.361 -24.950 1.00 92.31 597 ILE A C 1
ATOM 4891 O O . ILE A 1 597 ? 5.777 16.651 -26.141 1.00 92.31 597 ILE A O 1
ATOM 4895 N N . PHE A 1 598 ? 5.382 15.166 -24.515 1.00 95.25 598 PHE A N 1
ATOM 4896 C CA . PHE A 1 598 ? 4.835 14.129 -25.391 1.00 95.25 598 PHE A CA 1
ATOM 4897 C C . PHE A 1 598 ? 3.587 14.619 -26.132 1.00 95.25 598 PHE A C 1
ATOM 4899 O O . PHE A 1 598 ? 3.507 14.496 -27.353 1.00 95.25 598 PHE A O 1
ATOM 4906 N N . ALA A 1 599 ? 2.647 15.240 -25.415 1.00 93.94 599 ALA A N 1
ATOM 4907 C CA . ALA A 1 599 ? 1.439 15.817 -25.995 1.00 93.94 599 ALA A CA 1
ATOM 4908 C C . ALA A 1 599 ? 1.758 16.922 -27.016 1.00 93.94 599 ALA A C 1
ATOM 4910 O O . ALA A 1 599 ? 1.208 16.922 -28.117 1.00 93.94 599 ALA A O 1
ATOM 4911 N N . ILE A 1 600 ? 2.707 17.812 -26.693 1.00 93.81 600 ILE A N 1
ATOM 4912 C CA . ILE A 1 600 ? 3.204 18.857 -27.602 1.00 93.81 600 ILE A CA 1
ATOM 4913 C C . ILE A 1 600 ? 3.825 18.236 -28.859 1.00 93.81 600 ILE A C 1
ATOM 4915 O O . ILE A 1 600 ? 3.481 18.636 -29.969 1.00 93.81 600 ILE A O 1
ATOM 4919 N N . ASN A 1 601 ? 4.683 17.224 -28.706 1.00 94.44 601 ASN A N 1
ATOM 4920 C CA . ASN A 1 601 ? 5.329 16.533 -29.827 1.00 94.44 601 ASN A CA 1
ATOM 4921 C C . ASN A 1 601 ? 4.314 15.810 -30.721 1.00 94.44 601 ASN A C 1
ATOM 4923 O O . ASN A 1 601 ? 4.477 15.744 -31.940 1.00 94.44 601 ASN A O 1
ATOM 4927 N N . LEU A 1 602 ? 3.236 15.298 -30.130 1.00 93.75 602 LEU A N 1
ATOM 4928 C CA . LEU A 1 602 ? 2.110 14.735 -30.860 1.00 93.75 602 LEU A CA 1
ATOM 4929 C C . LEU A 1 602 ? 1.139 15.788 -31.391 1.00 93.75 602 LEU A C 1
ATOM 4931 O O . LEU A 1 602 ? 0.274 15.424 -32.178 1.00 93.75 602 LEU A O 1
ATOM 4935 N N . ASN A 1 603 ? 1.270 17.068 -31.042 1.00 93.19 603 ASN A N 1
ATOM 4936 C CA . ASN A 1 603 ? 0.281 18.110 -31.327 1.00 93.19 603 ASN A CA 1
ATOM 4937 C C . ASN A 1 603 ? -1.140 17.705 -30.884 1.00 93.19 603 ASN A C 1
ATOM 4939 O O . ASN A 1 603 ? -2.095 17.799 -31.660 1.00 93.19 603 ASN A O 1
ATOM 4943 N N . ILE A 1 604 ? -1.259 17.193 -29.657 1.00 92.88 604 ILE A N 1
ATOM 4944 C CA . ILE A 1 604 ? -2.532 16.874 -29.005 1.00 92.88 604 ILE A CA 1
ATOM 4945 C C . ILE A 1 604 ? -2.664 17.661 -27.693 1.00 92.88 604 ILE A C 1
ATOM 4947 O O . ILE A 1 604 ? -1.653 18.021 -27.085 1.00 92.88 604 ILE A O 1
ATOM 4951 N N . PRO A 1 605 ? -3.893 17.948 -27.237 1.00 90.31 605 PRO A N 1
ATOM 4952 C CA . PRO A 1 605 ? -4.108 18.606 -25.957 1.00 90.31 605 PRO A CA 1
ATOM 4953 C C . PRO A 1 605 ? -3.587 17.780 -24.776 1.00 90.31 605 PRO A C 1
ATOM 4955 O O . PRO A 1 605 ? -3.524 16.549 -24.824 1.00 90.31 605 PRO A O 1
ATOM 4958 N N . PHE A 1 606 ? -3.247 18.488 -23.700 1.00 87.44 606 PHE A N 1
ATOM 4959 C CA . PHE A 1 606 ? -2.719 17.928 -22.462 1.00 87.44 606 PHE A CA 1
ATOM 4960 C C . PHE A 1 606 ? -3.559 18.371 -21.264 1.00 87.44 606 PHE A C 1
ATOM 4962 O O . PHE A 1 606 ? -3.918 19.545 -21.165 1.00 87.44 606 PHE A O 1
ATOM 4969 N N . ILE A 1 607 ? -3.823 17.445 -20.344 1.00 85.38 607 ILE A N 1
ATOM 4970 C CA . ILE A 1 607 ? -4.370 17.721 -19.015 1.00 85.38 607 ILE A CA 1
ATOM 4971 C C . ILE A 1 607 ? -3.350 17.284 -17.981 1.00 85.38 607 ILE A C 1
ATOM 4973 O O . ILE A 1 607 ? -2.965 16.116 -17.927 1.00 85.38 607 ILE A O 1
ATOM 4977 N N . PHE A 1 608 ? -2.962 18.235 -17.144 1.00 79.19 608 PHE A N 1
ATOM 4978 C CA . PHE A 1 608 ? -2.097 17.986 -16.011 1.00 79.19 608 PHE A CA 1
ATOM 4979 C C . PHE A 1 608 ? -2.878 17.399 -14.834 1.00 79.19 608 PHE A C 1
ATOM 4981 O O . PHE A 1 608 ? -3.960 17.882 -14.488 1.00 79.19 608 PHE A O 1
ATOM 4988 N N . VAL A 1 609 ? -2.310 16.379 -14.200 1.00 75.44 609 VAL A N 1
ATOM 4989 C CA . VAL A 1 609 ? -2.826 15.764 -12.978 1.00 75.44 609 VAL A CA 1
ATOM 4990 C C . VAL A 1 609 ? -1.831 16.012 -11.857 1.00 75.44 609 VAL A C 1
ATOM 4992 O O . VAL A 1 609 ? -0.753 15.437 -11.828 1.00 75.44 609 VAL A O 1
ATOM 4995 N N . SER A 1 610 ? -2.190 16.875 -10.913 1.00 67.00 610 SER A N 1
ATOM 4996 C CA . SER A 1 610 ? -1.339 17.130 -9.753 1.00 67.00 610 SER A CA 1
ATOM 4997 C C . SER A 1 610 ? -1.547 16.073 -8.677 1.00 67.00 610 SER A C 1
ATOM 4999 O O . SER A 1 610 ? -2.679 15.773 -8.301 1.00 67.00 610 SER A O 1
ATOM 5001 N N . ASN A 1 611 ? -0.458 15.570 -8.098 1.00 55.41 611 ASN A N 1
ATOM 5002 C CA . ASN A 1 611 ? -0.505 14.780 -6.865 1.00 55.41 611 ASN A CA 1
ATOM 5003 C C . ASN A 1 611 ? -0.654 15.658 -5.603 1.00 55.41 611 ASN A C 1
ATOM 5005 O O . ASN A 1 611 ? -0.839 15.143 -4.496 1.00 55.41 611 ASN A O 1
ATOM 5009 N N . LYS A 1 612 ? -0.596 16.990 -5.750 1.00 52.16 612 LYS A N 1
ATOM 5010 C CA . LYS A 1 612 ? -0.847 17.961 -4.682 1.00 52.16 612 LYS A CA 1
ATOM 5011 C C . LYS A 1 612 ? -2.290 18.446 -4.786 1.00 52.16 612 LYS A C 1
ATOM 5013 O O . LYS A 1 612 ? -2.658 19.169 -5.703 1.00 52.16 612 LYS A O 1
ATOM 5018 N N . TRP A 1 613 ? -3.088 18.090 -3.783 1.00 49.56 613 TRP A N 1
ATOM 5019 C CA . TRP A 1 613 ? -4.543 18.284 -3.650 1.00 49.56 613 TRP A CA 1
ATOM 5020 C C . TRP A 1 613 ? -5.073 19.743 -3.660 1.00 49.56 613 TRP A C 1
ATOM 5022 O O . TRP A 1 613 ? -6.097 20.026 -3.040 1.00 49.56 613 TRP A O 1
ATOM 5032 N N . LYS A 1 614 ? -4.385 20.704 -4.290 1.00 44.34 614 LYS A N 1
ATOM 5033 C CA . LYS A 1 614 ? -4.703 22.144 -4.246 1.00 44.34 614 LYS A CA 1
ATOM 5034 C C . LYS A 1 614 ? -4.697 22.856 -5.609 1.00 44.34 614 LYS A C 1
ATOM 5036 O O . LYS A 1 614 ? -4.859 24.074 -5.630 1.00 44.34 614 LYS A O 1
ATOM 5041 N N . GLU A 1 615 ? -4.522 22.155 -6.728 1.00 48.34 615 GLU A N 1
ATOM 5042 C CA . GLU A 1 615 ? -4.324 22.796 -8.040 1.00 48.34 615 GLU A CA 1
ATOM 5043 C C . GLU A 1 615 ? -5.566 22.774 -8.948 1.00 48.34 615 GLU A C 1
ATOM 5045 O O . GLU A 1 615 ? -6.348 21.824 -8.962 1.00 48.34 615 GLU A O 1
ATOM 5050 N N . ALA A 1 616 ? -5.729 23.847 -9.731 1.00 47.56 616 ALA A N 1
ATOM 5051 C CA . ALA A 1 616 ? -6.895 24.143 -10.569 1.00 47.56 616 ALA A CA 1
ATOM 5052 C C . ALA A 1 616 ? -7.121 23.170 -11.749 1.00 47.56 616 ALA A C 1
ATOM 5054 O O . ALA A 1 616 ? -8.153 23.243 -12.416 1.00 47.56 616 ALA A O 1
ATOM 5055 N N . GLU A 1 617 ? -6.206 22.241 -12.012 1.00 54.47 617 GLU A N 1
ATOM 5056 C CA . GLU A 1 617 ? -6.281 21.331 -13.164 1.00 54.47 617 GLU A CA 1
ATOM 5057 C C . GLU A 1 617 ? -6.949 19.990 -12.811 1.00 54.47 617 GLU A C 1
ATOM 5059 O O . GLU A 1 617 ? -7.671 19.435 -13.640 1.00 54.47 617 GLU A O 1
ATOM 5064 N N . MET A 1 618 ? -6.872 19.539 -11.548 1.00 53.88 618 MET A N 1
ATOM 5065 C CA . MET A 1 618 ? -7.691 18.418 -11.048 1.00 53.88 618 MET A CA 1
ATOM 5066 C C . MET A 1 618 ? -9.194 18.714 -11.137 1.00 53.88 618 MET A C 1
ATOM 5068 O O . MET A 1 618 ? -10.002 17.820 -11.398 1.00 53.88 618 MET A O 1
ATOM 5072 N N . THR A 1 619 ? -9.566 19.989 -11.000 1.00 54.88 619 THR A N 1
ATOM 5073 C CA . THR A 1 619 ? -10.928 20.485 -11.222 1.00 54.88 619 THR A CA 1
ATOM 5074 C C . THR A 1 619 ? -11.442 20.148 -12.622 1.00 54.88 619 THR A C 1
ATOM 5076 O O . THR A 1 619 ? -12.632 19.896 -12.768 1.00 54.88 619 THR A O 1
ATOM 5079 N N . HIS A 1 620 ? -10.587 20.074 -13.651 1.00 61.97 620 HIS A N 1
ATOM 5080 C CA . HIS A 1 620 ? -11.019 19.716 -15.008 1.00 61.97 620 HIS A CA 1
ATOM 5081 C C . HIS A 1 620 ? -11.455 18.248 -15.120 1.00 61.97 620 HIS A C 1
ATOM 5083 O O . HIS A 1 620 ? -12.433 17.960 -15.810 1.00 61.97 620 HIS A O 1
ATOM 5089 N N . LEU A 1 621 ? -10.784 17.324 -14.420 1.00 64.62 621 LEU A N 1
ATOM 5090 C CA . LEU A 1 621 ? -11.174 15.908 -14.399 1.00 64.62 621 LEU A CA 1
ATOM 5091 C C . LEU A 1 621 ? -12.467 15.687 -13.603 1.00 64.62 621 LEU A C 1
ATOM 5093 O O . LEU A 1 621 ? -13.340 14.946 -14.050 1.00 64.62 621 LEU A O 1
ATOM 5097 N N . GLY A 1 622 ? -12.640 16.369 -12.468 1.00 60.44 622 GLY A N 1
ATOM 5098 C CA . GLY A 1 622 ? -13.892 16.295 -11.712 1.00 60.44 622 GLY A CA 1
ATOM 5099 C C . GLY A 1 622 ? -15.072 16.982 -12.414 1.00 60.44 622 GLY A C 1
ATOM 5100 O O . GLY A 1 622 ? -16.182 16.450 -12.393 1.00 60.44 622 GLY A O 1
ATOM 5101 N N . VAL A 1 623 ? -14.838 18.093 -13.127 1.00 58.84 623 VAL A N 1
ATOM 5102 C CA . VAL A 1 623 ? -15.828 18.703 -14.040 1.00 58.84 623 VAL A CA 1
ATOM 5103 C C . VAL A 1 623 ? -16.183 17.749 -15.182 1.00 58.84 623 VAL A C 1
ATOM 5105 O O . VAL A 1 623 ? -17.357 17.642 -15.537 1.00 58.84 623 VAL A O 1
ATOM 5108 N N . MET A 1 624 ? -15.206 17.017 -15.730 1.00 64.62 624 MET A N 1
ATOM 5109 C CA . MET A 1 624 ? -15.477 15.976 -16.721 1.00 64.62 624 MET A CA 1
ATOM 5110 C C . MET A 1 624 ? -16.398 14.893 -16.142 1.00 64.62 624 MET A C 1
ATOM 5112 O O . MET A 1 624 ? -17.419 14.601 -16.757 1.00 64.62 624 MET A O 1
ATOM 5116 N N . ILE A 1 625 ? -16.110 14.353 -14.953 1.00 64.56 625 ILE A N 1
ATOM 5117 C CA . ILE A 1 625 ? -16.967 13.347 -14.294 1.00 64.56 625 ILE A CA 1
ATOM 5118 C C . ILE A 1 625 ? -18.396 13.880 -14.088 1.00 64.56 625 ILE A C 1
ATOM 5120 O O . ILE A 1 625 ? -19.366 13.196 -14.420 1.00 64.56 625 ILE A O 1
ATOM 5124 N N . ASP A 1 626 ? -18.535 15.116 -13.602 1.00 60.28 626 ASP A N 1
ATOM 5125 C CA . ASP A 1 626 ? -19.834 15.773 -13.413 1.00 60.28 626 ASP A CA 1
ATOM 5126 C C . ASP A 1 626 ? -20.638 15.905 -14.706 1.00 60.28 626 ASP A C 1
ATOM 5128 O O . ASP A 1 626 ? -21.847 15.671 -14.719 1.00 60.28 626 ASP A O 1
ATOM 5132 N N . TYR A 1 627 ? -19.978 16.297 -15.793 1.00 60.72 627 TYR A N 1
ATOM 5133 C CA . TYR A 1 627 ? -20.631 16.429 -17.086 1.00 60.72 627 TYR A CA 1
ATOM 5134 C C . TYR A 1 627 ? -21.058 15.073 -17.652 1.00 60.72 627 TYR A C 1
ATOM 5136 O O . TYR A 1 627 ? -22.177 14.946 -18.149 1.00 60.72 627 TYR A O 1
ATOM 5144 N N . LEU A 1 628 ? -20.200 14.049 -17.555 1.00 61.31 628 LEU A N 1
ATOM 5145 C CA . LEU A 1 628 ? -20.548 12.699 -18.005 1.00 61.31 628 LEU A CA 1
ATOM 5146 C C . LEU A 1 628 ? -21.790 12.178 -17.272 1.00 61.31 628 LEU A C 1
ATOM 5148 O O . LEU A 1 628 ? -22.684 11.623 -17.909 1.00 61.31 628 LEU A O 1
ATOM 5152 N N . LYS A 1 629 ? -21.898 12.460 -15.968 1.00 59.00 629 LYS A N 1
ATOM 5153 C CA . LYS A 1 629 ? -23.082 12.140 -15.165 1.00 59.00 629 LYS A CA 1
ATOM 5154 C C . LYS A 1 629 ? -24.351 12.850 -15.662 1.00 59.00 629 LYS A C 1
ATOM 5156 O O . LYS A 1 629 ? -25.390 12.214 -15.816 1.00 59.00 629 LYS A O 1
ATOM 5161 N N . LEU A 1 630 ? -24.271 14.147 -15.968 1.00 56.94 630 LEU A N 1
ATOM 5162 C CA . LEU A 1 630 ? -25.410 14.911 -16.498 1.00 56.94 630 LEU A CA 1
ATOM 5163 C C . LEU A 1 630 ? -25.902 14.385 -17.858 1.00 56.94 630 LEU A C 1
ATOM 5165 O O . LEU A 1 630 ? -27.110 14.340 -18.089 1.00 56.94 630 LEU A O 1
ATOM 5169 N N . ASN A 1 631 ? -24.992 13.985 -18.750 1.00 54.59 631 ASN A N 1
ATOM 5170 C CA . ASN A 1 631 ? -25.361 13.429 -20.056 1.00 54.59 631 ASN A CA 1
ATOM 5171 C C . ASN A 1 631 ? -26.025 12.049 -19.947 1.00 54.59 631 ASN A C 1
ATOM 5173 O O . ASN A 1 631 ? -26.981 11.786 -20.676 1.00 54.59 631 ASN A O 1
ATOM 5177 N N . GLU A 1 632 ? -25.567 11.183 -19.037 1.00 56.59 632 GLU A N 1
ATOM 5178 C CA . GLU A 1 632 ? -26.236 9.905 -18.746 1.00 56.59 632 GLU A CA 1
ATOM 5179 C C . GLU A 1 632 ? -27.685 10.134 -18.278 1.00 56.59 632 GLU A C 1
ATOM 5181 O O . GLU A 1 632 ? -28.615 9.529 -18.812 1.00 56.59 632 GLU A O 1
ATOM 5186 N N . GLU A 1 633 ? -27.900 11.076 -17.352 1.00 52.25 633 GLU A N 1
ATOM 5187 C CA . GLU A 1 633 ? -29.236 11.446 -16.863 1.00 52.25 633 GLU A CA 1
ATOM 5188 C C . GLU A 1 633 ? -30.137 12.046 -17.959 1.00 52.25 633 GLU A C 1
ATOM 5190 O O . GLU A 1 633 ? -31.356 11.865 -17.931 1.00 52.25 633 GLU A O 1
ATOM 5195 N N . MET A 1 634 ? -29.571 12.780 -18.923 1.00 49.66 634 MET A N 1
ATOM 5196 C CA . MET A 1 634 ? -30.332 13.350 -20.042 1.00 49.66 634 MET A CA 1
ATOM 5197 C C . MET A 1 634 ? -30.704 12.299 -21.095 1.00 49.66 634 MET A C 1
ATOM 5199 O O . MET A 1 634 ? -31.839 12.313 -21.567 1.00 49.66 634 MET A O 1
ATOM 5203 N N . ASN A 1 635 ? -29.811 11.355 -21.404 1.00 46.78 635 ASN A N 1
ATOM 5204 C CA . ASN A 1 635 ? -30.091 10.264 -22.344 1.00 46.78 635 ASN A CA 1
ATOM 5205 C C . ASN A 1 635 ? -31.096 9.238 -21.785 1.00 46.78 635 ASN A C 1
ATOM 5207 O O . ASN A 1 635 ? -31.874 8.674 -22.548 1.00 46.78 635 ASN A O 1
ATOM 5211 N N . LEU A 1 636 ? -31.160 9.059 -20.460 1.00 40.28 636 LEU A N 1
ATOM 5212 C CA . LEU A 1 636 ? -32.167 8.226 -19.780 1.00 40.28 636 LEU A CA 1
ATOM 5213 C C . LEU A 1 636 ? -33.597 8.803 -19.799 1.00 40.28 636 LEU A C 1
ATOM 5215 O O . LEU A 1 636 ? -34.515 8.130 -19.346 1.00 40.28 636 LEU A O 1
ATOM 5219 N N . ASN A 1 637 ? -33.809 10.038 -20.275 1.00 32.81 637 ASN A N 1
ATOM 5220 C CA . ASN A 1 637 ? -35.152 10.615 -20.449 1.00 32.81 637 ASN A CA 1
ATOM 5221 C C . ASN A 1 637 ? -35.598 10.676 -21.930 1.00 32.81 637 ASN A C 1
ATOM 5223 O O . ASN A 1 637 ? -36.597 11.332 -22.221 1.00 32.81 637 ASN A O 1
ATOM 5227 N N . ILE A 1 638 ? -34.858 10.051 -22.860 1.00 32.72 638 ILE A N 1
ATOM 5228 C CA . ILE A 1 638 ? -35.183 10.002 -24.306 1.00 32.72 638 ILE A CA 1
ATOM 5229 C C . ILE A 1 638 ? -35.432 8.556 -24.803 1.00 32.72 638 ILE A C 1
ATOM 5231 O O . ILE A 1 638 ? -35.899 8.361 -25.924 1.00 32.72 638 ILE A O 1
ATOM 5235 N N . LEU A 1 639 ? -35.200 7.547 -23.960 1.00 26.53 639 LEU A N 1
ATOM 5236 C CA . LEU A 1 639 ? -35.731 6.184 -24.110 1.00 26.53 639 LEU A CA 1
ATOM 5237 C C . LEU A 1 639 ? -36.936 6.015 -23.184 1.00 26.53 639 LEU A C 1
ATOM 5239 O O . LEU A 1 639 ? -37.855 5.261 -23.571 1.00 26.53 639 LEU A O 1
#

Sequence (639 aa):
MSFIEQQLILSQTHTFTTWCNFQLGKEIDLEQDFKSGTNLISLLEKITDFQAKNFHPEPKSEKEMKENLQIVFKFMEDKGIELTTYGIQEIFEGKLEPILDLLWDLVQRFLIDKISFEGMKSQKALLSWCQKQVNDYETVDIEEFASSWADGMGFCSLIHKFKPELIENYNFLNVNNKIENLNLAFNIAKEKLNIPKLLKAEELIESNNLNEKCVLLYLVELYRVFSKGGTTTDINKKEGEKNDVVVGYVPGVFDLFHTGHKTFLNKAHSLCDRLIVGVHTDQFVTAYKRKPHHDQNTRKQNISKNMNYREEDIIFVGNVHLDVVKKYKVNKFIHGNDWEINSYKKQIRYYEDGLDKMGVTVEIVPYTKGISTSKLISKEIPNVIQYKRYFFDLDNTLLINKKPMPFAPELVDRLNKLNKELYVMSNNNRHTPIDVYNMLKNAGINIPKENVITSLKHVYNFLDTNYKNKNVFVWGTEKSIAWLKDRNINVISIKQLTEKSEIDIVVVLYRNDYHYNELVSLCNLCKQHPYICGNKDLTYPDKFDVLPDTGIVIHLINKCTNKKPIFVCGKPNPDMIPLHLKPNSIMIGDNPLTDKIFAINLNIPFIFVSNKWKEAEMTHLGVMIDYLKLNEEMNLNIL

Organism: NCBI:txid1746091

Radius of gyration: 32.43 Å; chains: 1; bounding box: 75×62×91 Å

InterPro domains:
  IPR001715 Calponin homology domain [PF00307] (11-110)
  IPR001715 Calponin homology domain [PF00307] (121-227)
  IPR001715 Calponin homology domain [PS50021] (10-111)
  IPR001715 Calponin homology domain [PS50021] (120-227)
  IPR001715 Calponin homology domain [SM00033] (12-109)
  IPR001715 Calponin homology domain [SM00033] (122-222)
  IPR004821 Cytidyltransferase-like domain [PF01467] (249-377)
  IPR004821 Cytidyltransferase-like domain [TIGR00125] (247-302)
  IPR006357 HAD-superfamily hydrolase, subfamily IIA [PF13344] (391-488)
  IPR014729 Rossmann-like alpha/beta/alpha sandwich fold [G3DSA:3.40.50.620] (227-387)
  IPR023214 HAD superfamily [G3DSA:3.40.50.1000] (390-610)
  IPR023214 HAD superfamily [G3DSA:3.40.50.1000] (467-569)
  IPR036412 HAD-like superfamily [SSF56784] (386-614)
  IPR036872 CH domain superfamily [G3DSA:1.10.418.10] (5-114)
  IPR036872 CH domain superfamily [G3DSA:1.10.418.10] (115-226)
  IPR036872 CH domain superfamily [SSF47576] (10-223)

Secondary structure (DSSP, 8-state):
--HHHHHHHHHHHHHHHHHHHHHHTS---HHHHTTTSHHHHHHHHHHSS----S--SS--SHHHHHHHHHHHHHHHHHTT----S--HHHHHHT-HHHHHHHHHHHIIIIIITT-EETTEEHHHHHHHHHHHHHTT-TT---SSSSGGGTTSHHHHHHHHHH-GGGSTTGGG--TT-HHHHHHHHHHHHHHHS-----S-HHHHHH-SS--HHHHHHHHHHHHHHHHS-S-----S--S---PPPPEEEEEE---S--HHHHHHHHHHHHTSSEEEEEEEPHHHHHHHT---SS-HHHHHHHHHHHS---GGGEEEE-S--HHHHHHHT--EEEEESSS-HHHHHHHTTTTTTTTGGGT-EEEEE---TT--HHHHHTTS--TTTT-SEEEEESBTTTEETTEEPTTHHHHHHHHHHTT-EEEEEE--TTS-HHHHHHHHHHTT----GGGEEEHHHHHHHHHHHHSTT-EEEEES-HHHHHHHHTTT-EEEPGGG--TT---SEEEE----S--HHHHHHHHHHHHHS-EEES---SEEEETTEEEE-HHHHHHHHHHHH----SEE-STT-GGGS-GGG-TTEEEEES-TTTHHHHHHHHT--EEE--SSTT-TTHHHHHHHHHHHHHHHHHHTTT-

pLDDT: mean 84.58, std 15.91, range [25.56, 98.69]